Protein AF-A0A9D6RQK8-F1 (afdb_monomer)

Solvent-accessible surface area (backbone atoms only — not comparable to full-atom values): 22529 Å² total; per-residue (Å²): 135,82,72,81,63,84,73,62,100,64,66,54,42,67,56,70,82,85,86,80,92,81,90,84,83,77,68,70,88,77,95,73,55,89,50,70,82,40,58,97,83,61,74,58,73,58,40,48,58,77,62,77,66,63,70,80,61,96,66,19,49,62,64,74,40,80,48,76,44,55,77,59,47,82,80,44,45,20,40,38,32,27,13,61,40,26,46,81,67,101,46,89,52,75,32,46,73,42,61,42,39,45,55,36,76,56,62,44,76,73,44,55,52,27,31,10,42,61,28,22,34,33,35,25,38,30,35,24,37,78,43,70,39,34,39,28,42,31,33,32,51,78,92,55,65,85,70,55,47,70,51,75,70,36,71,14,39,78,93,54,72,12,30,44,64,46,72,50,68,86,47,61,56,62,34,64,30,36,37,33,40,22,34,70,87,39,77,39,87,89,41,66,41,44,45,58,29,33,43,44,70,71,40,84,80,88,85,48,67,46,77,49,58,64,49,45,57,88,64,66,78,49,67,62,41,52,60,50,54,76,66,62,40,65,30,35,39,37,36,13,22,62,33,25,41,44,48,94,57,66,57,64,90,41,37,69,49,42,44,49,36,48,53,62,42,54,62,37,67,39,55,37,59,36,31,33,50,32,31,38,43,67,38,65,38,33,23,49,55,29,81,81,52,27,84,30,85,48,73,55,39,55,29,27,47,55,28,36,43,60,71,56,52,62,33,31,54,73,37,87,47,91,94,50,79,27,30,65,53,58,49,17,36,32,36,38,40,39,49,49,60,42,61,41,15,49,53,45,87,51,76,67,35,81,81,45,38,48,42,41,70,66,54,45,52,49,52,50,47,52,65,71,72,54,83,49,83,40,79,44,80,44,61,55,51,49,83,54,58,88,78,74,53,48,42,75,23,44,62,32,42,61,69,50,70,132

Mean predicted aligned error: 11.49 Å

Nearest PDB structures (foldseek):
  2yeq-assembly1_A  TM=8.534E-01  e=1.540E-19  Bacillus subtilis
  3zk4-assembly1_B  TM=6.448E-01  e=2.986E-10  Lupinus luteus
  3t4a-assembly2_D  TM=4.152E-01  e=3.203E-02  Homo sapiens
  2a74-assembly2_D  TM=3.954E-01  e=7.769E-02  Homo sapiens
  3frp-assembly1_A  TM=3.718E-01  e=5.798E+00  Naja kaouthia

Foldseek 3Di:
DADFDDDDQFFWGWGQDDDDDDFDDDADDDDADAADADENPDTDIDGPVRLPDDDGDGQQQWQVDWDWDQHGRPRAIKIWTWRQQDDDPPRGRPTDIRIHPDNDHFWAWLAWLFWAAFAQFKIKTKTATPAWWWKKKQKAAPPDDPPHDIAGTDIQHVVLNRMDIDMGGRHHGQGKMWMFMDTNNHTHPPRTDMATHFHHAQADDDFFEEEEEALEPVVDDDCVLVVVVVVPGNAYEYLANQFQCPPPHNFDLALVSLLVSLSRSRSRDSNRVNSSYHYYAYAHDCSLQHPLAAPACDRSNVSSLSNCVSRPQVRYDDDPDPPASWHWDGGHLEIETEAHQRRAFHRLPDQQDQPGDRRPDPRVVVVVCCVVVRPGPYYHYRHSADCDCPVVCDSSHCNSHVNHDD

pLDDT: mean 84.15, std 20.52, range [23.78, 98.88]

Structure (mmCIF, N/CA/C/O backbone):
data_AF-A0A9D6RQK8-F1
#
_entry.id   AF-A0A9D6RQK8-F1
#
loop_
_atom_site.group_PDB
_atom_site.id
_atom_site.type_symbol
_atom_site.label_atom_id
_atom_site.label_alt_id
_atom_site.label_comp_id
_atom_site.label_asym_id
_atom_site.label_entity_id
_atom_site.label_seq_id
_atom_site.pdbx_PDB_ins_code
_atom_site.Cartn_x
_atom_site.Cartn_y
_atom_site.Cartn_z
_atom_site.occupancy
_atom_site.B_iso_or_equiv
_atom_site.auth_seq_id
_atom_site.auth_comp_id
_atom_site.auth_asym_id
_atom_site.auth_atom_id
_atom_site.pdbx_PDB_model_num
ATOM 1 N N . MET A 1 1 ? 8.625 22.007 31.703 1.00 23.78 1 MET A N 1
ATOM 2 C CA . MET A 1 1 ? 8.151 22.569 32.986 1.00 23.78 1 MET A CA 1
ATOM 3 C C . MET A 1 1 ? 6.738 22.051 33.182 1.00 23.78 1 MET A C 1
ATOM 5 O O . MET A 1 1 ? 5.823 22.565 32.555 1.00 23.78 1 MET A O 1
ATOM 9 N N . ASN A 1 2 ? 6.592 20.952 33.922 1.00 28.61 2 ASN A N 1
ATOM 10 C CA . ASN A 1 2 ? 5.304 20.286 34.116 1.00 28.61 2 ASN A CA 1
ATOM 11 C C . ASN A 1 2 ? 4.541 21.012 35.232 1.00 28.61 2 ASN A C 1
ATOM 13 O O . ASN A 1 2 ? 5.104 21.280 36.292 1.00 28.61 2 ASN A O 1
ATOM 17 N N . LEU A 1 3 ? 3.294 21.402 34.964 1.00 29.25 3 LEU A N 1
ATOM 18 C CA . LEU A 1 3 ? 2.432 22.084 35.928 1.00 29.25 3 LEU A CA 1
ATOM 19 C C . LEU A 1 3 ? 1.713 21.039 36.785 1.00 29.25 3 LEU A C 1
ATOM 21 O O . LEU A 1 3 ? 0.752 20.421 36.340 1.00 29.25 3 LEU A O 1
ATOM 25 N N . PHE A 1 4 ? 2.167 20.872 38.024 1.00 41.22 4 PHE A N 1
ATOM 26 C CA . PHE A 1 4 ? 1.498 20.060 39.040 1.00 41.22 4 PHE A CA 1
ATOM 27 C C . PHE A 1 4 ? 0.596 20.969 39.890 1.00 41.22 4 PHE A C 1
ATOM 29 O O . PHE A 1 4 ? 1.035 22.036 40.325 1.00 41.22 4 PHE A O 1
ATOM 36 N N . ARG A 1 5 ? -0.666 20.589 40.125 1.00 36.47 5 ARG A N 1
ATOM 37 C CA . ARG A 1 5 ? -1.566 21.295 41.056 1.00 36.47 5 ARG A CA 1
ATOM 38 C C . ARG A 1 5 ? -2.071 20.327 42.125 1.00 36.47 5 ARG A C 1
ATOM 40 O O . ARG A 1 5 ? -2.686 19.322 41.798 1.00 36.47 5 ARG A O 1
ATOM 47 N N . ASN A 1 6 ? -1.811 20.660 43.388 1.00 38.28 6 ASN A N 1
ATOM 48 C CA . ASN A 1 6 ? -2.305 19.957 44.573 1.00 38.28 6 ASN A CA 1
ATOM 49 C C . ASN A 1 6 ? -3.606 20.634 45.053 1.00 38.28 6 ASN A C 1
ATOM 51 O O . ASN A 1 6 ? -3.650 21.864 45.142 1.00 38.28 6 ASN A O 1
ATOM 55 N N . PHE A 1 7 ? -4.650 19.852 45.344 1.00 37.47 7 PHE A N 1
ATOM 56 C CA . PHE A 1 7 ? -5.935 20.337 45.861 1.00 37.47 7 PHE A CA 1
ATOM 57 C C . PHE A 1 7 ? -6.288 19.723 47.234 1.00 37.47 7 PHE A C 1
ATOM 59 O O . PHE A 1 7 ? -7.388 19.228 47.424 1.00 37.47 7 PHE A O 1
ATOM 66 N N . GLY A 1 8 ? -5.396 19.835 48.222 1.00 33.12 8 GLY A N 1
ATOM 67 C CA . GLY A 1 8 ? -5.765 19.899 49.646 1.00 33.12 8 GLY A CA 1
ATOM 68 C C . GLY A 1 8 ? -6.130 18.593 50.380 1.00 33.12 8 GLY A C 1
ATOM 69 O O . GLY A 1 8 ? -6.500 17.590 49.790 1.00 33.12 8 GLY A O 1
ATOM 70 N N . THR A 1 9 ? -5.991 18.695 51.711 1.00 37.56 9 THR A N 1
ATOM 71 C CA . THR A 1 9 ? -6.191 17.839 52.916 1.00 37.56 9 THR A CA 1
ATOM 72 C C . THR A 1 9 ? -6.849 16.446 52.900 1.00 37.56 9 THR A C 1
ATOM 74 O O . THR A 1 9 ? -6.960 15.859 53.970 1.00 37.56 9 THR A O 1
ATOM 77 N N . VAL A 1 10 ? -7.258 15.867 51.774 1.00 37.56 10 VAL A N 1
ATOM 78 C CA . VAL A 1 10 ? -7.758 14.482 51.719 1.00 37.56 10 VAL A CA 1
ATOM 79 C C . VAL A 1 10 ? -7.201 13.804 50.470 1.00 37.56 10 VAL A C 1
ATOM 81 O O . VAL A 1 10 ? -7.826 13.890 49.426 1.00 37.56 10 VAL A O 1
ATOM 84 N N . GLY A 1 11 ? -6.015 13.191 50.572 1.00 39.66 11 GLY A N 1
ATOM 85 C CA . GLY A 1 11 ? -5.477 12.107 49.721 1.00 39.66 11 GLY A CA 1
ATOM 86 C C . GLY A 1 11 ? -5.719 12.079 48.197 1.00 39.66 11 GLY A C 1
ATOM 87 O O . GLY A 1 11 ? -5.584 11.010 47.609 1.00 39.66 11 GLY A O 1
ATOM 88 N N . LEU A 1 12 ? -6.096 13.177 47.537 1.00 35.31 12 LEU A N 1
ATOM 89 C CA . LEU A 1 12 ? -6.466 13.203 46.120 1.00 35.31 12 LEU A CA 1
ATOM 90 C C . LEU A 1 12 ? -5.467 14.023 45.304 1.00 35.31 12 LEU A C 1
ATOM 92 O O . LEU A 1 12 ? -5.319 15.233 45.489 1.00 35.31 12 LEU A O 1
ATOM 96 N N . LEU A 1 13 ? -4.843 13.362 44.329 1.00 43.25 13 LEU A N 1
ATOM 97 C CA . LEU A 1 13 ? -4.003 13.989 43.315 1.00 43.25 13 LEU A CA 1
ATOM 98 C C . LEU A 1 13 ? -4.613 13.777 41.923 1.00 43.25 13 LEU A C 1
ATOM 100 O O . LEU A 1 13 ? -4.866 12.643 41.523 1.00 43.25 13 LEU A O 1
ATOM 104 N N . THR A 1 14 ? -4.795 14.860 41.164 1.00 37.66 14 THR A N 1
ATOM 105 C CA . THR A 1 14 ? -5.172 14.821 39.739 1.00 37.66 14 THR A CA 1
ATOM 106 C C . THR A 1 14 ? -3.980 15.280 38.906 1.00 37.66 14 THR A C 1
ATOM 108 O O . THR A 1 14 ? -3.504 16.404 39.071 1.00 37.66 14 THR A O 1
ATOM 111 N N . LEU A 1 15 ? -3.482 14.418 38.018 1.00 43.88 15 LEU A N 1
ATOM 112 C CA . LEU A 1 15 ? -2.243 14.643 37.271 1.00 43.88 15 LEU A CA 1
ATOM 113 C C . LEU A 1 15 ? -2.517 15.005 35.801 1.00 43.88 15 LEU A C 1
ATOM 115 O O . LEU A 1 15 ? -3.345 14.375 35.151 1.00 43.88 15 LEU A O 1
ATOM 119 N N . LEU A 1 16 ? -1.782 15.987 35.269 1.00 35.91 16 LEU A N 1
ATOM 120 C CA . LEU A 1 16 ? -1.663 16.260 33.832 1.00 35.91 16 LEU A CA 1
ATOM 121 C C . LEU A 1 16 ? -0.215 15.947 33.428 1.00 35.91 16 LEU A C 1
ATOM 123 O O . LEU A 1 16 ? 0.692 16.687 33.814 1.00 35.91 16 LEU A O 1
ATOM 127 N N . VAL A 1 17 ? 0.025 14.853 32.698 1.00 37.72 17 VAL A N 1
ATOM 128 C CA . VAL A 1 17 ? 1.384 14.480 32.265 1.00 37.72 17 VAL A CA 1
ATOM 129 C C . VAL A 1 17 ? 1.559 14.722 30.775 1.00 37.72 17 VAL A C 1
ATOM 131 O O . VAL A 1 17 ? 0.971 14.041 29.944 1.00 37.72 17 VAL A O 1
ATOM 134 N N . THR A 1 18 ? 2.426 15.668 30.432 1.00 31.50 18 THR A N 1
ATOM 135 C CA . THR A 1 18 ? 3.013 15.796 29.093 1.00 31.50 18 THR A CA 1
ATOM 136 C C . THR A 1 18 ? 4.415 15.191 29.110 1.00 31.50 18 THR A C 1
ATOM 138 O O . THR A 1 18 ? 5.266 15.643 29.877 1.00 31.50 18 THR A O 1
ATOM 141 N N . PHE A 1 19 ? 4.659 14.174 28.279 1.00 32.69 19 PHE A N 1
ATOM 142 C CA . PHE A 1 19 ? 5.952 13.490 28.178 1.00 32.69 19 PHE A CA 1
ATOM 143 C C . PHE A 1 19 ? 6.808 14.057 27.031 1.00 32.69 19 PHE A C 1
ATOM 145 O O . PHE A 1 19 ? 6.316 14.279 25.928 1.00 32.69 19 PHE A O 1
ATOM 152 N N . THR A 1 20 ? 8.109 14.225 27.276 1.00 27.02 20 THR A N 1
ATOM 153 C CA . THR A 1 20 ? 9.159 14.405 26.254 1.00 27.02 20 THR A CA 1
ATOM 154 C C . THR A 1 20 ? 10.216 13.320 26.474 1.00 27.02 20 THR A C 1
ATOM 156 O O . THR A 1 20 ? 10.731 13.208 27.585 1.00 27.02 20 THR A O 1
ATOM 159 N N . ALA A 1 21 ? 10.497 12.495 25.461 1.00 27.75 21 ALA A N 1
ATOM 160 C CA . ALA A 1 21 ? 11.309 11.278 25.580 1.00 27.75 21 ALA A CA 1
ATOM 161 C C . ALA A 1 21 ? 12.831 11.540 25.645 1.00 27.75 21 ALA A C 1
ATOM 163 O O . ALA A 1 21 ? 13.337 12.407 24.936 1.00 27.75 21 ALA A O 1
ATOM 164 N N . PHE A 1 22 ? 13.558 10.735 26.432 1.00 27.78 22 PHE A N 1
ATOM 165 C CA . PHE A 1 22 ? 15.022 10.572 26.400 1.00 27.78 22 PHE A CA 1
ATOM 166 C C . PHE A 1 22 ? 15.393 9.087 26.622 1.00 27.78 22 PHE A C 1
ATOM 168 O O . PHE A 1 22 ? 14.649 8.362 27.275 1.00 27.78 22 PHE A O 1
ATOM 175 N N . SER A 1 23 ? 16.520 8.638 26.048 1.00 27.42 23 SER A N 1
ATOM 176 C CA . SER A 1 23 ? 16.969 7.227 25.987 1.00 27.42 23 SER A CA 1
ATOM 177 C C . SER A 1 23 ? 17.731 6.761 27.251 1.00 27.42 23 SER A C 1
ATOM 179 O O . SER A 1 23 ? 18.499 7.573 27.771 1.00 27.42 23 SER A O 1
ATOM 181 N N . PRO A 1 24 ? 17.644 5.482 27.702 1.00 36.31 24 PRO A N 1
ATOM 182 C CA . PRO A 1 24 ? 18.267 5.039 28.961 1.00 36.31 24 PRO A CA 1
ATOM 183 C C . PRO A 1 24 ? 19.386 3.977 28.835 1.00 36.31 24 PRO A C 1
ATOM 185 O O . PRO A 1 24 ? 19.531 3.302 27.814 1.00 36.31 24 PRO A O 1
ATOM 188 N N . SER A 1 25 ? 20.148 3.800 29.931 1.00 30.14 25 SER A N 1
ATOM 189 C CA . SER A 1 25 ? 21.081 2.684 30.176 1.00 30.14 25 SER A CA 1
ATOM 190 C C . SER A 1 25 ? 21.085 2.206 31.652 1.00 30.14 25 SER A C 1
ATOM 192 O O . SER A 1 25 ? 21.516 2.946 32.530 1.00 30.14 25 SER A O 1
ATOM 194 N N . THR A 1 26 ? 20.720 0.927 31.856 1.00 33.50 26 THR A N 1
ATOM 195 C CA . THR A 1 26 ? 21.062 -0.069 32.924 1.00 33.50 26 THR A CA 1
ATOM 196 C C . THR A 1 26 ? 20.597 0.049 34.409 1.00 33.50 26 THR A C 1
ATOM 198 O O . THR A 1 26 ? 20.640 1.110 35.014 1.00 33.50 26 THR A O 1
ATOM 201 N N . ARG A 1 27 ? 20.226 -1.137 34.962 1.00 31.75 27 ARG A N 1
ATOM 202 C CA . ARG A 1 27 ? 19.461 -1.574 36.185 1.00 31.75 27 ARG A CA 1
ATOM 203 C C . ARG A 1 27 ? 20.195 -1.593 37.563 1.00 31.75 27 ARG A C 1
ATOM 205 O O . ARG A 1 27 ? 21.421 -1.704 37.544 1.00 31.75 27 ARG A O 1
ATOM 212 N N . PRO A 1 28 ? 19.502 -1.606 38.750 1.00 29.75 28 PRO A N 1
ATOM 213 C CA . PRO A 1 28 ? 18.908 -2.815 39.403 1.00 29.75 28 PRO A CA 1
ATOM 214 C C . PRO A 1 28 ? 17.535 -2.645 40.133 1.00 29.75 28 PRO A C 1
ATOM 216 O O . PRO A 1 28 ? 16.968 -1.566 40.196 1.00 29.75 28 PRO A O 1
ATOM 219 N N . SER A 1 29 ? 17.000 -3.769 40.647 1.00 28.11 29 SER A N 1
ATOM 220 C CA . SER A 1 29 ? 15.600 -4.100 41.014 1.00 28.11 29 SER A CA 1
ATOM 221 C C . SER A 1 29 ? 15.053 -3.636 42.382 1.00 28.11 29 SER A C 1
ATOM 223 O O . SER A 1 29 ? 15.735 -3.801 43.394 1.00 28.11 29 SER A O 1
ATOM 225 N N . ALA A 1 30 ? 13.757 -3.282 42.429 1.00 26.62 30 ALA A N 1
ATOM 226 C CA . ALA A 1 30 ? 12.899 -3.217 43.628 1.00 26.62 30 ALA A CA 1
ATOM 227 C C . ALA A 1 30 ? 11.490 -3.798 43.337 1.00 26.62 30 ALA A C 1
ATOM 229 O O . ALA A 1 30 ? 11.085 -3.874 42.179 1.00 26.62 30 ALA A O 1
ATOM 230 N N . SER A 1 31 ? 10.760 -4.246 44.367 1.00 29.72 31 SER A N 1
ATOM 231 C CA . SER A 1 31 ? 9.422 -4.863 44.262 1.00 29.72 31 SER A CA 1
ATOM 232 C C . SER A 1 31 ? 8.364 -3.878 43.749 1.00 29.72 31 SER A C 1
ATOM 234 O O . SER A 1 31 ? 8.222 -2.801 44.324 1.00 29.72 31 SER A O 1
ATOM 236 N N . GLN A 1 32 ? 7.612 -4.252 42.707 1.00 40.34 32 GLN A N 1
ATOM 237 C CA . GLN A 1 32 ? 6.712 -3.353 41.973 1.00 40.34 32 GLN A CA 1
ATOM 238 C C . GLN A 1 32 ? 5.243 -3.787 42.045 1.00 40.34 32 GLN A C 1
ATOM 240 O O . GLN A 1 32 ? 4.934 -4.965 41.869 1.00 40.34 32 GLN A O 1
ATOM 245 N N . GLY A 1 33 ? 4.343 -2.820 42.241 1.00 39.03 33 GLY A N 1
ATOM 246 C CA . GLY A 1 33 ? 2.935 -2.940 41.863 1.00 39.03 33 GLY A CA 1
ATOM 247 C C . GLY A 1 33 ? 2.755 -2.547 40.393 1.00 39.03 33 GLY A C 1
ATOM 248 O O . GLY A 1 33 ? 3.401 -1.614 39.918 1.00 39.03 33 GLY A O 1
ATOM 249 N N . THR A 1 34 ? 1.909 -3.263 39.653 1.00 42.78 34 THR A N 1
ATOM 250 C CA . THR A 1 34 ? 1.583 -2.941 38.255 1.00 42.78 34 THR A CA 1
ATOM 251 C C . THR A 1 34 ? 0.543 -1.821 38.213 1.00 42.78 34 THR A C 1
ATOM 253 O O . THR A 1 34 ? -0.624 -2.063 38.527 1.00 42.78 34 THR A O 1
ATOM 256 N N . GLY A 1 35 ? 0.951 -0.604 37.845 1.00 44.03 35 GLY A N 1
ATOM 257 C CA . GLY A 1 35 ? 0.027 0.510 37.620 1.00 44.03 35 GLY A CA 1
ATOM 258 C C . GLY A 1 35 ? -0.821 0.340 36.344 1.00 44.03 35 GLY A C 1
ATOM 259 O O . GLY A 1 35 ? -0.460 -0.448 35.465 1.00 44.03 35 GLY A O 1
ATOM 260 N N . PRO A 1 36 ? -1.957 1.054 36.221 1.00 43.44 36 PRO A N 1
ATOM 261 C CA . PRO A 1 36 ? -2.802 1.021 35.025 1.00 43.44 36 PRO A CA 1
ATOM 262 C C . PRO A 1 36 ? -2.115 1.654 33.797 1.00 43.44 36 PRO A C 1
ATOM 264 O O . PRO A 1 36 ? -1.349 2.608 33.924 1.00 43.44 36 PRO A O 1
ATOM 267 N N . LEU A 1 37 ? -2.429 1.145 32.598 1.00 44.25 37 LEU A N 1
ATOM 268 C CA . LEU A 1 37 ? -2.051 1.749 31.310 1.00 44.25 37 LEU A CA 1
ATOM 269 C C . LEU A 1 37 ? -2.812 3.065 31.111 1.00 44.25 37 LEU A C 1
ATOM 271 O O . LEU A 1 37 ? -4.029 3.092 31.292 1.00 44.25 37 LEU A O 1
ATOM 275 N N . LEU A 1 38 ? -2.117 4.146 30.742 1.00 46.66 38 LEU A N 1
ATOM 276 C CA . LEU A 1 38 ? -2.727 5.472 30.592 1.00 46.66 38 LEU A CA 1
ATOM 277 C C . LEU A 1 38 ? -2.768 5.895 29.119 1.00 46.66 38 LEU A C 1
ATOM 279 O O . LEU A 1 38 ? -1.768 5.772 28.398 1.00 46.66 38 LEU A O 1
ATOM 283 N N . SER A 1 39 ? -3.908 6.424 28.660 1.00 41.88 39 SER A N 1
ATOM 284 C CA . SER A 1 39 ? -3.960 7.152 27.389 1.00 41.88 39 SER A CA 1
ATOM 285 C C . SER A 1 39 ? -3.464 8.601 27.567 1.00 41.88 39 SER A C 1
ATOM 287 O O . SER A 1 39 ? -3.483 9.128 28.682 1.00 41.88 39 SER A O 1
ATOM 289 N N . PRO A 1 40 ? -3.054 9.297 26.487 1.00 40.38 40 PRO A N 1
ATOM 290 C CA . PRO A 1 40 ? -2.599 10.693 26.548 1.00 40.38 40 PRO A CA 1
ATOM 291 C C . PRO A 1 40 ? -3.654 11.700 27.041 1.00 40.38 40 PRO A C 1
ATOM 293 O O . PRO A 1 40 ? -3.325 12.865 27.262 1.00 40.38 40 PRO A O 1
ATOM 296 N N . THR A 1 41 ? -4.916 11.282 27.165 1.00 37.66 41 THR A N 1
ATOM 297 C CA . THR A 1 41 ? -6.054 12.129 27.552 1.00 37.66 41 THR A CA 1
ATOM 298 C C . THR A 1 41 ? -6.718 11.710 28.862 1.00 37.66 41 THR A C 1
ATOM 300 O O . THR A 1 41 ? -7.658 12.378 29.290 1.00 37.66 41 THR A O 1
ATOM 303 N N . ASP A 1 42 ? -6.253 10.637 29.506 1.00 43.84 42 ASP A N 1
ATOM 304 C CA . ASP A 1 42 ? -6.857 10.161 30.749 1.00 43.84 42 ASP A CA 1
ATOM 305 C C . ASP A 1 42 ? -6.295 10.903 31.963 1.00 43.84 42 ASP A C 1
ATOM 307 O O . ASP A 1 42 ? -5.083 11.015 32.159 1.00 43.84 42 ASP A O 1
ATOM 311 N N . PHE A 1 43 ? -7.198 11.378 32.819 1.00 47.72 43 PHE A N 1
ATOM 312 C CA . PHE A 1 43 ? -6.852 11.787 34.173 1.00 47.72 43 PHE A CA 1
ATOM 313 C C . PHE A 1 43 ? -6.893 10.555 35.064 1.00 47.72 43 PHE A C 1
ATOM 315 O O . PHE A 1 43 ? -7.939 9.924 35.203 1.00 47.72 43 PHE A O 1
ATOM 322 N N . VAL A 1 44 ? -5.772 10.240 35.704 1.00 52.59 44 VAL A N 1
ATOM 323 C CA . VAL A 1 44 ? -5.730 9.185 36.715 1.00 52.59 44 VAL A CA 1
ATOM 324 C C . VAL A 1 44 ? -5.533 9.802 38.081 1.00 52.59 44 VAL A C 1
ATOM 326 O O . VAL A 1 44 ? -4.564 10.521 38.328 1.00 52.59 44 VAL A O 1
ATOM 329 N N . THR A 1 45 ? -6.491 9.521 38.961 1.00 59.72 45 THR A N 1
ATOM 330 C CA . THR A 1 45 ? -6.388 9.821 40.384 1.00 59.72 45 THR A CA 1
ATOM 331 C C . THR A 1 45 ? -5.692 8.656 41.067 1.00 59.72 45 THR A C 1
ATOM 333 O O . THR A 1 45 ? -6.226 7.551 41.151 1.00 59.72 45 THR A O 1
ATOM 336 N N . LEU A 1 46 ? -4.480 8.908 41.548 1.00 63.28 46 LEU A N 1
ATOM 337 C CA . LEU A 1 46 ? -3.737 7.965 42.374 1.00 63.28 46 LEU A CA 1
ATOM 338 C C . LEU A 1 46 ? -3.983 8.308 43.842 1.00 63.28 46 LEU A C 1
ATOM 340 O O . LEU A 1 46 ? -3.893 9.471 44.232 1.00 63.28 46 LEU A O 1
ATOM 344 N N . THR A 1 47 ? -4.295 7.288 44.631 1.00 63.41 47 THR A N 1
ATOM 345 C CA . THR A 1 47 ? -4.428 7.349 46.089 1.00 63.41 47 THR A CA 1
ATOM 346 C C . THR A 1 47 ? -3.427 6.357 46.682 1.00 63.41 47 THR A C 1
ATOM 348 O O . THR A 1 47 ? -2.892 5.513 45.956 1.00 63.41 47 THR A O 1
ATOM 351 N N . GLN A 1 48 ? -3.164 6.437 47.983 1.00 60.38 48 GLN A N 1
ATOM 352 C CA . GLN A 1 48 ? -2.240 5.530 48.675 1.00 60.38 48 GLN A CA 1
ATOM 353 C C . GLN A 1 48 ? -2.674 4.061 48.540 1.00 60.38 48 GLN A C 1
ATOM 355 O O . GLN A 1 48 ? -1.849 3.182 48.298 1.00 60.38 48 GLN A O 1
ATOM 360 N N . GLU A 1 49 ? -3.989 3.822 48.524 1.00 60.97 49 GLU A N 1
ATOM 361 C CA . GLU A 1 49 ? -4.599 2.509 48.276 1.00 60.97 49 GLU A CA 1
ATOM 362 C C . GLU A 1 49 ? -4.202 1.902 46.917 1.00 60.97 49 GLU A C 1
ATOM 364 O O . GLU A 1 49 ? -4.075 0.684 46.793 1.00 60.97 49 GLU A O 1
ATOM 369 N N . HIS A 1 50 ? -3.960 2.732 45.895 1.00 57.16 50 HIS A N 1
ATOM 370 C CA . HIS A 1 50 ? -3.524 2.275 44.570 1.00 57.16 50 HIS A CA 1
ATOM 371 C C . HIS A 1 50 ? -2.031 1.912 44.513 1.00 57.16 50 HIS A C 1
ATOM 373 O O . HIS A 1 50 ? -1.611 1.238 43.575 1.00 57.16 50 HIS A O 1
ATOM 379 N N . ALA A 1 51 ? -1.229 2.348 45.489 1.00 55.75 51 ALA A N 1
ATOM 380 C CA . ALA A 1 51 ? 0.222 2.168 45.506 1.00 55.75 51 ALA A CA 1
ATOM 381 C C . ALA A 1 51 ? 0.688 0.923 46.295 1.00 55.75 51 ALA A C 1
ATOM 383 O O . ALA A 1 51 ? 1.886 0.664 46.411 1.00 55.75 51 ALA A O 1
ATOM 384 N N . GLY A 1 52 ? -0.255 0.120 46.805 1.00 51.44 52 GLY A N 1
ATOM 385 C CA . GLY A 1 52 ? -0.005 -1.238 47.295 1.00 51.44 52 GLY A CA 1
ATOM 386 C C . GLY A 1 52 ? 0.601 -1.362 48.696 1.00 51.44 52 GLY A C 1
ATOM 387 O O . GLY A 1 52 ? 0.885 -2.488 49.103 1.00 51.44 52 GLY A O 1
ATOM 388 N N . GLN A 1 53 ? 0.776 -0.266 49.446 1.00 52.94 53 GLN A N 1
ATOM 389 C CA . GLN A 1 53 ? 1.179 -0.298 50.859 1.00 52.94 53 GLN A CA 1
ATOM 390 C C . GLN A 1 53 ? 0.314 0.669 51.682 1.00 52.94 53 GLN A C 1
ATOM 392 O O . GLN A 1 53 ? 0.428 1.877 51.523 1.00 52.94 53 GLN A O 1
ATOM 397 N N . GLY A 1 54 ? -0.549 0.131 52.549 1.00 56.09 54 GLY A N 1
ATOM 398 C CA . GLY A 1 54 ? -1.392 0.932 53.448 1.00 56.09 54 GLY A CA 1
ATOM 399 C C . GLY A 1 54 ? -2.688 1.468 52.822 1.00 56.09 54 GLY A C 1
ATOM 400 O O . GLY A 1 54 ? -2.868 1.471 51.604 1.00 56.09 54 GLY A O 1
ATOM 401 N N . GLY A 1 55 ? -3.635 1.846 53.685 1.00 58.78 55 GLY A N 1
ATOM 402 C CA . GLY A 1 55 ? -4.849 2.574 53.298 1.00 58.78 55 GLY A CA 1
ATOM 403 C C . GLY A 1 55 ? -4.602 4.082 53.313 1.00 58.78 55 GLY A C 1
ATOM 404 O O . GLY A 1 55 ? -3.564 4.518 53.785 1.00 58.78 55 GLY A O 1
ATOM 405 N N . ASN A 1 56 ? -5.544 4.885 52.812 1.00 63.38 56 ASN A N 1
ATOM 406 C CA . ASN A 1 56 ? -5.436 6.341 52.941 1.00 63.38 56 ASN A CA 1
ATOM 407 C C . ASN A 1 56 ? -5.595 6.758 54.415 1.00 63.38 56 ASN A C 1
ATOM 409 O O . ASN A 1 56 ? -6.708 6.662 54.946 1.00 63.38 56 ASN A O 1
ATOM 413 N N . GLU A 1 57 ? -4.543 7.271 55.060 1.00 68.69 57 GLU A N 1
ATOM 414 C CA . GLU A 1 57 ? -4.624 7.777 56.436 1.00 68.69 57 GLU A CA 1
ATOM 415 C C . GLU A 1 57 ? -4.467 9.306 56.512 1.00 68.69 57 GLU A C 1
ATOM 417 O O . GLU A 1 57 ? -3.837 9.982 55.691 1.00 68.69 57 GLU A O 1
ATOM 422 N N . ASN A 1 58 ? -5.142 9.907 57.494 1.00 68.19 58 ASN A N 1
ATOM 423 C CA . ASN A 1 58 ? -5.114 11.353 57.667 1.00 68.19 58 ASN A CA 1
ATOM 424 C C . ASN A 1 58 ? -3.792 11.772 58.315 1.00 68.19 58 ASN A C 1
ATOM 426 O O . ASN A 1 58 ? -3.575 11.512 59.497 1.00 68.19 58 ASN A O 1
ATOM 430 N N . GLY A 1 59 ? -2.961 12.487 57.561 1.00 69.75 59 GLY A N 1
ATOM 431 C CA . GLY A 1 59 ? -1.655 12.953 58.021 1.00 69.75 59 GLY A CA 1
ATOM 432 C C . GLY A 1 59 ? -0.481 12.421 57.208 1.00 69.75 59 GLY A C 1
ATOM 433 O O . GLY A 1 59 ? 0.607 12.951 57.385 1.00 69.75 59 GLY A O 1
ATOM 434 N N . ASP A 1 60 ? -0.699 11.480 56.282 1.00 72.88 60 ASP A N 1
ATOM 435 C CA . ASP A 1 60 ? 0.382 10.855 55.498 1.00 72.88 60 ASP A CA 1
ATOM 436 C C . ASP A 1 60 ? 0.984 11.788 54.445 1.00 72.88 60 ASP A C 1
ATOM 438 O O . ASP A 1 60 ? 2.112 11.599 53.985 1.00 72.88 60 ASP A O 1
ATOM 442 N N . GLU A 1 61 ? 0.234 12.831 54.080 1.00 79.75 61 GLU A N 1
ATOM 443 C CA . GLU A 1 61 ? 0.623 13.833 53.086 1.00 79.75 61 GLU A CA 1
ATOM 444 C C . GLU A 1 61 ? 1.013 13.205 51.733 1.00 79.75 61 GLU A C 1
ATOM 446 O O . GLU A 1 61 ? 1.913 13.682 51.041 1.00 79.75 61 GLU A O 1
ATOM 451 N N . PHE A 1 62 ? 0.328 12.129 51.329 1.00 75.88 62 PHE A N 1
ATOM 452 C CA . PHE A 1 62 ? 0.525 11.491 50.028 1.00 75.88 62 PHE A CA 1
ATOM 453 C C . PHE A 1 62 ? 0.421 12.516 48.885 1.00 75.88 62 PHE A C 1
ATOM 455 O O . PHE A 1 62 ? -0.575 13.229 48.748 1.00 75.88 62 PHE A O 1
ATOM 462 N N . GLY A 1 63 ? 1.470 12.606 48.064 1.00 76.75 63 GLY A N 1
ATOM 463 C CA . GLY A 1 63 ? 1.585 13.622 47.015 1.00 76.75 63 GLY A CA 1
ATOM 464 C C . GLY A 1 63 ? 2.287 14.912 47.448 1.00 76.75 63 GLY A C 1
ATOM 465 O O . GLY A 1 63 ? 2.299 15.870 46.674 1.00 76.75 63 GLY A O 1
ATOM 466 N N . ALA A 1 64 ? 2.903 14.956 48.637 1.00 82.88 64 ALA A N 1
ATOM 467 C CA . ALA A 1 64 ? 3.692 16.103 49.104 1.00 82.88 64 ALA A CA 1
ATOM 468 C C . ALA A 1 64 ? 4.887 16.426 48.192 1.00 82.88 64 ALA A C 1
ATOM 470 O O . ALA A 1 64 ? 5.277 17.587 48.061 1.00 82.88 64 ALA A O 1
ATOM 471 N N . ALA A 1 65 ? 5.458 15.408 47.545 1.00 83.38 65 ALA A N 1
ATOM 472 C CA . ALA A 1 65 ? 6.518 15.549 46.555 1.00 83.38 65 ALA A CA 1
ATOM 473 C C . ALA A 1 65 ? 6.316 14.560 45.403 1.00 83.38 65 ALA A C 1
ATOM 475 O O . ALA A 1 65 ? 5.824 13.450 45.611 1.00 83.38 65 ALA A O 1
ATOM 476 N N . LEU A 1 66 ? 6.725 14.960 44.197 1.00 83.38 66 LEU A N 1
ATOM 477 C CA . LEU A 1 66 ? 6.658 14.137 42.991 1.00 83.38 66 LEU A CA 1
ATOM 478 C C . LEU A 1 66 ? 8.012 14.140 42.282 1.00 83.38 66 LEU A C 1
ATOM 480 O O . LEU A 1 66 ? 8.628 15.196 42.119 1.00 83.38 66 LEU A O 1
ATOM 48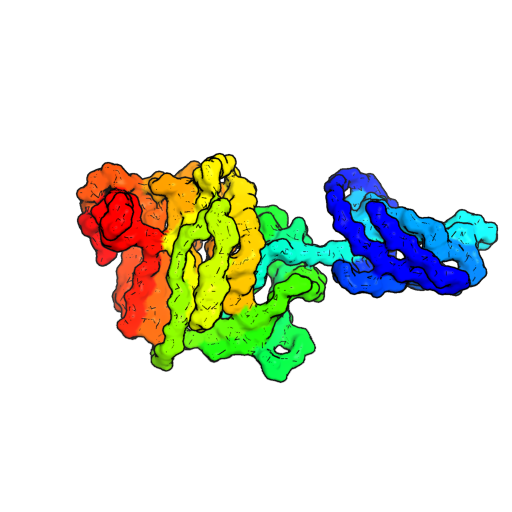4 N N . ALA A 1 67 ? 8.436 12.973 41.808 1.00 82.06 67 ALA A N 1
ATOM 485 C CA . ALA A 1 67 ? 9.552 12.833 40.881 1.00 82.06 67 ALA A CA 1
ATOM 486 C C . ALA A 1 67 ? 9.192 11.825 39.788 1.00 82.06 67 ALA A C 1
ATOM 488 O O . ALA A 1 67 ? 8.544 10.818 40.059 1.00 82.06 67 ALA A O 1
ATOM 489 N N . ALA A 1 68 ? 9.615 12.102 38.556 1.00 77.25 68 ALA A N 1
ATOM 490 C CA . ALA A 1 68 ? 9.434 11.200 37.427 1.00 77.25 68 ALA A CA 1
ATOM 491 C C . ALA A 1 68 ? 10.798 10.820 36.847 1.00 77.25 68 ALA A C 1
ATOM 493 O O . ALA A 1 68 ? 11.662 11.685 36.680 1.00 77.25 68 ALA A O 1
ATOM 494 N N . GLY A 1 69 ? 10.981 9.538 36.554 1.00 70.94 69 GLY A N 1
ATOM 495 C CA . GLY A 1 69 ? 12.217 8.983 36.011 1.00 70.94 69 GLY A CA 1
ATOM 496 C C . GLY A 1 69 ? 12.091 7.479 35.811 1.00 70.94 69 GLY A C 1
ATOM 497 O O . GLY A 1 69 ? 11.216 6.864 36.400 1.00 70.94 69 GLY A O 1
ATOM 498 N N . ASP A 1 70 ? 12.936 6.895 34.969 1.00 71.06 70 ASP A N 1
ATOM 499 C CA . ASP A 1 70 ? 13.050 5.436 34.838 1.00 71.06 70 ASP A CA 1
ATOM 500 C C . ASP A 1 70 ? 13.864 4.909 36.031 1.00 71.06 70 ASP A C 1
ATOM 502 O O . ASP A 1 70 ? 15.097 4.909 36.007 1.00 71.06 70 ASP A O 1
ATOM 506 N N . PHE A 1 71 ? 13.184 4.580 37.132 1.00 75.56 71 PHE A N 1
ATOM 507 C CA . PHE A 1 71 ? 13.836 4.160 38.373 1.00 75.56 71 PHE A CA 1
ATOM 508 C C . PHE A 1 71 ? 14.158 2.661 38.370 1.00 75.56 71 PHE A C 1
ATOM 510 O O . PHE A 1 71 ? 15.014 2.231 39.146 1.00 75.56 71 PHE A O 1
ATOM 517 N N . ASN A 1 72 ? 13.503 1.863 37.519 1.00 65.44 72 ASN A N 1
ATOM 518 C CA . ASN A 1 72 ? 13.690 0.409 37.444 1.00 65.44 72 ASN A CA 1
ATOM 519 C C . ASN A 1 72 ? 14.543 -0.061 36.243 1.00 65.44 72 ASN A C 1
ATOM 521 O O . ASN A 1 72 ? 14.899 -1.244 36.167 1.00 65.44 72 ASN A O 1
ATOM 525 N N . GLY A 1 73 ? 14.919 0.848 35.343 1.00 61.81 73 GLY A N 1
ATOM 526 C CA . GLY A 1 73 ? 15.754 0.587 34.176 1.00 61.81 73 GLY A CA 1
ATOM 527 C C . GLY A 1 73 ? 15.057 -0.258 33.110 1.00 61.81 73 GLY A C 1
ATOM 528 O O . GLY A 1 73 ? 15.724 -1.069 32.455 1.00 61.81 73 GLY A O 1
ATOM 529 N N . ASP A 1 74 ? 13.732 -0.152 32.989 1.00 58.72 74 ASP A N 1
ATOM 530 C CA . ASP A 1 74 ? 12.930 -0.867 31.991 1.00 58.72 74 ASP A CA 1
ATOM 531 C C . ASP A 1 74 ? 12.644 -0.043 30.723 1.00 58.72 74 ASP A C 1
ATOM 533 O O . ASP A 1 74 ? 12.082 -0.570 29.758 1.00 58.72 74 ASP A O 1
ATOM 537 N N . GLY A 1 75 ? 13.108 1.209 30.692 1.00 53.59 75 GLY A N 1
ATOM 538 C CA . GLY A 1 75 ? 12.944 2.131 29.578 1.00 53.59 75 GLY A CA 1
ATOM 539 C C . GLY A 1 75 ? 11.658 2.955 29.619 1.00 53.59 75 GLY A C 1
ATOM 540 O O . GLY A 1 75 ? 11.421 3.727 28.685 1.00 53.59 75 GLY A O 1
ATOM 541 N N . TYR A 1 76 ? 10.837 2.825 30.663 1.00 59.06 76 TYR A N 1
ATOM 542 C CA . TYR A 1 76 ? 9.616 3.601 30.869 1.00 59.06 76 TYR A CA 1
ATOM 543 C C . TYR A 1 76 ? 9.787 4.598 32.029 1.00 59.06 76 TYR A C 1
ATOM 545 O O . TYR A 1 76 ? 10.580 4.394 32.937 1.00 59.06 76 TYR A O 1
ATOM 553 N N . MET A 1 77 ? 9.059 5.725 32.000 1.00 64.00 77 MET A N 1
ATOM 554 C CA . MET A 1 77 ? 9.037 6.634 33.154 1.00 64.00 77 MET A CA 1
ATOM 555 C C . MET A 1 77 ? 8.174 6.047 34.275 1.00 64.00 77 MET A C 1
ATOM 557 O O . MET A 1 77 ? 7.005 5.718 34.065 1.00 64.00 77 MET A O 1
ATOM 561 N N . ASP A 1 78 ? 8.723 6.031 35.479 1.00 75.06 78 ASP A N 1
ATOM 562 C CA . ASP A 1 78 ? 8.025 5.750 36.725 1.00 75.06 78 ASP A CA 1
ATOM 563 C C . ASP A 1 78 ? 7.639 7.061 37.426 1.00 75.06 78 ASP A C 1
ATOM 565 O O . ASP A 1 78 ? 8.226 8.123 37.183 1.00 75.06 78 ASP A O 1
ATOM 569 N N . LEU A 1 79 ? 6.660 6.993 38.331 1.00 81.56 79 LEU A N 1
ATOM 570 C CA . LEU A 1 79 ? 6.304 8.104 39.216 1.00 81.56 79 LEU A CA 1
ATOM 571 C C . LEU A 1 79 ? 6.597 7.733 40.663 1.00 81.56 79 LEU A C 1
ATOM 573 O O . LEU A 1 79 ? 5.987 6.818 41.215 1.00 81.56 79 LEU A O 1
ATOM 577 N N . ALA A 1 80 ? 7.494 8.493 41.280 1.00 83.62 80 ALA A N 1
ATOM 578 C CA . ALA A 1 80 ? 7.718 8.479 42.714 1.00 83.62 80 ALA A CA 1
ATOM 579 C C . ALA A 1 80 ? 6.826 9.533 43.385 1.00 83.62 80 ALA A C 1
ATOM 581 O O . ALA A 1 80 ? 6.847 10.710 43.009 1.00 83.62 80 ALA A O 1
ATOM 582 N N . ILE A 1 81 ? 6.060 9.104 44.386 1.00 82.94 81 ILE A N 1
ATOM 583 C CA . ILE A 1 81 ? 5.130 9.921 45.164 1.00 82.94 81 ILE A CA 1
ATOM 584 C C . ILE A 1 81 ? 5.569 9.878 46.626 1.00 82.94 81 ILE A C 1
ATOM 586 O O . ILE A 1 81 ? 5.613 8.813 47.239 1.00 82.94 81 ILE A O 1
ATOM 590 N N . GLY A 1 82 ? 5.915 11.036 47.183 1.00 84.12 82 GLY A N 1
ATOM 591 C CA . GLY A 1 82 ? 6.263 11.164 48.594 1.00 84.12 82 GLY A CA 1
ATOM 592 C C . GLY A 1 82 ? 5.024 11.229 49.486 1.00 84.12 82 GLY A C 1
ATOM 593 O O . GLY A 1 82 ? 4.066 11.930 49.156 1.00 84.12 82 GLY A O 1
ATOM 594 N N . ALA A 1 83 ? 5.088 10.542 50.622 1.00 85.06 83 ALA A N 1
ATOM 595 C CA . ALA A 1 83 ? 4.143 10.617 51.731 1.00 85.06 83 ALA A CA 1
ATOM 596 C C . ALA A 1 83 ? 4.947 10.770 53.040 1.00 85.06 83 ALA A C 1
ATOM 598 O O . ALA A 1 83 ? 5.263 9.781 53.702 1.00 85.06 83 ALA A O 1
ATOM 599 N N . PRO A 1 84 ? 5.411 11.987 53.378 1.00 84.00 84 PRO A N 1
ATOM 600 C CA . PRO A 1 84 ? 6.321 12.209 54.503 1.00 84.00 84 PRO A CA 1
ATOM 601 C C . PRO A 1 84 ? 5.687 11.926 55.870 1.00 84.00 84 PRO A C 1
ATOM 603 O O . PRO A 1 84 ? 6.418 11.734 56.840 1.00 84.00 84 PRO A O 1
ATOM 606 N N . GLY A 1 85 ? 4.357 11.908 55.960 1.00 78.44 85 GLY A N 1
ATOM 607 C CA . GLY A 1 85 ? 3.652 11.555 57.187 1.00 78.44 85 GLY A CA 1
ATOM 608 C C . GLY A 1 85 ? 3.424 10.057 57.375 1.00 78.44 85 GLY A C 1
ATOM 609 O O . GLY A 1 85 ? 3.094 9.657 58.489 1.00 78.44 85 GLY A O 1
ATOM 610 N N . GLU A 1 86 ? 3.641 9.252 56.327 1.00 78.50 86 GLU A N 1
ATOM 611 C CA . GLU A 1 86 ? 3.402 7.808 56.354 1.00 78.50 86 GLU A CA 1
ATOM 612 C C . GLU A 1 86 ? 4.307 7.114 57.381 1.00 78.50 86 GLU A C 1
ATOM 614 O O . GLU A 1 86 ? 5.490 7.444 57.536 1.00 78.50 86 GLU A O 1
ATOM 619 N N . ALA A 1 87 ? 3.747 6.138 58.093 1.00 75.19 87 ALA A N 1
ATOM 620 C CA . ALA A 1 87 ? 4.426 5.404 59.159 1.00 75.19 87 ALA A CA 1
ATOM 621 C C . ALA A 1 87 ? 4.469 3.895 58.848 1.00 75.19 87 ALA A C 1
ATOM 623 O O . ALA A 1 87 ? 3.680 3.119 59.394 1.00 75.19 87 ALA A O 1
ATOM 624 N N . PRO A 1 88 ? 5.385 3.439 57.972 1.00 62.53 88 PRO A N 1
ATOM 625 C CA . PRO A 1 88 ? 5.541 2.019 57.707 1.00 62.53 88 PRO A CA 1
ATOM 626 C C . PRO A 1 88 ? 6.125 1.315 58.945 1.00 62.53 88 PRO A C 1
ATOM 628 O O . PRO A 1 88 ? 7.250 1.586 59.362 1.00 62.53 88 PRO A O 1
ATOM 631 N N . VAL A 1 89 ? 5.377 0.352 59.506 1.00 60.78 89 VAL A N 1
ATOM 632 C CA . VAL A 1 89 ? 5.706 -0.370 60.761 1.00 60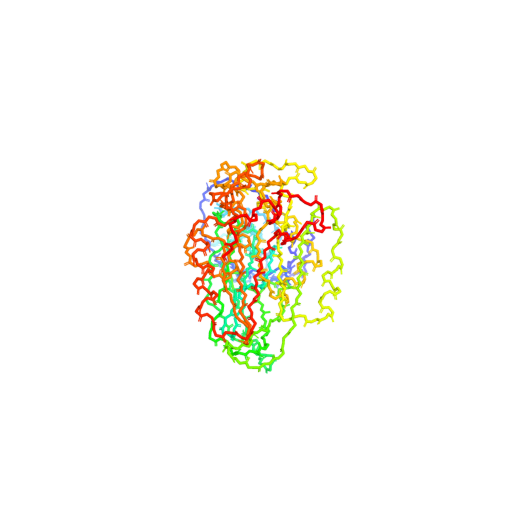.78 89 VAL A CA 1
ATOM 633 C C . VAL A 1 89 ? 5.605 0.553 62.002 1.00 60.78 89 VAL A C 1
ATOM 635 O O . VAL A 1 89 ? 5.216 1.707 61.903 1.00 60.78 89 VAL A O 1
ATOM 638 N N . ASN A 1 90 ? 5.882 0.046 63.211 1.00 57.47 90 ASN A N 1
ATOM 639 C CA . ASN A 1 90 ? 5.699 0.730 64.507 1.00 57.47 90 ASN A CA 1
ATOM 640 C C . ASN A 1 90 ? 6.612 1.963 64.759 1.00 57.47 90 ASN A C 1
ATOM 642 O O . ASN A 1 90 ? 6.895 2.264 65.921 1.00 57.47 90 ASN A O 1
ATOM 646 N N . ASP A 1 91 ? 7.097 2.658 63.726 1.00 59.22 91 ASP A N 1
ATOM 647 C CA . ASP A 1 91 ? 7.878 3.894 63.864 1.00 59.22 91 ASP A CA 1
ATOM 648 C C . ASP A 1 91 ? 7.088 5.102 63.322 1.00 59.22 91 ASP A C 1
ATOM 650 O O . ASP A 1 91 ? 6.924 5.243 62.106 1.00 59.22 91 ASP A O 1
ATOM 654 N N . PRO A 1 92 ? 6.551 5.971 64.198 1.00 57.66 92 PRO A N 1
ATOM 655 C CA . PRO A 1 92 ? 5.736 7.092 63.763 1.00 57.66 92 PRO A CA 1
ATOM 656 C C . PRO A 1 92 ? 6.588 8.146 63.034 1.00 57.66 92 PRO A C 1
ATOM 658 O O . PRO A 1 92 ? 7.421 8.808 63.653 1.00 57.66 92 PRO A O 1
ATOM 661 N N . LYS A 1 93 ? 6.256 8.390 61.754 1.00 62.62 93 LYS A N 1
ATOM 662 C CA . LYS A 1 93 ? 6.761 9.472 60.874 1.00 62.62 93 LYS A CA 1
ATOM 663 C C . LYS A 1 93 ? 8.118 9.245 60.193 1.00 62.62 93 LYS A C 1
ATOM 665 O O . LYS A 1 93 ? 8.857 10.205 59.968 1.00 62.62 93 LYS A O 1
ATOM 670 N N . SER A 1 94 ? 8.462 8.007 59.846 1.00 71.56 94 SER A N 1
ATOM 671 C CA . SER A 1 94 ? 9.648 7.743 59.013 1.00 71.56 94 SER A CA 1
ATOM 672 C C . SER A 1 94 ? 9.459 8.159 57.542 1.00 71.56 94 SER A C 1
ATOM 674 O O . SER A 1 94 ? 10.451 8.384 56.845 1.00 71.56 94 SER A O 1
ATOM 676 N N . GLY A 1 95 ? 8.209 8.353 57.103 1.00 75.81 95 GLY A N 1
ATOM 677 C CA . GLY A 1 95 ? 7.841 8.739 55.746 1.00 75.81 95 GLY A CA 1
ATOM 678 C C . GLY A 1 95 ? 7.980 7.582 54.756 1.00 75.81 95 GLY A C 1
ATOM 679 O O . GLY A 1 95 ? 8.765 6.653 54.947 1.00 75.81 95 GLY A O 1
ATOM 680 N N . ALA A 1 96 ? 7.238 7.650 53.653 1.00 79.62 96 ALA A N 1
ATOM 681 C CA . ALA A 1 96 ? 7.332 6.682 52.565 1.00 79.62 96 ALA A CA 1
ATOM 682 C C . ALA A 1 96 ? 7.486 7.356 51.200 1.00 79.62 96 ALA A C 1
ATOM 684 O O . ALA A 1 96 ? 7.055 8.490 50.969 1.00 79.62 96 ALA A O 1
ATOM 685 N N . VAL A 1 97 ? 8.096 6.616 50.274 1.00 80.56 97 VAL A N 1
ATOM 686 C CA . VAL A 1 97 ? 8.084 6.927 48.845 1.00 80.56 97 VAL A CA 1
ATOM 687 C C . VAL A 1 97 ? 7.435 5.760 48.124 1.00 80.56 97 VAL A C 1
ATOM 689 O O . VAL A 1 97 ? 7.932 4.635 48.159 1.00 80.56 97 VAL A O 1
ATOM 692 N N . PHE A 1 98 ? 6.334 6.052 47.449 1.00 75.50 98 PHE A N 1
ATOM 693 C CA . PHE A 1 98 ? 5.617 5.109 46.613 1.00 75.50 98 PHE A CA 1
ATOM 694 C C . PHE A 1 98 ? 6.126 5.232 45.185 1.00 75.50 98 PHE A C 1
ATOM 696 O O . PHE A 1 98 ? 6.065 6.315 44.605 1.00 75.50 98 PHE A O 1
ATOM 703 N N . VAL A 1 99 ? 6.632 4.141 44.613 1.00 70.38 99 VAL A N 1
ATOM 704 C CA . VAL A 1 99 ? 7.051 4.106 43.208 1.00 70.38 99 VAL A CA 1
ATOM 705 C C . VAL A 1 99 ? 6.006 3.336 42.420 1.00 70.38 99 VAL A C 1
ATOM 707 O O . VAL A 1 99 ? 5.936 2.110 42.495 1.00 70.38 99 VAL A O 1
ATOM 710 N N . ASN A 1 100 ? 5.200 4.067 41.655 1.00 66.62 100 ASN A N 1
ATOM 711 C CA . ASN A 1 100 ? 4.306 3.468 40.678 1.00 66.62 100 ASN A CA 1
ATOM 712 C C . ASN A 1 100 ? 5.101 3.203 39.408 1.00 66.62 100 ASN A C 1
ATOM 714 O O . ASN A 1 100 ? 5.442 4.128 38.663 1.00 66.62 100 ASN A O 1
ATOM 718 N N . ALA A 1 101 ? 5.407 1.926 39.210 1.00 55.69 101 ALA A N 1
ATOM 719 C CA . ALA A 1 101 ? 6.137 1.462 38.053 1.00 55.69 101 ALA A CA 1
ATOM 720 C C . ALA A 1 101 ? 5.261 1.486 36.805 1.00 55.69 101 ALA A C 1
ATOM 722 O O . ALA A 1 101 ? 4.100 1.063 36.841 1.00 55.69 101 ALA A O 1
ATOM 723 N N . GLY A 1 102 ? 5.832 1.944 35.694 1.00 53.47 102 GLY A N 1
ATOM 724 C CA . GLY A 1 102 ? 5.169 1.876 34.402 1.00 53.47 102 GLY A CA 1
ATOM 725 C C . GLY A 1 102 ? 3.952 2.790 34.290 1.00 53.47 102 GLY A C 1
ATOM 726 O O . GLY A 1 102 ? 2.882 2.331 33.884 1.00 53.47 102 GLY A O 1
ATOM 727 N N . LEU A 1 103 ? 4.125 4.101 34.520 1.00 53.53 103 LEU A N 1
ATOM 728 C CA . LEU A 1 103 ? 3.276 5.084 33.837 1.00 53.53 103 LEU A CA 1
ATOM 729 C C . LEU A 1 103 ? 3.584 4.995 32.338 1.00 53.53 103 LEU A C 1
ATOM 731 O O . LEU A 1 103 ? 4.326 5.790 31.759 1.00 53.53 103 LEU A O 1
ATOM 735 N N . ARG A 1 104 ? 3.058 3.951 31.703 1.00 52.97 104 ARG A N 1
ATOM 736 C CA . ARG A 1 104 ? 3.268 3.688 30.291 1.00 52.97 104 ARG A CA 1
ATOM 737 C C . ARG A 1 104 ? 2.453 4.714 29.533 1.00 52.97 104 ARG A C 1
ATOM 739 O O . ARG A 1 104 ? 1.232 4.609 29.451 1.00 52.97 104 ARG A O 1
ATOM 746 N N . ALA A 1 105 ? 3.139 5.688 28.942 1.00 59.09 105 ALA A N 1
ATOM 747 C CA . ALA A 1 105 ? 2.613 6.300 27.737 1.00 59.09 105 ALA A CA 1
ATOM 748 C C . ALA A 1 105 ? 2.416 5.154 26.738 1.00 59.09 105 ALA A C 1
ATOM 750 O O . ALA A 1 105 ? 3.402 4.546 26.305 1.00 59.09 105 ALA A O 1
ATOM 751 N N . SER A 1 106 ? 1.153 4.822 26.464 1.00 70.69 106 SER A N 1
ATOM 752 C CA . SER A 1 106 ? 0.778 3.814 25.470 1.00 70.69 106 SER A CA 1
ATOM 753 C C . SER A 1 106 ? 1.529 4.088 24.160 1.00 70.69 106 SER A C 1
ATOM 755 O O . SER A 1 106 ? 1.719 5.268 23.833 1.00 70.69 106 SER A O 1
ATOM 757 N N . PRO A 1 107 ? 1.977 3.057 23.414 1.00 89.62 107 PRO A N 1
ATOM 758 C CA . PRO A 1 107 ? 2.557 3.273 22.095 1.00 89.62 107 PRO A CA 1
ATOM 759 C C . PRO A 1 107 ? 1.644 4.163 21.257 1.00 89.62 107 PRO A C 1
ATOM 761 O O . PRO A 1 107 ? 0.414 4.065 21.331 1.00 89.62 107 PRO A O 1
ATOM 764 N N . THR A 1 108 ? 2.257 5.054 20.487 1.00 92.12 108 THR A N 1
ATOM 765 C CA . THR A 1 108 ? 1.527 6.037 19.691 1.00 92.12 108 THR A CA 1
ATOM 766 C C . THR A 1 108 ? 1.593 5.680 18.220 1.00 92.12 108 THR A C 1
ATOM 768 O O . THR A 1 108 ? 2.650 5.364 17.670 1.00 92.12 108 THR A O 1
ATOM 771 N N . LEU A 1 109 ? 0.438 5.739 17.564 1.00 95.62 109 LEU A N 1
ATOM 772 C CA . LEU A 1 109 ? 0.345 5.621 16.121 1.00 95.62 109 LEU A CA 1
ATOM 773 C C . LEU A 1 109 ? 1.036 6.825 15.471 1.00 95.62 109 LEU A C 1
ATOM 775 O O . LEU A 1 109 ? 0.597 7.964 15.625 1.00 95.62 109 LEU A O 1
ATOM 779 N N . THR A 1 110 ? 2.101 6.569 14.715 1.00 96.00 110 THR A N 1
ATOM 780 C CA . THR A 1 110 ? 2.836 7.618 13.986 1.00 96.00 110 THR A CA 1
ATOM 781 C C . THR A 1 110 ? 2.355 7.737 12.545 1.00 96.00 110 THR A C 1
ATOM 783 O O . THR A 1 110 ? 2.169 8.843 12.041 1.00 96.00 110 THR A O 1
ATOM 786 N N . HIS A 1 111 ? 2.114 6.596 11.897 1.00 97.12 111 HIS A N 1
ATOM 787 C CA . HIS A 1 111 ? 1.662 6.508 10.512 1.00 97.12 111 HIS A CA 1
ATOM 788 C C . HIS A 1 111 ? 0.650 5.379 10.356 1.00 97.12 111 HIS A C 1
ATOM 790 O O . HIS A 1 111 ? 0.635 4.419 11.128 1.00 97.12 111 HIS A O 1
ATOM 796 N N . GLY A 1 112 ? -0.147 5.471 9.297 1.00 94.06 112 GLY A N 1
ATOM 797 C CA . GLY A 1 112 ? -1.014 4.393 8.854 1.00 94.06 112 GLY A CA 1
ATOM 798 C C . GLY A 1 112 ? -2.482 4.606 9.168 1.00 94.06 112 GLY A C 1
ATOM 799 O O . GLY A 1 112 ? -3.005 5.713 9.049 1.00 94.06 112 GLY A O 1
ATOM 800 N N . GLY A 1 113 ? -3.160 3.489 9.424 1.00 95.88 113 GLY A N 1
ATOM 801 C CA . GLY A 1 113 ? -4.535 3.341 8.957 1.00 95.88 113 GLY A CA 1
ATOM 802 C C . GLY A 1 113 ? -4.584 3.192 7.436 1.00 95.88 113 GLY A C 1
ATOM 803 O O . GLY A 1 113 ? -5.665 3.299 6.876 1.00 95.88 113 GLY A O 1
ATOM 804 N N . LEU A 1 114 ? -3.436 2.954 6.787 1.00 98.38 114 LEU A N 1
ATOM 805 C CA . LEU A 1 114 ? -3.313 2.840 5.342 1.00 98.38 114 LEU A CA 1
ATOM 806 C C . LEU A 1 114 ? -4.030 1.576 4.890 1.00 98.38 114 LEU A C 1
ATOM 808 O O . LEU A 1 114 ? -3.741 0.477 5.364 1.00 98.38 114 LEU A O 1
ATOM 812 N N . LEU A 1 115 ? -4.963 1.753 3.966 1.00 98.88 115 LEU A N 1
ATOM 813 C CA . LEU A 1 115 ? -5.774 0.687 3.407 1.00 98.88 115 LEU A CA 1
ATOM 814 C C . LEU A 1 115 ? -5.106 0.128 2.148 1.00 98.88 115 LEU A C 1
ATOM 816 O O . LEU A 1 115 ? -4.803 0.879 1.226 1.00 98.88 115 LEU A O 1
ATOM 820 N N . GLY A 1 116 ? -4.903 -1.183 2.080 1.00 98.56 116 GLY A N 1
ATOM 821 C CA . GLY A 1 116 ? -4.276 -1.849 0.940 1.00 98.56 116 GLY A CA 1
ATOM 822 C C . GLY A 1 116 ? -4.903 -3.206 0.636 1.00 98.56 116 GLY A C 1
ATOM 823 O O . GLY A 1 116 ? -5.642 -3.760 1.452 1.00 98.56 116 GLY A O 1
ATOM 824 N N . ALA A 1 117 ? -4.631 -3.734 -0.559 1.00 98.25 117 ALA A N 1
ATOM 825 C CA . ALA A 1 117 ? -5.043 -5.074 -0.999 1.00 98.25 117 ALA A CA 1
ATOM 826 C C . ALA A 1 117 ? -6.512 -5.428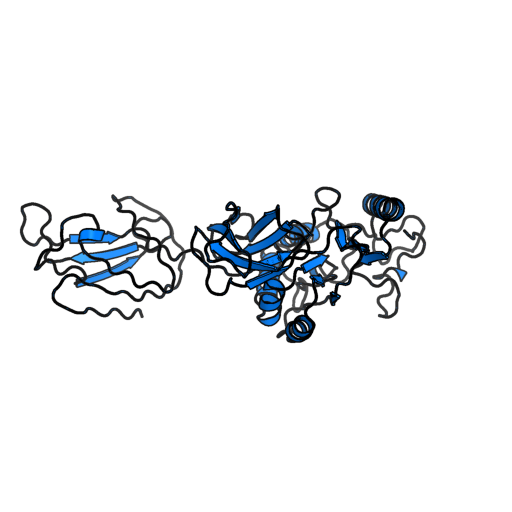 -0.700 1.00 98.25 117 ALA A C 1
ATOM 828 O O . ALA A 1 117 ? -6.820 -6.560 -0.318 1.00 98.25 117 ALA A O 1
ATOM 829 N N . VAL A 1 118 ? -7.415 -4.454 -0.829 1.00 98.75 118 VAL A N 1
ATOM 830 C CA . VAL A 1 118 ? -8.838 -4.688 -0.591 1.00 98.75 118 VAL A CA 1
ATOM 831 C C . VAL A 1 118 ? -9.382 -5.658 -1.641 1.00 98.75 118 VAL A C 1
ATOM 833 O O . VAL A 1 118 ? -9.107 -5.538 -2.835 1.00 98.75 118 VAL A O 1
ATOM 836 N N . THR A 1 119 ? -10.160 -6.631 -1.193 1.00 98.62 119 THR A N 1
ATOM 837 C CA . THR A 1 119 ? -10.916 -7.556 -2.037 1.00 98.62 119 THR A CA 1
ATOM 838 C C . THR A 1 119 ? -12.401 -7.411 -1.722 1.00 98.62 119 THR A C 1
ATOM 840 O O . THR A 1 119 ? -12.829 -6.488 -1.026 1.00 98.62 119 THR A O 1
ATOM 843 N N . ASP A 1 120 ? -13.223 -8.311 -2.240 1.00 98.25 120 ASP A N 1
ATOM 844 C CA . ASP A 1 120 ? -14.615 -8.432 -1.830 1.00 98.25 120 ASP A CA 1
ATOM 845 C C . ASP A 1 120 ? -14.783 -8.977 -0.403 1.00 98.25 120 ASP A C 1
ATOM 847 O O . ASP A 1 120 ? -15.801 -8.721 0.230 1.00 98.25 120 ASP A O 1
ATOM 851 N N . THR A 1 121 ? -13.792 -9.683 0.136 1.00 98.62 121 THR A N 1
ATOM 852 C CA . THR A 1 121 ? -13.917 -10.403 1.415 1.00 98.62 121 THR A CA 1
ATOM 853 C C . THR A 1 121 ? -12.789 -10.119 2.405 1.00 98.62 121 THR A C 1
ATOM 855 O O . THR A 1 121 ? -12.795 -10.644 3.522 1.00 98.62 121 THR A O 1
ATOM 858 N N . SER A 1 122 ? -11.823 -9.279 2.038 1.00 98.81 122 SER A N 1
ATOM 859 C CA . SER A 1 122 ? -10.658 -8.963 2.861 1.00 98.81 122 SER A CA 1
ATOM 860 C C . SER A 1 122 ? -10.111 -7.562 2.605 1.00 98.81 122 SER A C 1
ATOM 862 O O . SER A 1 122 ? -10.411 -6.930 1.594 1.00 98.81 122 SER A O 1
ATOM 864 N N . ILE A 1 123 ? -9.294 -7.075 3.536 1.00 98.88 123 ILE A N 1
ATOM 865 C CA . ILE A 1 123 ? -8.500 -5.853 3.385 1.00 98.88 123 ILE A CA 1
ATOM 866 C C . ILE A 1 123 ? -7.244 -5.950 4.252 1.00 98.88 123 ILE A C 1
ATOM 868 O O . ILE A 1 123 ? -7.269 -6.573 5.317 1.00 98.88 123 ILE A O 1
ATOM 872 N N . LYS A 1 124 ? -6.150 -5.331 3.806 1.00 98.88 124 LYS A N 1
ATOM 873 C CA . LYS A 1 124 ? -4.945 -5.113 4.609 1.00 98.88 124 LYS A CA 1
ATOM 874 C C . LYS A 1 124 ? -4.952 -3.696 5.170 1.00 98.88 124 LYS A C 1
ATOM 876 O O . LYS A 1 124 ? -5.241 -2.745 4.448 1.00 98.88 124 LYS A O 1
ATOM 881 N N . ILE A 1 125 ? -4.615 -3.560 6.447 1.00 98.88 125 ILE A N 1
ATOM 882 C CA . ILE A 1 125 ? -4.513 -2.274 7.135 1.00 98.88 125 ILE A CA 1
ATOM 883 C C . ILE A 1 125 ? -3.109 -2.168 7.720 1.00 98.88 125 ILE A C 1
ATOM 885 O O . ILE A 1 125 ? -2.752 -2.921 8.627 1.00 98.88 125 ILE A O 1
ATOM 889 N N . TRP A 1 126 ? -2.314 -1.259 7.161 1.00 98.81 126 TRP A N 1
ATOM 890 C CA . TRP A 1 126 ? -0.929 -1.018 7.553 1.00 98.81 126 TRP A CA 1
ATOM 891 C C . TRP A 1 126 ? -0.831 0.135 8.552 1.00 98.81 126 TRP A C 1
ATOM 893 O O . TRP A 1 126 ? -1.534 1.152 8.437 1.00 98.81 126 TRP A O 1
ATOM 903 N N . ALA A 1 127 ? 0.056 -0.013 9.532 1.00 98.62 127 ALA A N 1
ATOM 904 C CA . ALA A 1 127 ? 0.370 1.032 10.491 1.00 98.62 127 ALA A CA 1
ATOM 905 C C . ALA A 1 127 ? 1.793 0.944 11.034 1.00 98.62 127 ALA A C 1
ATOM 907 O O . ALA A 1 127 ? 2.450 -0.091 10.945 1.00 98.62 127 ALA A O 1
ATOM 908 N N . ARG A 1 128 ? 2.234 2.060 11.624 1.00 98.44 128 ARG A N 1
ATOM 909 C CA . ARG A 1 128 ? 3.524 2.198 12.294 1.00 98.44 128 ARG A CA 1
ATOM 910 C C . ARG A 1 128 ? 3.382 2.867 13.657 1.00 98.44 128 ARG A C 1
ATOM 912 O O . ARG A 1 128 ? 2.834 3.971 13.753 1.00 98.44 128 ARG A O 1
ATOM 919 N N . ALA A 1 129 ? 3.960 2.256 14.685 1.00 97.62 129 ALA A N 1
ATOM 920 C CA . ALA A 1 129 ? 4.054 2.830 16.027 1.00 97.62 129 ALA A CA 1
ATOM 921 C C . ALA A 1 129 ? 5.371 3.598 16.251 1.00 97.62 129 ALA A C 1
ATOM 923 O O . ALA A 1 129 ? 6.289 3.569 15.432 1.00 97.62 129 ALA A O 1
ATOM 924 N N . ASP A 1 130 ? 5.468 4.328 17.358 1.00 94.88 130 ASP A N 1
ATOM 925 C CA . ASP A 1 130 ? 6.703 4.988 17.798 1.00 94.88 130 ASP A CA 1
ATOM 926 C C . ASP A 1 130 ? 7.711 4.027 18.454 1.00 94.88 130 ASP A C 1
ATOM 928 O O . ASP A 1 130 ? 8.882 4.377 18.603 1.00 94.88 130 ASP A O 1
ATOM 932 N N . ARG A 1 131 ? 7.262 2.831 18.845 1.00 92.50 131 ARG A N 1
ATOM 933 C CA . ARG A 1 131 ? 8.031 1.793 19.547 1.00 92.50 131 ARG A CA 1
ATOM 934 C C . ARG A 1 131 ? 7.388 0.412 19.333 1.00 92.50 131 ARG A C 1
ATOM 936 O O . ARG A 1 131 ? 6.304 0.357 18.746 1.00 92.50 131 ARG A O 1
ATOM 943 N N . PRO A 1 132 ? 7.987 -0.690 19.832 1.00 95.44 132 PRO A N 1
ATOM 944 C CA . PRO A 1 132 ? 7.350 -1.996 19.761 1.00 95.44 132 PRO A CA 1
ATOM 945 C C . PRO A 1 132 ? 5.959 -1.999 20.394 1.00 95.44 132 PRO A C 1
ATOM 947 O O . PRO A 1 132 ? 5.781 -1.469 21.490 1.00 95.44 132 PRO A O 1
ATOM 950 N N . ALA A 1 133 ? 4.994 -2.596 19.704 1.00 95.50 133 ALA A N 1
ATOM 951 C CA . ALA A 1 133 ? 3.599 -2.643 20.135 1.00 95.50 133 ALA A CA 1
ATOM 952 C C . ALA A 1 133 ? 2.858 -3.811 19.474 1.00 95.50 133 ALA A C 1
ATOM 954 O O . ALA A 1 133 ? 3.345 -4.412 18.513 1.00 95.50 133 ALA A O 1
ATOM 955 N N . MET A 1 134 ? 1.659 -4.114 19.956 1.00 97.62 134 MET A N 1
ATOM 956 C CA . MET A 1 134 ? 0.718 -5.023 19.315 1.00 97.62 134 MET A CA 1
ATOM 957 C C . MET A 1 134 ? -0.361 -4.224 18.583 1.00 97.62 134 MET A C 1
ATOM 959 O O . MET A 1 134 ? -1.193 -3.578 19.215 1.00 97.62 134 MET A O 1
ATOM 963 N N . LEU A 1 135 ? -0.366 -4.275 17.251 1.00 98.69 135 LEU A N 1
ATOM 964 C CA . LEU A 1 135 ? -1.381 -3.644 16.410 1.00 98.69 135 LEU A CA 1
ATOM 965 C C . LEU A 1 135 ? -2.603 -4.550 16.270 1.00 98.69 135 LEU A C 1
ATOM 967 O O . LEU A 1 135 ? -2.486 -5.667 15.773 1.00 98.69 135 LEU A O 1
ATOM 971 N N . SER A 1 136 ? -3.785 -4.051 16.611 1.00 98.81 136 SER A N 1
ATOM 972 C CA . SER A 1 136 ? -5.056 -4.697 16.271 1.00 98.81 136 SER A CA 1
ATOM 973 C C . SER A 1 136 ? -6.045 -3.689 15.686 1.00 98.81 136 SER A C 1
ATOM 975 O O . SER A 1 136 ? -5.850 -2.471 15.747 1.00 98.81 136 SER A O 1
ATOM 977 N N . VAL A 1 137 ? -7.099 -4.199 15.051 1.00 98.88 137 VAL A N 1
ATOM 978 C CA . VAL A 1 137 ? -8.145 -3.389 14.423 1.00 98.88 137 VAL A CA 1
ATOM 979 C C . VAL A 1 137 ? -9.488 -3.778 15.008 1.00 98.88 137 VAL A C 1
ATOM 981 O O . VAL A 1 137 ? -9.877 -4.944 14.950 1.00 98.88 137 VAL A O 1
ATOM 984 N N . GLN A 1 138 ? -10.223 -2.794 15.514 1.00 98.81 138 GLN A N 1
ATOM 985 C CA . GLN A 1 138 ? -11.654 -2.938 15.747 1.00 98.81 138 GLN A CA 1
ATOM 986 C C . GLN A 1 138 ? -12.407 -2.488 14.505 1.00 98.81 138 GLN A C 1
ATOM 988 O O . GLN A 1 138 ? -12.098 -1.435 13.947 1.00 98.81 138 GLN A O 1
ATOM 993 N N . TYR A 1 139 ? -13.398 -3.264 14.084 1.00 98.88 139 TYR A N 1
ATOM 994 C CA . TYR A 1 139 ? -14.229 -2.953 12.930 1.00 98.88 139 TYR A CA 1
ATOM 995 C C . TYR A 1 139 ? -15.663 -3.438 13.125 1.00 98.88 139 TYR A C 1
ATOM 997 O O . TYR A 1 139 ? -15.929 -4.394 13.856 1.00 98.88 139 TYR A O 1
ATOM 1005 N N . LYS A 1 140 ? -16.605 -2.754 12.481 1.00 98.75 140 LYS A N 1
ATOM 1006 C CA . LYS A 1 140 ? -18.040 -3.020 12.614 1.00 98.75 140 LYS A CA 1
ATOM 1007 C C . LYS A 1 140 ? -18.811 -2.530 11.398 1.00 98.75 140 LYS A C 1
ATOM 1009 O O . LYS A 1 140 ? -18.313 -1.705 10.628 1.00 98.75 140 LYS A O 1
ATOM 1014 N N . LEU A 1 141 ? -20.053 -2.974 11.254 1.00 98.75 141 LEU A N 1
ATOM 1015 C CA . LEU A 1 141 ? -20.981 -2.320 10.338 1.00 98.75 141 LEU A CA 1
ATOM 1016 C C . LEU A 1 141 ? -21.370 -0.929 10.880 1.00 98.75 141 LEU A C 1
ATOM 1018 O O . LEU A 1 141 ? -21.429 -0.728 12.099 1.00 98.75 141 LEU A O 1
ATOM 1022 N N . PRO A 1 142 ? -21.696 0.045 10.010 1.00 98.00 142 PRO A N 1
ATOM 1023 C CA . PRO A 1 142 ? -22.105 1.380 10.451 1.00 98.00 142 PRO A CA 1
ATOM 1024 C C . PRO A 1 142 ? -23.307 1.384 11.406 1.00 98.00 142 PRO A C 1
ATOM 1026 O O . PRO A 1 142 ? -23.395 2.232 12.288 1.00 98.00 142 PRO A O 1
ATOM 1029 N N . SER A 1 143 ? -24.211 0.409 11.271 1.00 97.69 143 SER A N 1
ATOM 1030 C CA . SER A 1 143 ? -25.395 0.243 12.124 1.00 97.69 143 SER A CA 1
ATOM 1031 C C . SER A 1 143 ? -25.113 -0.352 13.508 1.00 97.69 143 SER A C 1
ATOM 1033 O O . SER A 1 143 ? -26.017 -0.402 14.337 1.00 97.69 143 SER A O 1
ATOM 1035 N N . GLU A 1 144 ? -23.906 -0.859 13.748 1.00 98.19 144 GLU A N 1
ATOM 1036 C CA . GLU A 1 144 ? -23.524 -1.518 14.998 1.00 98.19 144 GLU A CA 1
ATOM 1037 C C . GLU A 1 144 ? -22.834 -0.544 15.964 1.00 98.19 144 GLU A C 1
ATOM 1039 O O . GLU A 1 144 ? -22.331 0.514 15.572 1.00 98.19 144 GLU A O 1
ATOM 1044 N N . SER A 1 145 ? -22.768 -0.931 17.238 1.00 97.25 145 SER A N 1
ATOM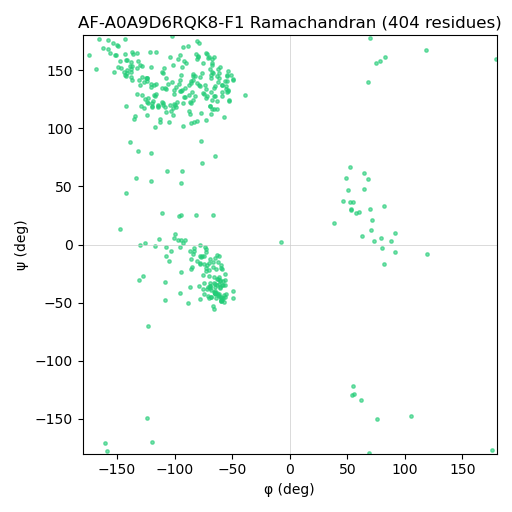 1045 C CA . SER A 1 145 ? -22.026 -0.215 18.281 1.00 97.25 145 SER A CA 1
ATOM 1046 C C . SER A 1 145 ? -20.609 -0.772 18.445 1.00 97.25 145 SER A C 1
ATOM 1048 O O . SER A 1 145 ? -20.358 -1.954 18.213 1.00 97.25 145 SER A O 1
ATOM 1050 N N . TRP A 1 146 ? -19.677 0.067 18.902 1.00 96.19 146 TRP A N 1
ATOM 1051 C CA . TRP A 1 146 ? -18.347 -0.379 19.337 1.00 96.19 146 TRP A CA 1
ATOM 1052 C C . TRP A 1 146 ? -18.433 -1.335 20.547 1.00 96.19 146 TRP A C 1
ATOM 1054 O O . TRP A 1 146 ? -19.365 -1.202 21.345 1.00 96.19 146 TRP A O 1
ATOM 1064 N N . PRO A 1 147 ? -17.473 -2.270 20.723 1.00 94.38 147 PRO A N 1
ATOM 1065 C CA . PRO A 1 147 ? -16.217 -2.420 19.972 1.00 94.38 147 PRO A CA 1
ATOM 1066 C C . PRO A 1 147 ? -16.331 -3.177 18.637 1.00 94.38 147 PRO A C 1
ATOM 1068 O O . PRO A 1 147 ? -15.334 -3.262 17.927 1.00 94.38 147 PRO A O 1
ATOM 1071 N N . GLY A 1 148 ? -17.509 -3.695 18.271 1.00 96.31 148 GLY A N 1
ATOM 1072 C CA . GLY A 1 148 ? -17.650 -4.533 17.078 1.00 96.31 148 GLY A CA 1
ATOM 1073 C C . GLY A 1 148 ? -16.822 -5.817 17.176 1.00 96.31 148 GLY A C 1
ATOM 1074 O O . GLY A 1 148 ? -16.829 -6.487 18.209 1.00 96.31 148 GLY A O 1
ATOM 1075 N N . ILE A 1 149 ? -16.099 -6.141 16.104 1.00 98.38 149 ILE A N 1
ATOM 1076 C CA . ILE A 1 149 ? -15.139 -7.246 16.041 1.00 98.38 149 ILE A CA 1
ATOM 1077 C C . ILE A 1 149 ? -13.723 -6.688 16.201 1.00 98.38 149 ILE A C 1
ATOM 1079 O O . ILE A 1 149 ? -13.348 -5.749 15.504 1.00 98.38 149 ILE A O 1
ATOM 1083 N N . THR A 1 150 ? -12.913 -7.306 17.062 1.00 98.50 150 THR A N 1
ATOM 1084 C CA . THR A 1 150 ? -11.473 -7.023 17.177 1.00 98.50 150 THR A CA 1
ATOM 1085 C C . THR A 1 150 ? -10.680 -8.097 16.436 1.00 98.50 150 THR A C 1
ATOM 1087 O O . THR A 1 150 ? -10.902 -9.291 16.646 1.00 98.50 150 THR A O 1
ATOM 1090 N N . SER A 1 151 ? -9.756 -7.697 15.566 1.00 98.62 151 SER A N 1
ATOM 1091 C CA . SER A 1 151 ? -8.828 -8.620 14.911 1.00 98.62 151 SER A CA 1
ATOM 1092 C C . SER A 1 151 ? -7.837 -9.226 15.914 1.00 98.62 151 SER A C 1
ATOM 1094 O O . SER A 1 151 ? -7.543 -8.610 16.939 1.00 98.62 151 SER A O 1
ATOM 1096 N N . PRO A 1 152 ? -7.212 -10.373 15.596 1.00 97.75 152 PRO A N 1
ATOM 1097 C CA . PRO A 1 152 ? -5.963 -10.757 16.243 1.00 97.75 152 PRO A CA 1
ATOM 1098 C C . PRO A 1 152 ? -4.915 -9.640 16.133 1.00 97.75 152 PRO A C 1
ATOM 1100 O O . PRO A 1 152 ? -4.915 -8.872 15.163 1.00 97.75 152 PRO A O 1
ATOM 1103 N N . GLY A 1 153 ? -4.037 -9.561 17.132 1.00 96.00 153 GLY A N 1
ATOM 1104 C CA . GLY A 1 153 ? -2.922 -8.621 17.148 1.00 96.00 153 GLY A CA 1
ATOM 1105 C C . GLY A 1 153 ? -1.776 -9.045 16.225 1.00 96.00 153 GLY A C 1
ATOM 1106 O O . GLY A 1 153 ? -1.509 -10.236 16.058 1.00 96.00 153 GLY A O 1
ATOM 1107 N N . VAL A 1 154 ? -1.085 -8.062 15.654 1.00 98.25 154 VAL A N 1
ATOM 1108 C CA . VAL A 1 154 ? 0.153 -8.209 14.882 1.00 98.25 154 VAL A CA 1
ATOM 1109 C C . VAL A 1 154 ? 1.265 -7.449 15.594 1.00 98.25 154 VAL A C 1
ATOM 1111 O O . VAL A 1 154 ? 1.106 -6.280 15.938 1.00 98.25 154 VAL A O 1
ATOM 1114 N N . SER A 1 155 ? 2.397 -8.113 15.823 1.00 97.88 155 SER A N 1
ATOM 1115 C CA . SER A 1 155 ? 3.538 -7.487 16.490 1.00 97.88 155 SER A CA 1
ATOM 1116 C C . SER A 1 155 ? 4.213 -6.477 15.563 1.00 97.88 155 SER A C 1
ATOM 1118 O O . SER A 1 155 ? 4.579 -6.810 14.439 1.00 97.88 155 SER A O 1
ATOM 1120 N N . LEU A 1 156 ? 4.387 -5.256 16.061 1.00 97.62 156 LEU A N 1
ATOM 1121 C CA . LEU A 1 156 ? 5.213 -4.213 15.471 1.00 97.62 156 LEU A CA 1
ATOM 1122 C C . LEU A 1 156 ? 6.596 -4.319 16.111 1.00 97.62 156 LEU A C 1
ATOM 1124 O O . LEU A 1 156 ? 6.769 -3.930 17.266 1.00 97.62 156 LEU A O 1
ATOM 1128 N N . ALA A 1 157 ? 7.566 -4.898 15.409 1.00 93.56 157 ALA A N 1
ATOM 1129 C CA . ALA A 1 157 ? 8.887 -5.182 15.961 1.00 93.56 157 ALA A CA 1
ATOM 1130 C C . ALA A 1 157 ? 9.954 -4.190 15.471 1.00 93.56 157 ALA A C 1
ATOM 1132 O O . ALA A 1 157 ? 9.778 -3.467 14.491 1.00 93.56 157 ALA A O 1
ATOM 1133 N N . THR A 1 158 ? 11.075 -4.125 16.196 1.00 89.62 158 THR A N 1
ATOM 1134 C CA . THR A 1 158 ? 12.199 -3.222 15.887 1.00 89.62 158 THR A CA 1
ATOM 1135 C C . THR A 1 158 ? 12.846 -3.526 14.539 1.00 89.62 158 THR A C 1
ATOM 1137 O O . THR A 1 158 ? 13.384 -2.628 13.899 1.00 89.62 158 THR A O 1
ATOM 1140 N N . THR A 1 159 ? 12.815 -4.787 14.113 1.00 91.25 159 THR A N 1
ATOM 1141 C CA . THR A 1 159 ? 13.412 -5.262 12.860 1.00 91.25 159 THR A CA 1
ATOM 1142 C C . THR A 1 159 ? 12.731 -4.682 11.617 1.00 91.25 159 THR A C 1
ATOM 1144 O O . THR A 1 159 ? 13.406 -4.461 10.612 1.00 91.25 159 THR A O 1
ATOM 1147 N N . GLU A 1 160 ? 11.444 -4.347 11.724 1.00 92.88 160 GLU A N 1
ATOM 1148 C CA . GLU A 1 160 ? 10.585 -3.816 10.660 1.00 92.88 160 GLU A CA 1
ATOM 1149 C C . GLU A 1 160 ? 10.199 -2.344 10.908 1.00 92.88 160 GLU A C 1
ATOM 1151 O O . GLU A 1 160 ? 9.112 -1.906 10.530 1.00 92.88 160 GLU A O 1
ATOM 1156 N N . ASP A 1 161 ? 11.041 -1.584 11.622 1.00 97.06 161 ASP A N 1
ATOM 1157 C CA . ASP A 1 161 ? 10.820 -0.161 11.944 1.00 97.06 161 ASP A CA 1
ATOM 1158 C C . ASP A 1 161 ? 9.445 0.114 12.592 1.00 97.06 161 ASP A C 1
ATOM 1160 O O . ASP A 1 161 ? 8.796 1.135 12.343 1.00 97.06 161 ASP A O 1
ATOM 1164 N N . PHE A 1 162 ? 8.989 -0.826 13.430 1.00 98.00 162 PHE A N 1
ATOM 1165 C CA . PHE A 1 162 ? 7.693 -0.800 14.117 1.00 98.00 162 PHE A CA 1
ATOM 1166 C C . PHE A 1 162 ? 6.491 -0.704 13.170 1.00 98.00 162 PHE A C 1
ATOM 1168 O O . PHE A 1 162 ? 5.446 -0.164 13.546 1.00 98.00 162 PHE A O 1
ATOM 1175 N N . THR A 1 163 ? 6.637 -1.198 11.941 1.00 98.62 163 THR A N 1
ATOM 1176 C CA . THR A 1 163 ? 5.558 -1.312 10.958 1.00 98.62 163 THR A CA 1
ATOM 1177 C C . THR A 1 163 ? 4.874 -2.675 11.053 1.00 98.62 163 THR A C 1
ATOM 1179 O O . THR A 1 163 ? 5.426 -3.639 11.587 1.00 98.62 163 THR A O 1
ATOM 1182 N N . GLY A 1 164 ? 3.637 -2.766 10.570 1.00 98.31 164 GLY A N 1
ATOM 1183 C CA . GLY A 1 164 ? 2.910 -4.028 10.526 1.00 98.31 164 GLY A CA 1
ATOM 1184 C C . GLY A 1 164 ? 1.573 -3.918 9.813 1.00 98.31 164 GLY A C 1
ATOM 1185 O O . GLY A 1 164 ? 1.039 -2.827 9.603 1.00 98.31 164 GLY A O 1
ATOM 1186 N N . VAL A 1 165 ? 1.036 -5.077 9.430 1.00 98.75 165 VAL A N 1
ATOM 1187 C CA . VAL A 1 165 ? -0.188 -5.190 8.633 1.00 98.75 165 VAL A CA 1
ATOM 1188 C C . VAL A 1 165 ? -1.167 -6.148 9.289 1.00 98.75 165 VAL A C 1
ATOM 1190 O O . VAL A 1 165 ? -0.900 -7.343 9.393 1.00 98.75 165 VAL A O 1
ATOM 1193 N N . VAL A 1 166 ? -2.348 -5.646 9.641 1.00 98.88 166 VAL A N 1
ATOM 1194 C CA . VAL A 1 166 ? -3.491 -6.488 10.003 1.00 98.88 166 VAL A CA 1
ATOM 1195 C C . VAL A 1 166 ? -4.262 -6.838 8.734 1.00 98.88 166 VAL A C 1
ATOM 1197 O O . VAL A 1 166 ? -4.623 -5.957 7.957 1.00 98.88 166 VAL A O 1
ATOM 1200 N N . THR A 1 167 ? -4.539 -8.126 8.521 1.00 98.75 167 THR A N 1
ATOM 1201 C CA . THR A 1 167 ? -5.423 -8.582 7.437 1.00 98.75 167 THR A CA 1
ATOM 1202 C C . THR A 1 167 ? -6.780 -8.958 8.015 1.00 98.75 167 THR A C 1
ATOM 1204 O O . THR A 1 167 ? -6.890 -9.921 8.773 1.00 98.75 167 THR A O 1
ATOM 1207 N N . LEU A 1 168 ? -7.820 -8.217 7.640 1.00 98.81 168 LEU A N 1
ATOM 1208 C CA . LEU A 1 168 ? -9.202 -8.583 7.939 1.00 98.81 168 LEU A CA 1
ATOM 1209 C C . LEU A 1 168 ? -9.708 -9.532 6.852 1.00 98.81 168 LEU A C 1
ATOM 1211 O O . LEU A 1 168 ? -9.427 -9.326 5.673 1.00 98.81 168 LEU A O 1
ATOM 1215 N N . THR A 1 169 ? -10.449 -10.568 7.237 1.00 98.56 169 THR A N 1
ATOM 1216 C CA . THR A 1 169 ? -10.991 -11.589 6.325 1.00 98.56 169 THR A CA 1
ATOM 1217 C C . THR A 1 169 ? -12.435 -11.919 6.691 1.00 98.56 169 THR A C 1
ATOM 1219 O O . THR A 1 169 ? -12.901 -11.546 7.766 1.00 98.56 169 THR A O 1
ATOM 1222 N N . GLY A 1 170 ? -13.156 -12.604 5.799 1.00 98.19 170 GLY A N 1
ATOM 1223 C CA . GLY A 1 170 ? -14.557 -12.975 6.031 1.00 98.19 170 GLY A CA 1
ATOM 1224 C C . GLY A 1 170 ? -15.526 -11.790 5.970 1.00 98.19 170 GLY A C 1
ATOM 1225 O O . GLY A 1 170 ? -16.624 -11.862 6.517 1.00 98.19 170 GLY A O 1
ATOM 1226 N N . LEU A 1 171 ? -15.121 -10.696 5.324 1.00 98.75 171 LEU A N 1
ATOM 1227 C CA . LEU A 1 171 ? -15.949 -9.509 5.142 1.00 98.75 171 LEU A CA 1
ATOM 1228 C C . LEU A 1 171 ? -17.016 -9.748 4.068 1.00 98.75 171 LEU A C 1
ATOM 1230 O O . LEU A 1 171 ? -16.854 -10.585 3.179 1.00 98.75 171 LEU A O 1
ATOM 1234 N N . MET A 1 172 ? -18.109 -8.992 4.130 1.00 98.44 172 MET A N 1
ATOM 1235 C CA . MET A 1 172 ? -19.149 -9.044 3.106 1.00 98.44 172 MET A CA 1
ATOM 1236 C C . MET A 1 172 ? -18.721 -8.248 1.864 1.00 98.44 172 MET A C 1
ATOM 1238 O O . MET A 1 172 ? -18.243 -7.123 2.022 1.00 98.44 172 MET A O 1
ATOM 1242 N N . PRO A 1 173 ? -18.954 -8.754 0.638 1.00 97.94 173 PRO A N 1
ATOM 1243 C CA . PRO A 1 173 ? -18.719 -8.014 -0.600 1.00 97.94 173 PRO A CA 1
ATOM 1244 C C . PRO A 1 173 ? -19.427 -6.665 -0.659 1.00 97.94 173 PRO A C 1
ATOM 1246 O O . PRO A 1 173 ? -20.559 -6.516 -0.196 1.00 97.94 173 PRO A O 1
ATOM 1249 N N . ASN A 1 174 ? -18.784 -5.689 -1.303 1.00 97.19 174 ASN A N 1
ATOM 1250 C CA . ASN A 1 174 ? -19.350 -4.378 -1.626 1.00 97.19 174 ASN A CA 1
ATOM 1251 C C . ASN A 1 174 ? -19.943 -3.616 -0.416 1.00 97.19 174 ASN A C 1
ATOM 1253 O O . ASN A 1 174 ? -20.876 -2.821 -0.583 1.00 97.19 174 ASN A O 1
ATOM 1257 N N . THR A 1 175 ? -19.394 -3.840 0.780 1.00 98.38 175 THR A N 1
ATOM 1258 C CA . THR A 1 175 ? -19.926 -3.388 2.074 1.00 98.38 175 THR A CA 1
ATOM 1259 C C . THR A 1 175 ? -18.975 -2.407 2.752 1.00 98.38 175 THR A C 1
ATOM 1261 O O . THR A 1 175 ? -17.759 -2.595 2.735 1.00 98.38 175 THR A O 1
ATOM 1264 N N . THR A 1 176 ? -19.533 -1.349 3.342 1.00 98.62 176 THR A N 1
ATOM 1265 C CA . THR A 1 176 ? -18.782 -0.363 4.129 1.00 98.62 176 THR A CA 1
ATOM 1266 C C . THR A 1 176 ? -18.667 -0.813 5.582 1.00 98.62 176 THR A C 1
ATOM 1268 O O . THR A 1 176 ? -19.660 -1.241 6.168 1.00 98.62 176 THR A O 1
ATOM 1271 N N . TYR A 1 177 ? -17.478 -0.654 6.157 1.00 98.81 177 TYR A N 1
ATOM 1272 C CA . TYR A 1 177 ? -17.183 -0.895 7.566 1.00 98.81 177 TYR A CA 1
ATOM 1273 C C . TYR A 1 177 ? -16.583 0.360 8.197 1.00 98.81 177 TYR A C 1
ATOM 1275 O O . TYR A 1 177 ? -15.781 1.050 7.562 1.00 98.81 177 TYR A O 1
ATOM 1283 N N . ASP A 1 178 ? -16.943 0.615 9.452 1.00 98.81 178 ASP A N 1
ATOM 1284 C CA . ASP A 1 178 ? -16.202 1.534 10.315 1.00 98.81 178 ASP A CA 1
ATOM 1285 C C . ASP A 1 178 ? -15.040 0.759 10.938 1.00 98.81 178 ASP A C 1
ATOM 1287 O O . ASP A 1 178 ? -15.211 -0.404 11.313 1.00 98.81 178 ASP A O 1
ATOM 1291 N N . TYR A 1 179 ? -13.875 1.388 11.079 1.00 98.88 179 TYR A N 1
ATOM 1292 C CA . TYR A 1 179 ? -12.723 0.784 11.742 1.00 98.88 179 TYR A CA 1
ATOM 1293 C C . TYR A 1 179 ? -11.945 1.794 12.583 1.00 98.88 179 TYR A C 1
ATOM 1295 O O . TYR A 1 179 ? -12.023 3.004 12.365 1.00 98.88 179 TYR A O 1
ATOM 1303 N N . ARG A 1 180 ? -11.179 1.277 13.545 1.00 98.56 180 ARG A N 1
ATOM 1304 C CA . ARG A 1 180 ? -10.209 2.039 14.334 1.00 98.56 180 ARG A CA 1
ATOM 1305 C C . ARG A 1 180 ? -9.039 1.165 14.753 1.00 98.56 180 ARG A C 1
ATOM 1307 O O . ARG A 1 180 ? -9.185 -0.051 14.892 1.00 98.56 180 ARG A O 1
ATOM 1314 N N . LEU A 1 181 ? -7.886 1.792 14.949 1.00 98.62 181 LEU A N 1
ATOM 1315 C CA . LEU A 1 181 ? -6.655 1.097 15.305 1.00 98.62 181 LEU A CA 1
ATOM 1316 C C . LEU A 1 181 ? -6.448 1.081 16.811 1.00 98.62 181 LEU A C 1
ATOM 1318 O O . LEU A 1 181 ? -6.770 2.047 17.507 1.00 98.62 181 LEU A O 1
ATOM 1322 N N . LEU A 1 182 ? -5.857 -0.007 17.287 1.00 98.06 182 LEU A N 1
ATOM 1323 C CA . LEU A 1 182 ? -5.415 -0.164 18.658 1.00 98.06 182 LEU A CA 1
ATOM 1324 C C . LEU A 1 182 ? -3.930 -0.518 18.666 1.00 98.06 182 LEU A C 1
ATOM 1326 O O . LEU A 1 182 ? -3.472 -1.294 17.826 1.00 98.06 182 LEU A O 1
ATOM 1330 N N . LEU A 1 183 ? -3.198 0.049 19.621 1.00 95.62 183 LEU A N 1
ATOM 1331 C CA . LEU A 1 183 ? -1.856 -0.398 19.986 1.00 95.62 183 LEU A CA 1
ATOM 1332 C C . LEU A 1 183 ? -1.908 -0.840 21.441 1.00 95.62 183 LEU A C 1
ATOM 1334 O O . LEU A 1 183 ? -2.339 -0.057 22.285 1.00 95.62 183 LEU A O 1
ATOM 1338 N N . ASP A 1 184 ? -1.517 -2.082 21.714 1.00 93.38 184 ASP A N 1
ATOM 1339 C CA . ASP A 1 184 ? -1.606 -2.701 23.045 1.00 93.38 184 ASP A CA 1
ATOM 1340 C C . ASP A 1 184 ? -3.013 -2.551 23.657 1.00 93.38 184 ASP A C 1
ATOM 1342 O O . ASP A 1 184 ? -3.179 -2.109 24.790 1.00 93.38 184 ASP A O 1
ATOM 1346 N N . ASP A 1 185 ? -4.039 -2.857 22.853 1.00 89.25 185 ASP A N 1
ATOM 1347 C CA . ASP A 1 185 ? -5.468 -2.749 23.195 1.00 89.25 185 ASP A CA 1
ATOM 1348 C C . ASP A 1 185 ? -5.974 -1.324 23.501 1.00 89.25 185 ASP A C 1
ATOM 1350 O O . ASP A 1 185 ? -7.144 -1.132 23.843 1.00 89.25 185 ASP A O 1
ATOM 1354 N N . MET A 1 186 ? -5.141 -0.300 23.285 1.00 88.31 186 MET A N 1
ATOM 1355 C CA . MET A 1 186 ? -5.505 1.106 23.450 1.00 88.31 186 MET A CA 1
ATOM 1356 C C . MET A 1 186 ? -5.865 1.748 22.113 1.00 88.31 186 MET A C 1
ATOM 1358 O O . MET A 1 186 ? -5.052 1.788 21.184 1.00 88.31 186 MET A O 1
ATOM 1362 N N . ILE A 1 187 ? -7.082 2.298 22.032 1.00 92.94 187 ILE A N 1
ATOM 1363 C CA . ILE A 1 187 ? -7.591 3.006 20.849 1.00 92.94 187 ILE A CA 1
ATOM 1364 C C . ILE A 1 187 ? -6.685 4.192 20.526 1.00 92.94 187 ILE A C 1
ATOM 1366 O O . ILE A 1 187 ? -6.432 5.051 21.370 1.00 92.94 187 ILE A O 1
ATOM 1370 N N . GLN A 1 188 ? -6.238 4.263 19.277 1.00 94.12 188 GLN A N 1
ATOM 1371 C CA . GLN A 1 188 ? -5.337 5.308 18.817 1.00 94.12 188 GLN A CA 1
ATOM 1372 C C . GLN A 1 188 ? -6.122 6.547 18.361 1.00 94.12 188 GLN A C 1
ATOM 1374 O O . GLN A 1 188 ? -6.958 6.436 17.452 1.00 94.12 188 GLN A O 1
ATOM 1379 N N . PRO A 1 189 ? -5.872 7.737 18.943 1.00 90.56 189 PRO A N 1
ATOM 1380 C CA . PRO A 1 189 ? -6.571 8.963 18.571 1.00 90.56 189 PRO A CA 1
ATOM 1381 C C . PRO A 1 189 ? -6.459 9.280 17.075 1.00 90.56 189 PRO A C 1
ATOM 1383 O O . PRO A 1 189 ? -5.391 9.176 16.477 1.00 90.56 189 PRO A O 1
ATOM 1386 N N . GLY A 1 190 ? -7.574 9.677 16.456 1.00 90.75 190 GLY A N 1
ATOM 1387 C CA . GLY A 1 190 ? -7.619 10.051 15.036 1.00 90.75 190 GLY A CA 1
ATOM 1388 C C . GLY A 1 190 ? -7.505 8.886 14.042 1.00 90.75 190 GLY A C 1
ATOM 1389 O O . GLY A 1 190 ? -7.493 9.134 12.831 1.00 90.75 190 GLY A O 1
ATOM 1390 N N . SER A 1 191 ? -7.446 7.637 14.523 1.00 96.25 191 SER A N 1
ATOM 1391 C CA . SER A 1 191 ? -7.391 6.437 13.676 1.00 96.25 191 SER A CA 1
ATOM 1392 C C . SER A 1 191 ? -8.750 5.991 13.125 1.00 96.25 191 SER A C 1
ATOM 1394 O O . SER A 1 191 ? -8.781 5.182 12.203 1.00 96.25 191 SER A O 1
ATOM 1396 N N . GLU A 1 192 ? -9.857 6.512 13.665 1.00 97.12 192 GLU A N 1
ATOM 1397 C CA . GLU A 1 192 ? -11.207 6.144 13.230 1.00 97.12 192 GLU A CA 1
ATOM 1398 C C . GLU A 1 192 ? -11.469 6.596 11.785 1.00 97.12 192 GLU A C 1
ATOM 1400 O O . GLU A 1 192 ? -11.266 7.764 11.432 1.00 97.12 192 GLU A O 1
ATOM 1405 N N . ALA A 1 193 ? -11.916 5.665 10.944 1.00 97.69 193 ALA A N 1
ATOM 1406 C CA . ALA A 1 193 ? -12.267 5.911 9.550 1.00 97.69 193 ALA A CA 1
ATOM 1407 C C . ALA A 1 193 ? -13.177 4.794 9.012 1.00 97.69 193 ALA A C 1
ATOM 1409 O O . ALA A 1 193 ? -13.675 3.954 9.762 1.00 97.69 193 ALA A O 1
ATOM 1410 N N . THR A 1 194 ? -13.421 4.803 7.703 1.00 97.94 194 THR A N 1
ATOM 1411 C CA . THR A 1 194 ? -14.220 3.786 7.021 1.00 97.94 194 THR A CA 1
ATOM 1412 C C . THR A 1 194 ? -13.473 3.227 5.822 1.00 97.94 194 THR A C 1
ATOM 1414 O O . THR A 1 194 ? -12.635 3.900 5.224 1.00 97.94 194 THR A O 1
ATOM 1417 N N . PHE A 1 195 ? -13.805 1.994 5.456 1.00 98.25 195 PHE A N 1
ATOM 1418 C CA . PHE A 1 195 ? -13.394 1.389 4.194 1.00 98.25 195 PHE A CA 1
ATOM 1419 C C . PHE A 1 195 ? -14.573 0.647 3.566 1.00 98.25 195 PHE A C 1
ATOM 1421 O O . PHE A 1 195 ? -15.566 0.352 4.235 1.00 98.25 195 PHE A O 1
ATOM 1428 N N . ARG A 1 196 ? -14.468 0.325 2.275 1.00 98.31 196 ARG A N 1
ATOM 1429 C CA . ARG A 1 196 ? -15.463 -0.474 1.557 1.00 98.31 196 ARG A CA 1
ATOM 1430 C C . ARG A 1 196 ? -14.792 -1.639 0.841 1.00 98.31 196 ARG A C 1
ATOM 1432 O O . ARG A 1 196 ? -13.841 -1.427 0.097 1.00 98.31 196 ARG A O 1
ATOM 1439 N N . THR A 1 197 ? -15.296 -2.853 1.044 1.00 98.69 197 THR A N 1
ATOM 1440 C CA . THR A 1 197 ? -14.873 -4.023 0.260 1.00 98.69 197 THR A CA 1
ATOM 1441 C C . THR A 1 197 ? -15.316 -3.898 -1.197 1.00 98.69 197 THR A C 1
ATOM 1443 O O . THR A 1 197 ? -16.293 -3.220 -1.527 1.00 98.69 197 THR A O 1
ATOM 1446 N N . LEU A 1 198 ? -14.603 -4.569 -2.096 1.00 98.44 198 LEU A N 1
ATOM 1447 C CA . LEU A 1 198 ? -14.874 -4.522 -3.528 1.00 98.44 198 LEU A CA 1
ATOM 1448 C C . LEU A 1 198 ? -16.032 -5.445 -3.929 1.00 98.44 198 LEU A C 1
ATOM 1450 O O . LEU A 1 198 ? -16.608 -6.190 -3.135 1.00 98.44 198 LEU A O 1
ATOM 1454 N N . LYS A 1 199 ? -16.406 -5.378 -5.206 1.00 97.38 199 LYS A N 1
ATOM 1455 C CA . LYS A 1 199 ? -17.358 -6.320 -5.801 1.00 97.38 199 LYS A CA 1
ATOM 1456 C C . LYS A 1 199 ? -16.650 -7.634 -6.100 1.00 97.38 199 LYS A C 1
ATOM 1458 O O . LYS A 1 199 ? -15.567 -7.615 -6.684 1.00 97.38 199 LYS A O 1
ATOM 1463 N N . ALA A 1 200 ? -17.316 -8.741 -5.783 1.00 97.38 200 ALA A N 1
ATOM 1464 C CA . ALA A 1 200 ? -16.823 -10.080 -6.074 1.00 97.38 200 ALA A CA 1
ATOM 1465 C C . ALA A 1 200 ? -16.480 -10.258 -7.559 1.00 97.38 200 ALA A C 1
ATOM 1467 O O . ALA A 1 200 ? -17.151 -9.709 -8.443 1.00 97.38 200 ALA A O 1
ATOM 1468 N N . GLN A 1 201 ? -15.435 -11.037 -7.831 1.00 95.88 201 GLN A N 1
ATOM 1469 C CA . GLN A 1 201 ? -14.989 -11.334 -9.188 1.00 95.88 201 GLN A CA 1
ATOM 1470 C C . GLN A 1 201 ? -16.125 -11.958 -10.020 1.00 95.88 201 GLN A C 1
ATOM 1472 O O . GLN A 1 201 ? -16.934 -12.747 -9.538 1.00 95.88 201 GLN A O 1
ATOM 1477 N N . GLY A 1 202 ? -16.216 -11.571 -11.290 1.00 95.56 202 GLY A N 1
ATOM 1478 C CA . GLY A 1 202 ? -17.248 -12.008 -12.231 1.00 95.56 202 GLY A CA 1
ATOM 1479 C C . GLY A 1 202 ? -18.583 -11.260 -12.121 1.00 95.56 202 GLY A C 1
ATOM 1480 O O . GLY A 1 202 ? -19.367 -11.286 -13.077 1.00 95.56 202 GLY A O 1
ATOM 1481 N N . VAL A 1 203 ? -18.840 -10.538 -11.022 1.00 96.62 203 VAL A N 1
ATOM 1482 C CA . VAL A 1 203 ? -20.099 -9.803 -10.819 1.00 96.62 203 VAL A CA 1
ATOM 1483 C C . VAL A 1 203 ? -20.146 -8.545 -11.685 1.00 96.62 203 VAL A C 1
ATOM 1485 O O . VAL A 1 203 ? -19.232 -7.719 -11.688 1.00 96.62 203 VAL A O 1
ATOM 1488 N N . ARG A 1 204 ? -21.247 -8.369 -12.421 1.00 95.75 204 ARG A N 1
ATOM 1489 C CA . ARG A 1 204 ? -21.497 -7.164 -13.220 1.00 95.75 204 ARG A CA 1
ATOM 1490 C C . ARG A 1 204 ? -21.835 -5.982 -12.310 1.00 95.75 204 ARG A C 1
ATOM 1492 O O . ARG A 1 204 ? -22.696 -6.092 -11.443 1.00 95.75 204 ARG A O 1
ATOM 1499 N N . GLY A 1 205 ? -21.223 -4.829 -12.558 1.00 93.56 205 GLY A N 1
ATOM 1500 C CA . GLY A 1 205 ? -21.530 -3.600 -11.834 1.00 93.56 205 GLY A CA 1
ATOM 1501 C C . GLY A 1 205 ? -20.623 -2.447 -12.239 1.00 93.56 205 GLY A C 1
ATOM 1502 O O . GLY A 1 205 ? -19.791 -2.588 -13.132 1.00 93.56 205 GLY A O 1
ATOM 1503 N N . THR A 1 206 ? -20.796 -1.312 -11.568 1.00 95.00 206 THR A N 1
ATOM 1504 C CA . THR A 1 206 ? -19.969 -0.114 -11.738 1.00 95.00 206 THR A CA 1
ATOM 1505 C C . THR A 1 206 ? -19.056 0.076 -10.534 1.00 95.00 206 THR A C 1
ATOM 1507 O O . THR A 1 206 ? -19.450 -0.192 -9.395 1.00 95.00 206 THR A O 1
ATOM 1510 N N . PHE A 1 207 ? -17.844 0.547 -10.783 1.00 97.00 207 PHE A N 1
ATOM 1511 C CA . PHE A 1 207 ? -16.902 1.009 -9.772 1.00 97.00 207 PHE A CA 1
ATOM 1512 C C . PHE A 1 207 ? -16.076 2.149 -10.373 1.00 97.00 207 PHE A C 1
ATOM 1514 O O . PHE A 1 207 ? -15.982 2.266 -11.598 1.00 97.00 207 PHE A O 1
ATOM 1521 N N . THR A 1 208 ? -15.503 2.980 -9.516 1.00 97.88 208 THR A N 1
ATOM 1522 C CA . THR A 1 208 ? -14.650 4.110 -9.888 1.00 97.88 208 THR A CA 1
ATOM 1523 C C . THR A 1 208 ? -13.291 3.905 -9.248 1.00 97.88 208 THR A C 1
ATOM 1525 O O . THR A 1 208 ? -13.215 3.542 -8.082 1.00 97.88 208 THR A O 1
ATOM 1528 N N . PHE A 1 209 ? -12.209 4.168 -9.969 1.00 98.44 209 PHE A N 1
ATOM 1529 C CA . PHE A 1 209 ? -10.873 4.171 -9.384 1.00 98.44 209 PHE A CA 1
ATOM 1530 C C . PHE A 1 209 ? -10.074 5.365 -9.887 1.00 98.44 209 PHE A C 1
ATOM 1532 O O . PHE A 1 209 ? -10.350 5.900 -10.963 1.00 98.44 209 PHE A O 1
ATOM 1539 N N . ALA A 1 210 ? -9.109 5.794 -9.083 1.00 98.25 210 ALA A N 1
ATOM 1540 C CA . ALA A 1 210 ? -8.152 6.827 -9.453 1.00 98.25 210 ALA A CA 1
ATOM 1541 C C . ALA A 1 210 ? -6.814 6.198 -9.857 1.00 9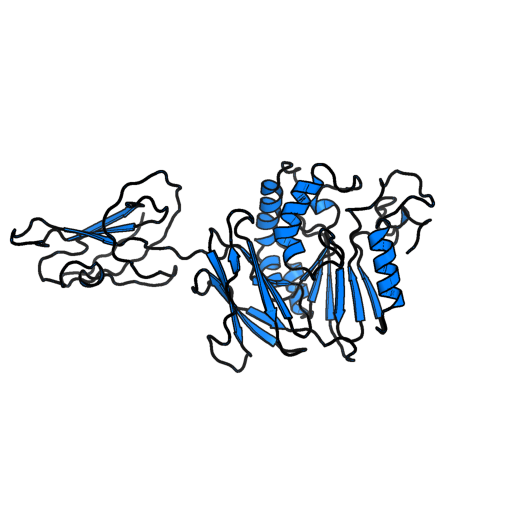8.25 210 ALA A C 1
ATOM 1543 O O . ALA A 1 210 ? -6.465 5.108 -9.401 1.00 98.25 210 ALA A O 1
ATOM 1544 N N . ILE A 1 211 ? -6.057 6.907 -10.688 1.00 96.62 211 ILE A N 1
ATOM 1545 C CA . ILE A 1 211 ? -4.676 6.570 -11.032 1.00 96.62 211 ILE A CA 1
ATOM 1546 C C . ILE A 1 211 ? -3.800 7.797 -10.803 1.00 96.62 211 ILE A C 1
ATOM 1548 O O . ILE A 1 211 ? -4.241 8.925 -11.031 1.00 96.62 211 ILE A O 1
ATOM 1552 N N . GLY A 1 212 ? -2.574 7.579 -10.352 1.00 94.94 212 GLY A N 1
ATOM 1553 C CA . GLY A 1 212 ? -1.577 8.626 -10.170 1.00 94.94 212 GLY A CA 1
ATOM 1554 C C . GLY A 1 212 ? -0.191 8.030 -9.977 1.00 94.94 212 GLY A C 1
ATOM 1555 O O . GLY A 1 212 ? -0.038 6.813 -9.935 1.00 94.94 212 GLY A O 1
ATOM 1556 N N . ALA A 1 213 ? 0.802 8.894 -9.863 1.00 94.19 213 ALA A N 1
ATOM 1557 C CA . ALA A 1 213 ? 2.192 8.578 -9.559 1.00 94.19 213 ALA A CA 1
ATOM 1558 C C . ALA A 1 213 ? 2.841 9.857 -8.997 1.00 94.19 213 ALA A C 1
ATOM 1560 O O . ALA A 1 213 ? 2.147 10.869 -8.836 1.00 94.19 213 ALA A O 1
ATOM 1561 N N . ASP A 1 214 ? 4.135 9.805 -8.697 1.00 93.50 214 ASP A N 1
ATOM 1562 C CA . ASP A 1 214 ? 4.964 10.993 -8.474 1.00 93.50 214 ASP A CA 1
ATOM 1563 C C . ASP A 1 214 ? 4.583 11.849 -7.251 1.00 93.50 214 ASP A C 1
ATOM 1565 O O . ASP A 1 214 ? 4.278 13.041 -7.353 1.00 93.50 214 ASP A O 1
ATOM 1569 N N . THR A 1 215 ? 4.655 11.277 -6.048 1.00 91.19 215 THR A N 1
ATOM 1570 C CA . THR A 1 215 ? 4.484 12.035 -4.794 1.00 91.19 215 THR A CA 1
ATOM 1571 C C . THR A 1 215 ? 5.830 12.501 -4.252 1.00 91.19 215 THR A C 1
ATOM 1573 O O . THR A 1 215 ? 6.274 12.068 -3.188 1.00 91.19 215 THR A O 1
ATOM 1576 N N . ARG A 1 216 ? 6.511 13.361 -5.013 1.00 88.94 216 ARG A N 1
ATOM 1577 C CA . ARG A 1 216 ? 7.842 13.868 -4.664 1.00 88.94 216 ARG A CA 1
ATOM 1578 C C . ARG A 1 216 ? 7.814 14.775 -3.434 1.00 88.94 216 ARG A C 1
ATOM 1580 O O . ARG A 1 216 ? 7.327 15.906 -3.515 1.00 88.94 216 ARG A O 1
ATOM 1587 N N . PHE A 1 217 ? 8.491 14.345 -2.369 1.00 76.62 217 PHE A N 1
ATOM 1588 C CA . PHE A 1 217 ? 8.751 15.169 -1.186 1.00 76.62 217 PHE A CA 1
ATOM 1589 C C . PHE A 1 217 ? 9.409 16.514 -1.558 1.00 76.62 217 PHE A C 1
ATOM 1591 O O . PHE A 1 217 ? 10.358 16.557 -2.349 1.00 76.62 217 PHE A O 1
ATOM 1598 N N . GLY A 1 218 ? 8.907 17.620 -1.002 1.00 77.94 218 GLY A N 1
ATOM 1599 C CA . GLY A 1 218 ? 9.260 18.991 -1.385 1.00 77.94 218 GLY A CA 1
ATOM 1600 C C . GLY A 1 218 ? 8.354 19.598 -2.463 1.00 77.94 218 GLY A C 1
ATOM 1601 O O . GLY A 1 218 ? 8.483 20.784 -2.760 1.00 77.94 218 GLY A O 1
ATOM 1602 N N . SER A 1 219 ? 7.444 18.807 -3.044 1.00 86.25 219 SER A N 1
ATOM 1603 C CA . SER A 1 219 ? 6.294 19.307 -3.821 1.00 86.25 219 SER A CA 1
ATOM 1604 C C . SER A 1 219 ? 5.015 19.360 -2.977 1.00 86.25 219 SER A C 1
ATOM 1606 O O . SER A 1 219 ? 3.942 19.647 -3.505 1.00 86.25 219 SER A O 1
ATOM 1608 N N . ASP A 1 220 ? 5.126 19.045 -1.685 1.00 84.69 220 ASP A N 1
ATOM 1609 C CA . ASP A 1 220 ? 4.066 19.172 -0.696 1.00 84.69 220 ASP A CA 1
ATOM 1610 C C . ASP A 1 220 ? 3.709 20.653 -0.430 1.00 84.69 220 ASP A C 1
ATOM 1612 O O . ASP A 1 220 ? 4.524 21.552 -0.670 1.00 84.69 220 ASP A O 1
ATOM 1616 N N . PRO A 1 221 ? 2.481 20.943 0.048 1.00 93.31 221 PRO A N 1
ATOM 1617 C CA . PRO A 1 221 ? 1.398 19.998 0.361 1.00 93.31 221 PRO A CA 1
ATOM 1618 C C . PRO A 1 221 ? 0.768 19.357 -0.888 1.00 93.31 221 PRO A C 1
ATOM 1620 O O . PRO A 1 221 ? 0.866 19.901 -1.986 1.00 93.31 221 PRO A O 1
ATOM 1623 N N . TYR A 1 222 ? 0.062 18.229 -0.720 1.00 95.06 222 TYR A N 1
ATOM 1624 C CA . TYR A 1 222 ? -0.578 17.480 -1.817 1.00 95.06 222 TYR A CA 1
ATOM 1625 C C . TYR A 1 222 ? -2.119 17.627 -1.862 1.00 95.06 222 TYR A C 1
ATOM 1627 O O . TYR A 1 222 ? -2.846 16.631 -1.768 1.00 95.06 222 TYR A O 1
ATOM 1635 N N . PRO A 1 223 ? -2.684 18.832 -2.083 1.00 96.19 223 PRO A N 1
ATOM 1636 C CA . PRO A 1 223 ? -4.135 19.054 -2.045 1.00 96.19 223 PRO A CA 1
ATOM 1637 C C . PRO A 1 223 ? -4.901 18.304 -3.148 1.00 96.19 223 PRO A C 1
ATOM 1639 O O . PRO A 1 223 ? -6.130 18.215 -3.109 1.00 96.19 223 PRO A O 1
ATOM 1642 N N . ILE A 1 224 ? -4.201 17.751 -4.144 1.00 95.94 224 ILE A N 1
ATOM 1643 C CA . ILE A 1 224 ? -4.800 16.899 -5.172 1.00 95.94 224 ILE A CA 1
ATOM 1644 C C . ILE A 1 224 ? -5.500 15.676 -4.566 1.00 95.94 224 ILE A C 1
ATOM 1646 O O . ILE A 1 224 ? -6.565 15.296 -5.051 1.00 95.94 224 ILE A O 1
ATOM 1650 N N . PHE A 1 225 ? -4.982 15.109 -3.472 1.00 97.38 225 PHE A N 1
ATOM 1651 C CA . PHE A 1 225 ? -5.603 13.952 -2.826 1.00 97.38 225 PHE A CA 1
ATOM 1652 C C . PHE A 1 225 ? -6.973 14.287 -2.229 1.00 97.38 225 PHE A C 1
ATOM 1654 O O . PHE A 1 225 ? -7.890 13.471 -2.323 1.00 97.38 225 PHE A O 1
ATOM 1661 N N . ASP A 1 226 ? -7.185 15.509 -1.732 1.00 97.56 226 ASP A N 1
ATOM 1662 C CA . ASP A 1 226 ? -8.523 15.950 -1.325 1.00 97.56 226 ASP A CA 1
ATOM 1663 C C . ASP A 1 226 ? -9.483 16.032 -2.510 1.00 97.56 226 ASP A C 1
ATOM 1665 O O . ASP A 1 226 ? -10.617 15.558 -2.426 1.00 97.56 226 ASP A O 1
ATOM 1669 N N . ARG A 1 227 ? -9.021 16.559 -3.650 1.00 97.69 227 ARG A N 1
ATOM 1670 C CA . ARG A 1 227 ? -9.831 16.640 -4.877 1.00 97.69 227 ARG A CA 1
ATOM 1671 C C . ARG A 1 227 ? -10.183 15.270 -5.438 1.00 97.69 227 ARG A C 1
ATOM 1673 O O . ARG A 1 227 ? -11.289 15.085 -5.942 1.00 97.69 227 ARG A O 1
ATOM 1680 N N . ILE A 1 228 ? -9.270 14.305 -5.347 1.00 98.06 228 ILE A N 1
ATOM 1681 C CA . ILE A 1 228 ? -9.543 12.918 -5.738 1.00 98.06 228 ILE A CA 1
ATOM 1682 C C . ILE A 1 228 ? -10.553 12.300 -4.767 1.00 98.06 228 ILE A C 1
ATOM 1684 O O . ILE A 1 228 ? -11.528 11.693 -5.207 1.00 98.06 228 ILE A O 1
ATOM 1688 N N . ARG A 1 229 ? -10.384 12.502 -3.455 1.00 96.06 229 ARG A N 1
ATOM 1689 C CA . ARG A 1 229 ? -11.306 11.990 -2.430 1.00 96.06 229 ARG A CA 1
ATOM 1690 C C . ARG A 1 229 ? -12.726 12.529 -2.598 1.00 96.06 229 ARG A C 1
ATOM 1692 O O . ARG A 1 229 ? -13.676 11.776 -2.419 1.00 96.06 229 ARG A O 1
ATOM 1699 N N . GLU A 1 230 ? -12.889 13.787 -3.011 1.00 96.19 230 GLU A N 1
ATOM 1700 C CA . GLU A 1 230 ? -14.192 14.385 -3.363 1.00 96.19 230 GLU A CA 1
ATOM 1701 C C . GLU A 1 230 ? -14.912 13.642 -4.508 1.00 96.19 230 GLU A C 1
ATOM 1703 O O . GLU A 1 230 ? -16.132 13.747 -4.639 1.00 96.19 230 GLU A O 1
ATOM 1708 N N . ARG A 1 231 ? -14.189 12.876 -5.340 1.00 96.81 231 ARG A N 1
ATOM 1709 C CA . ARG A 1 231 ? -14.766 12.008 -6.385 1.00 96.81 231 ARG A CA 1
ATOM 1710 C C . ARG A 1 231 ? -15.151 10.615 -5.882 1.00 96.81 231 ARG A C 1
ATOM 1712 O O . ARG A 1 231 ? -15.750 9.864 -6.647 1.00 96.81 231 ARG A O 1
ATOM 1719 N N . ASN A 1 232 ? -14.838 10.292 -4.626 1.00 95.19 232 ASN A N 1
ATOM 1720 C CA . ASN A 1 232 ? -15.174 9.041 -3.948 1.00 95.19 232 ASN A CA 1
ATOM 1721 C C . ASN A 1 232 ? -14.823 7.772 -4.763 1.00 95.19 232 ASN A C 1
ATOM 1723 O O . ASN A 1 232 ? -15.722 6.981 -5.067 1.00 95.19 232 ASN A O 1
ATOM 1727 N N . PRO A 1 233 ? -13.551 7.585 -5.174 1.00 98.25 233 PRO A N 1
ATOM 1728 C CA . PRO A 1 233 ? -13.134 6.354 -5.837 1.00 98.25 233 PRO A CA 1
ATOM 1729 C C . PRO A 1 233 ? -13.215 5.159 -4.873 1.00 98.25 233 PRO A C 1
ATOM 1731 O O . PRO A 1 233 ? -12.972 5.301 -3.679 1.00 98.25 233 PRO A O 1
ATOM 1734 N N . ASP A 1 234 ? -13.516 3.971 -5.395 1.00 98.44 234 ASP A N 1
ATOM 1735 C CA . ASP A 1 234 ? -13.506 2.719 -4.632 1.00 98.44 234 ASP A CA 1
ATOM 1736 C C . ASP A 1 234 ? -12.071 2.295 -4.251 1.00 98.44 234 ASP A C 1
ATOM 1738 O O . ASP A 1 234 ? -11.877 1.614 -3.248 1.00 98.44 234 ASP A O 1
ATOM 1742 N N . PHE A 1 235 ? -11.067 2.692 -5.042 1.00 98.81 235 PHE A N 1
ATOM 1743 C CA . PHE A 1 235 ? -9.636 2.516 -4.762 1.00 98.81 235 PHE A CA 1
ATOM 1744 C C . PHE A 1 235 ? -8.777 3.445 -5.639 1.00 98.81 235 PHE A C 1
ATOM 1746 O O . PHE A 1 235 ? -9.263 4.040 -6.607 1.00 98.81 235 PHE A O 1
ATOM 1753 N N . MET A 1 236 ? -7.486 3.552 -5.330 1.00 98.56 236 MET A N 1
ATOM 1754 C CA . MET A 1 236 ? -6.498 4.248 -6.156 1.00 98.56 236 MET A CA 1
ATOM 1755 C C . MET A 1 236 ? -5.322 3.334 -6.499 1.00 98.56 236 MET A C 1
ATOM 1757 O O . MET A 1 236 ? -4.876 2.543 -5.669 1.00 98.56 236 MET A O 1
ATOM 1761 N N . ILE A 1 237 ? -4.806 3.477 -7.719 1.00 98.56 237 ILE A N 1
ATOM 1762 C CA . ILE A 1 237 ? -3.548 2.869 -8.144 1.00 98.56 237 ILE A CA 1
ATOM 1763 C C . ILE A 1 237 ? -2.462 3.950 -8.176 1.00 98.56 237 ILE A C 1
ATOM 1765 O O . ILE A 1 237 ? -2.597 4.929 -8.913 1.00 98.56 237 ILE A O 1
ATOM 1769 N N . LEU A 1 238 ? -1.401 3.771 -7.389 1.00 97.44 238 LEU A N 1
ATOM 1770 C CA . LEU A 1 238 ? -0.191 4.594 -7.447 1.00 97.44 238 LEU A CA 1
ATOM 1771 C C . LEU A 1 238 ? 0.901 3.848 -8.216 1.00 97.44 238 LEU A C 1
ATOM 1773 O O . LEU A 1 238 ? 1.305 2.756 -7.820 1.00 97.44 238 LEU A O 1
ATOM 1777 N N . MET A 1 239 ? 1.331 4.421 -9.338 1.00 96.19 239 MET A N 1
ATOM 1778 C CA . MET A 1 239 ? 2.128 3.742 -10.363 1.00 96.19 239 MET A CA 1
ATOM 1779 C C . MET A 1 239 ? 3.642 3.970 -10.245 1.00 96.19 239 MET A C 1
ATOM 1781 O O . MET A 1 239 ? 4.340 3.817 -11.240 1.00 96.19 239 MET A O 1
ATOM 1785 N N . GLY A 1 240 ? 4.145 4.294 -9.055 1.00 96.00 240 GLY A N 1
ATOM 1786 C CA . GLY A 1 240 ? 5.569 4.531 -8.808 1.00 96.00 240 GLY A CA 1
ATOM 1787 C C . GLY A 1 240 ? 5.879 5.937 -8.327 1.00 96.00 240 GLY A C 1
ATOM 1788 O O . GLY A 1 240 ? 5.013 6.822 -8.347 1.00 96.00 240 GLY A O 1
ATOM 1789 N N . ASP A 1 241 ? 7.105 6.110 -7.850 1.00 96.81 241 ASP A N 1
ATOM 1790 C CA . ASP A 1 241 ? 7.682 7.379 -7.419 1.00 96.81 241 ASP A CA 1
ATOM 1791 C C . ASP A 1 241 ? 6.965 7.983 -6.203 1.00 96.81 241 ASP A C 1
ATOM 1793 O O . ASP A 1 241 ? 6.604 9.162 -6.134 1.00 96.81 241 ASP A O 1
ATOM 1797 N N . GLN A 1 242 ? 6.741 7.134 -5.203 1.00 93.81 242 GLN A N 1
ATOM 1798 C CA . GLN A 1 242 ? 6.138 7.467 -3.924 1.00 93.81 242 GLN A CA 1
ATOM 1799 C C . GLN A 1 242 ? 7.087 8.212 -2.988 1.00 93.81 242 GLN A C 1
ATOM 1801 O O . GLN A 1 242 ? 6.592 8.919 -2.117 1.00 93.81 242 GLN A O 1
ATOM 1806 N N . ILE A 1 243 ? 8.411 8.055 -3.102 1.00 92.56 243 ILE A N 1
ATOM 1807 C CA . ILE A 1 243 ? 9.333 8.609 -2.089 1.00 92.56 243 ILE A CA 1
ATOM 1808 C C . ILE A 1 243 ? 10.463 9.482 -2.622 1.00 92.56 243 ILE A C 1
ATOM 1810 O O . ILE A 1 243 ? 10.927 10.350 -1.880 1.00 92.56 243 ILE A O 1
ATOM 1814 N N . TYR A 1 244 ? 10.908 9.285 -3.867 1.00 95.25 244 TYR A N 1
ATOM 1815 C CA . TYR A 1 244 ? 12.059 10.007 -4.415 1.00 95.25 244 TYR A CA 1
ATOM 1816 C C . TYR A 1 244 ? 13.306 9.920 -3.519 1.00 95.25 244 TYR A C 1
ATOM 1818 O O . TYR A 1 244 ? 13.785 10.910 -2.960 1.00 95.25 244 TYR A O 1
ATOM 1826 N N . GLY A 1 245 ? 13.866 8.712 -3.395 1.00 93.44 245 GLY A N 1
ATOM 1827 C CA . GLY A 1 245 ? 15.076 8.435 -2.608 1.00 93.44 245 GLY A CA 1
ATOM 1828 C C . GLY A 1 245 ? 16.341 9.150 -3.108 1.00 93.44 245 GLY A C 1
ATOM 1829 O O . GLY A 1 245 ? 17.373 9.171 -2.447 1.00 93.44 245 GLY A O 1
ATOM 1830 N N . ASP A 1 246 ? 16.275 9.779 -4.266 1.00 93.06 246 ASP A N 1
ATOM 1831 C CA . ASP A 1 246 ? 17.361 10.483 -4.933 1.00 93.06 246 ASP A CA 1
ATOM 1832 C C . ASP A 1 246 ? 17.148 12.004 -5.037 1.00 93.06 246 ASP A C 1
ATOM 1834 O O . ASP A 1 246 ? 17.961 12.701 -5.646 1.00 93.06 246 ASP A O 1
ATOM 1838 N N . SER A 1 247 ? 16.074 12.538 -4.444 1.00 89.19 247 SER A N 1
ATOM 1839 C CA . SER A 1 247 ? 15.686 13.940 -4.595 1.00 89.19 247 SER A CA 1
ATOM 1840 C C . SER A 1 247 ? 15.107 14.550 -3.298 1.00 89.19 247 SER A C 1
ATOM 1842 O O . SER A 1 247 ? 14.476 13.860 -2.493 1.00 89.19 247 SER A O 1
ATOM 1844 N N . PRO A 1 248 ? 15.339 15.855 -3.025 1.00 84.69 248 PRO A N 1
ATOM 1845 C CA . PRO A 1 248 ? 16.198 16.787 -3.773 1.00 84.69 248 PRO A CA 1
ATOM 1846 C C . PRO A 1 248 ? 17.698 16.475 -3.649 1.00 84.69 248 PRO A C 1
ATOM 1848 O O . PRO A 1 248 ? 18.504 17.032 -4.388 1.00 84.69 248 PRO A O 1
ATOM 1851 N N . VAL A 1 249 ? 18.064 15.595 -2.718 1.00 89.00 249 VAL A N 1
ATOM 1852 C CA . VAL A 1 249 ? 19.421 15.090 -2.520 1.00 89.00 249 VAL A CA 1
ATOM 1853 C C . VAL A 1 249 ? 19.344 13.578 -2.434 1.00 89.00 249 VAL A C 1
ATOM 1855 O O . VAL A 1 249 ? 18.423 13.036 -1.820 1.00 89.00 249 VAL A O 1
ATOM 1858 N N . LEU A 1 250 ? 20.335 12.919 -3.026 1.00 94.62 250 LEU A N 1
ATOM 1859 C CA . LEU A 1 250 ? 20.483 11.484 -2.920 1.00 94.62 250 LEU A CA 1
ATOM 1860 C C . LEU A 1 250 ? 20.732 11.054 -1.473 1.00 94.62 250 LEU A C 1
ATOM 1862 O O . LEU A 1 250 ? 21.682 11.518 -0.844 1.00 94.62 250 LEU A O 1
ATOM 1866 N N . ILE A 1 251 ? 19.874 10.171 -0.963 1.00 95.94 251 ILE A N 1
ATOM 1867 C CA . ILE A 1 251 ? 20.008 9.613 0.382 1.00 95.94 251 ILE A CA 1
ATOM 1868 C C . ILE A 1 251 ? 21.161 8.610 0.475 1.00 95.94 251 ILE A C 1
ATOM 1870 O O . ILE A 1 251 ? 21.659 8.097 -0.529 1.00 95.94 251 ILE A O 1
ATOM 1874 N N . GLU A 1 252 ? 21.563 8.297 1.706 1.00 97.62 252 GLU A N 1
ATOM 1875 C CA . GLU A 1 252 ? 22.526 7.234 1.967 1.00 97.62 252 GLU A CA 1
ATOM 1876 C C . GLU A 1 252 ? 21.999 5.874 1.491 1.00 97.62 252 GLU A C 1
ATOM 1878 O O . GLU A 1 252 ? 20.825 5.555 1.672 1.00 97.62 252 GLU A O 1
ATOM 1883 N N . ASP A 1 253 ? 22.876 5.023 0.955 1.00 97.50 253 ASP A N 1
ATOM 1884 C CA . ASP A 1 253 ? 22.519 3.660 0.545 1.00 97.50 253 ASP A CA 1
ATOM 1885 C C . ASP A 1 253 ? 22.378 2.727 1.764 1.00 97.50 253 ASP A C 1
ATOM 1887 O O . ASP A 1 253 ? 23.220 1.872 2.041 1.00 97.50 253 ASP A O 1
ATOM 1891 N N . THR A 1 254 ? 21.321 2.948 2.544 1.00 97.94 254 THR A N 1
ATOM 1892 C CA . THR A 1 254 ? 20.955 2.148 3.716 1.00 97.94 254 THR A CA 1
ATOM 1893 C C . THR A 1 254 ? 19.440 2.011 3.795 1.00 97.94 254 THR A C 1
ATOM 1895 O O . THR A 1 254 ? 18.715 2.960 3.498 1.00 97.94 254 THR A O 1
ATOM 1898 N N . LYS A 1 255 ? 18.944 0.858 4.259 1.00 97.56 255 LYS A N 1
ATOM 1899 C CA . LYS A 1 255 ? 17.508 0.634 4.509 1.00 97.56 255 LYS A CA 1
ATOM 1900 C C . LYS A 1 255 ? 16.879 1.764 5.343 1.00 97.56 255 LYS A C 1
ATOM 1902 O O . LYS A 1 255 ? 15.865 2.327 4.947 1.00 97.56 255 LYS A O 1
ATOM 1907 N N . ALA A 1 256 ? 17.541 2.174 6.427 1.00 97.44 256 ALA A N 1
ATOM 1908 C CA . ALA A 1 256 ? 17.052 3.221 7.327 1.00 97.44 256 ALA A CA 1
ATOM 1909 C C . ALA A 1 256 ? 16.863 4.593 6.647 1.00 97.44 256 ALA A C 1
ATOM 1911 O O . ALA A 1 256 ? 15.971 5.358 7.019 1.00 97.44 256 ALA A O 1
ATOM 1912 N N . ALA A 1 257 ? 17.678 4.922 5.639 1.00 97.44 257 ALA A N 1
ATOM 1913 C CA . ALA A 1 257 ? 17.511 6.156 4.875 1.00 97.44 257 ALA A CA 1
ATOM 1914 C C . ALA A 1 257 ? 16.266 6.109 3.970 1.00 97.44 257 ALA A C 1
ATOM 1916 O O . ALA A 1 257 ? 15.555 7.108 3.857 1.00 97.44 257 ALA A O 1
ATOM 1917 N N . TYR A 1 258 ? 15.960 4.947 3.385 1.00 98.00 258 TYR A N 1
ATOM 1918 C CA . TYR A 1 258 ? 14.724 4.732 2.627 1.00 98.00 258 TYR A CA 1
ATOM 1919 C C . TYR A 1 258 ? 13.483 4.749 3.522 1.00 98.00 258 TYR A C 1
ATOM 1921 O O . TYR A 1 258 ? 12.514 5.438 3.209 1.00 98.00 258 TYR A O 1
ATOM 1929 N N . GLU A 1 259 ? 13.520 4.071 4.673 1.00 97.94 259 GLU A N 1
ATOM 1930 C CA . GLU A 1 259 ? 12.445 4.128 5.676 1.00 97.94 259 GLU A CA 1
ATOM 1931 C C . GLU A 1 259 ? 12.160 5.575 6.101 1.00 97.94 259 GLU A C 1
ATOM 1933 O O . GLU A 1 259 ? 11.007 5.989 6.220 1.00 97.94 259 GLU A O 1
ATOM 1938 N N . ARG A 1 260 ? 13.213 6.380 6.309 1.00 96.19 260 ARG A N 1
ATOM 1939 C CA . ARG A 1 260 ? 13.080 7.810 6.609 1.00 96.19 260 ARG A CA 1
ATOM 1940 C C . ARG A 1 260 ? 12.309 8.544 5.509 1.00 96.19 260 ARG A C 1
ATOM 1942 O O . ARG A 1 260 ? 11.412 9.307 5.847 1.00 96.19 260 ARG A O 1
ATOM 1949 N N . LYS A 1 261 ? 12.588 8.277 4.231 1.00 95.25 261 LYS A N 1
ATOM 1950 C CA . LYS A 1 261 ? 11.868 8.890 3.103 1.00 95.25 261 LYS A CA 1
ATOM 1951 C C . LYS A 1 261 ? 10.393 8.495 3.037 1.00 95.25 261 LYS A C 1
ATOM 1953 O O . LYS A 1 261 ? 9.555 9.364 2.803 1.00 95.25 261 LYS A O 1
ATOM 1958 N N . TYR A 1 262 ? 10.060 7.233 3.311 1.00 96.88 262 TYR A N 1
ATOM 1959 C CA . TYR A 1 262 ? 8.659 6.823 3.453 1.00 96.88 262 TYR A CA 1
ATOM 1960 C C . TYR A 1 262 ? 7.963 7.581 4.587 1.00 96.88 262 TYR A C 1
ATOM 1962 O O . TYR A 1 262 ? 6.892 8.143 4.372 1.00 96.88 262 TYR A O 1
ATOM 1970 N N . LYS A 1 263 ? 8.582 7.654 5.774 1.00 96.00 263 LYS A N 1
ATOM 1971 C CA . LYS A 1 263 ? 8.038 8.399 6.926 1.00 96.00 263 LYS A CA 1
ATOM 1972 C C . LYS A 1 263 ? 7.838 9.880 6.607 1.00 96.00 263 LYS A C 1
ATOM 1974 O O . LYS A 1 263 ? 6.773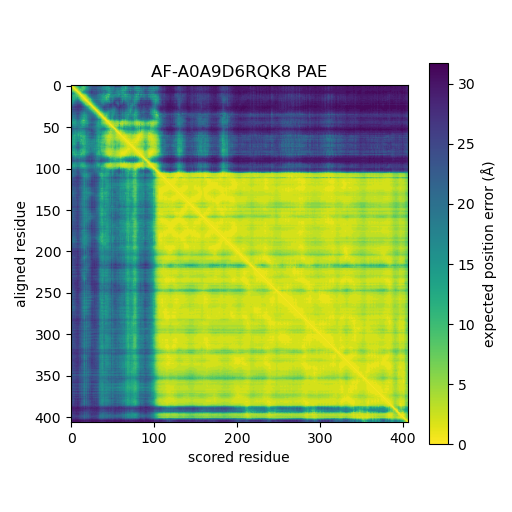 10.423 6.867 1.00 96.00 263 LYS A O 1
ATOM 1979 N N . GLU A 1 264 ? 8.838 10.524 6.012 1.00 93.06 264 GLU A N 1
ATOM 1980 C CA . GLU A 1 264 ? 8.769 11.931 5.603 1.00 93.06 264 GLU A CA 1
ATOM 1981 C C . GLU A 1 264 ? 7.601 12.179 4.644 1.00 93.06 264 GLU A C 1
ATOM 1983 O O . GLU A 1 264 ? 6.796 13.080 4.878 1.00 93.06 264 GLU A O 1
ATOM 1988 N N . ASN A 1 265 ? 7.467 11.362 3.596 1.00 93.56 265 ASN A N 1
ATOM 1989 C CA . ASN A 1 265 ? 6.444 11.595 2.586 1.00 93.56 265 ASN A CA 1
ATOM 1990 C C . ASN A 1 265 ? 5.031 11.213 3.056 1.00 93.56 265 ASN A C 1
ATOM 1992 O O . ASN A 1 265 ? 4.063 11.912 2.766 1.00 93.56 265 ASN A O 1
ATOM 1996 N N . TRP A 1 266 ? 4.890 10.126 3.817 1.00 94.56 266 TRP A N 1
ATOM 1997 C CA . TRP A 1 266 ? 3.588 9.638 4.291 1.00 94.56 266 TRP A CA 1
ATOM 1998 C C . TRP A 1 266 ? 3.089 10.345 5.556 1.00 94.56 266 TRP A C 1
ATOM 2000 O O . TRP A 1 266 ? 1.951 10.119 5.977 1.00 94.56 266 TRP A O 1
ATOM 2010 N N . ALA A 1 267 ? 3.903 11.218 6.155 1.00 93.19 267 ALA A N 1
ATOM 2011 C CA . ALA A 1 267 ? 3.460 12.150 7.185 1.00 93.19 267 ALA A CA 1
ATOM 2012 C C . ALA A 1 267 ? 2.641 13.328 6.618 1.00 93.19 267 ALA A C 1
ATOM 2014 O O . ALA A 1 267 ? 1.948 14.001 7.387 1.00 93.19 267 ALA A O 1
ATOM 2015 N N . GLU A 1 268 ? 2.696 13.578 5.301 1.00 94.94 268 GLU A N 1
ATOM 2016 C CA . GLU A 1 268 ? 1.969 14.672 4.647 1.00 94.94 268 GLU A CA 1
ATOM 2017 C C . GLU A 1 268 ? 0.452 14.535 4.872 1.00 94.94 268 GLU A C 1
ATOM 2019 O O . GLU A 1 268 ? -0.135 13.459 4.731 1.00 94.94 268 GLU A O 1
ATOM 2024 N N . ALA A 1 269 ? -0.191 15.631 5.284 1.00 94.94 269 ALA A N 1
ATOM 2025 C CA . ALA A 1 269 ? -1.533 15.596 5.852 1.00 94.94 269 ALA A CA 1
ATOM 2026 C C . ALA A 1 269 ? -2.608 15.132 4.858 1.00 94.94 269 ALA A C 1
ATOM 2028 O O . ALA A 1 269 ? -3.474 14.341 5.246 1.00 94.94 269 ALA A O 1
ATOM 2029 N N . HIS A 1 270 ? -2.557 15.593 3.604 1.00 96.69 270 HIS A N 1
ATOM 2030 C CA . HIS A 1 270 ? -3.541 15.229 2.585 1.00 96.69 270 HIS A CA 1
ATOM 2031 C C . HIS A 1 270 ? -3.395 13.762 2.172 1.00 96.69 270 HIS A C 1
ATOM 2033 O O . HIS A 1 270 ? -4.388 13.031 2.127 1.00 96.69 270 HIS A O 1
ATOM 2039 N N . LEU A 1 271 ? -2.163 13.309 1.930 1.00 95.62 271 LEU A N 1
ATOM 2040 C CA . LEU A 1 271 ? -1.874 11.924 1.568 1.00 95.62 271 LEU A CA 1
ATOM 2041 C C . LEU A 1 271 ? -2.229 10.956 2.706 1.00 95.62 271 LEU A C 1
ATOM 2043 O O . LEU A 1 271 ? -2.910 9.955 2.478 1.00 95.62 271 LEU A O 1
ATOM 2047 N N . ARG A 1 272 ? -1.846 11.273 3.948 1.00 95.06 272 ARG A N 1
ATOM 2048 C CA . ARG A 1 272 ? -2.178 10.457 5.125 1.00 95.06 272 ARG A CA 1
ATOM 2049 C C . ARG A 1 272 ? -3.687 10.311 5.313 1.00 95.06 272 ARG A C 1
ATOM 2051 O O . ARG A 1 272 ? -4.178 9.213 5.571 1.00 95.06 272 ARG A O 1
ATOM 2058 N N . GLU A 1 273 ? -4.434 11.405 5.179 1.00 95.94 273 GLU A N 1
ATOM 2059 C CA . GLU A 1 273 ? -5.892 11.388 5.333 1.00 95.94 273 GLU A CA 1
ATOM 2060 C C . GLU A 1 273 ? -6.594 10.630 4.195 1.00 95.94 273 GLU A C 1
ATOM 2062 O O . GLU A 1 273 ? -7.615 9.968 4.424 1.00 95.94 273 GLU A O 1
ATOM 2067 N N . PHE A 1 274 ? -6.024 10.688 2.988 1.00 97.50 274 PHE A N 1
ATOM 2068 C CA . PHE A 1 274 ? -6.478 9.947 1.816 1.00 97.50 274 PHE A CA 1
ATOM 2069 C C . PHE A 1 274 ? -6.290 8.437 1.975 1.00 97.50 274 PHE A C 1
ATOM 2071 O O . PHE A 1 274 ? -7.260 7.686 1.859 1.00 97.50 274 PHE A O 1
ATOM 2078 N N . MET A 1 275 ? -5.075 7.994 2.310 1.00 97.44 275 MET A N 1
ATOM 2079 C CA . MET A 1 275 ? -4.735 6.572 2.457 1.00 97.44 275 MET A CA 1
ATOM 2080 C C . MET A 1 275 ? -5.492 5.883 3.602 1.00 97.44 275 MET A C 1
ATOM 2082 O O . MET A 1 275 ? -5.659 4.665 3.583 1.00 97.44 275 MET A O 1
ATOM 2086 N N . LYS A 1 276 ? -6.003 6.658 4.568 1.00 96.81 276 LYS A N 1
ATOM 2087 C CA . LYS A 1 276 ? -6.877 6.179 5.651 1.00 96.81 276 LYS A CA 1
ATOM 2088 C C . LYS A 1 276 ? -8.319 5.874 5.205 1.00 96.81 276 LYS A C 1
ATOM 2090 O O . LYS A 1 276 ? -9.116 5.364 5.979 1.00 96.81 276 LYS A O 1
ATOM 2095 N N . ARG A 1 277 ? -8.713 6.239 3.982 1.00 96.75 277 ARG A N 1
ATOM 2096 C CA . ARG A 1 277 ? -10.104 6.091 3.495 1.00 96.75 277 ARG A CA 1
ATOM 2097 C C . ARG A 1 277 ? -10.216 5.424 2.143 1.00 96.75 277 ARG A C 1
ATOM 2099 O O . ARG A 1 277 ? -11.217 4.768 1.873 1.00 96.75 277 ARG A O 1
ATOM 2106 N N . ILE A 1 278 ? -9.214 5.613 1.295 1.00 98.38 278 ILE A N 1
ATOM 2107 C CA . ILE A 1 278 ? -9.188 5.064 -0.051 1.00 98.38 278 ILE A CA 1
ATOM 2108 C C . ILE A 1 278 ? -8.152 3.941 -0.082 1.00 98.38 278 ILE A C 1
ATOM 2110 O O . ILE A 1 278 ? -6.975 4.206 0.163 1.00 98.38 278 ILE A O 1
ATOM 2114 N N . PRO A 1 279 ? -8.565 2.695 -0.372 1.00 98.50 279 PRO A N 1
ATOM 2115 C CA . PRO A 1 279 ? -7.638 1.593 -0.561 1.00 98.50 279 PRO A CA 1
ATOM 2116 C C . PRO A 1 279 ? -6.645 1.850 -1.692 1.00 98.50 279 PRO A C 1
ATOM 2118 O O . PRO A 1 279 ? -7.015 2.313 -2.774 1.00 98.50 279 PRO A O 1
ATOM 2121 N N . MET A 1 280 ? -5.390 1.499 -1.438 1.00 98.25 280 MET A N 1
ATOM 2122 C CA . MET A 1 280 ? -4.263 1.721 -2.328 1.00 98.25 280 MET A CA 1
ATOM 2123 C C . MET A 1 280 ? -3.779 0.404 -2.936 1.00 98.25 280 MET A C 1
ATOM 2125 O O . MET A 1 280 ? -3.575 -0.590 -2.236 1.00 98.25 280 MET A O 1
ATOM 2129 N N . PHE A 1 281 ? -3.534 0.428 -4.241 1.00 98.56 281 PHE A N 1
ATOM 2130 C CA . PHE A 1 281 ? -2.728 -0.559 -4.951 1.00 98.56 281 PHE A CA 1
ATOM 2131 C C . PHE A 1 281 ? -1.495 0.160 -5.477 1.00 98.56 281 PHE A C 1
ATOM 2133 O O . PHE A 1 281 ? -1.620 1.127 -6.225 1.00 98.56 281 PHE A O 1
ATOM 2140 N N . MET A 1 282 ? -0.310 -0.259 -5.051 1.00 97.75 282 MET A N 1
ATOM 2141 C CA . MET A 1 282 ? 0.918 0.457 -5.380 1.00 97.75 282 MET A CA 1
ATOM 2142 C C . MET A 1 282 ? 1.895 -0.425 -6.151 1.00 97.75 282 MET A C 1
ATOM 2144 O O . MET A 1 282 ? 1.930 -1.640 -5.978 1.00 97.75 282 MET A O 1
ATOM 2148 N N . ILE A 1 283 ? 2.733 0.195 -6.959 1.00 95.50 283 ILE A N 1
ATOM 2149 C CA . ILE A 1 283 ? 3.912 -0.384 -7.608 1.00 95.50 283 ILE A CA 1
ATOM 2150 C C . ILE A 1 283 ? 5.014 0.666 -7.484 1.00 95.50 283 ILE A C 1
ATOM 2152 O O . ILE A 1 283 ? 4.694 1.846 -7.429 1.00 95.50 283 ILE A O 1
ATOM 2156 N N . TRP A 1 284 ? 6.273 0.255 -7.376 1.00 96.69 284 TRP A N 1
ATOM 2157 C CA . TRP A 1 284 ? 7.385 1.196 -7.482 1.00 96.69 284 TRP A CA 1
ATOM 2158 C C . TRP A 1 284 ? 7.716 1.564 -8.935 1.00 96.69 284 TRP A C 1
ATOM 2160 O O . TRP A 1 284 ? 7.369 0.834 -9.868 1.00 96.69 284 TRP A O 1
ATOM 2170 N N . ASP A 1 285 ? 8.438 2.660 -9.113 1.00 97.25 285 ASP A N 1
ATOM 2171 C CA . ASP A 1 285 ? 9.269 2.904 -10.281 1.00 97.25 285 ASP A CA 1
ATOM 2172 C C . ASP A 1 285 ? 10.718 3.185 -9.859 1.00 97.25 285 ASP A C 1
ATOM 2174 O O . ASP A 1 285 ? 11.233 2.568 -8.921 1.00 97.25 285 ASP A O 1
ATOM 2178 N N . ASP A 1 286 ? 11.447 3.998 -10.614 1.00 95.88 286 ASP A N 1
ATOM 2179 C CA . ASP A 1 286 ? 12.869 4.187 -10.390 1.00 95.88 286 ASP A CA 1
ATOM 2180 C C . ASP A 1 286 ? 13.163 5.052 -9.169 1.00 95.88 286 ASP A C 1
ATOM 2182 O O . ASP A 1 286 ? 14.133 4.759 -8.471 1.00 95.88 286 ASP A O 1
ATOM 2186 N N . HIS A 1 287 ? 12.338 6.045 -8.837 1.00 97.44 287 HIS A N 1
ATOM 2187 C CA . HIS A 1 287 ? 12.604 6.953 -7.721 1.00 97.44 287 HIS A CA 1
ATOM 2188 C C . HIS A 1 287 ? 12.425 6.323 -6.326 1.00 97.44 287 HIS A C 1
ATOM 2190 O O . HIS A 1 287 ? 12.843 6.912 -5.324 1.00 97.44 287 HIS A O 1
ATOM 2196 N N . GLU A 1 288 ? 11.938 5.083 -6.232 1.00 97.38 288 GLU A N 1
ATOM 2197 C CA . GLU A 1 288 ? 12.095 4.249 -5.030 1.00 97.38 288 GLU A CA 1
ATOM 2198 C C . GLU A 1 288 ? 13.544 3.786 -4.814 1.00 97.38 288 GLU A C 1
ATOM 2200 O O . GLU A 1 288 ? 13.883 3.353 -3.717 1.00 97.38 288 GLU A O 1
ATOM 2205 N N . ILE A 1 289 ? 14.404 3.876 -5.834 1.00 97.19 289 ILE A N 1
ATOM 2206 C CA . ILE A 1 289 ? 15.809 3.450 -5.824 1.00 97.19 289 ILE A CA 1
ATOM 2207 C C . ILE A 1 289 ? 16.716 4.636 -6.200 1.00 97.19 289 ILE A C 1
ATOM 2209 O O . ILE A 1 289 ? 17.466 5.140 -5.359 1.00 97.19 289 ILE A O 1
ATOM 2213 N N . ILE A 1 290 ? 16.661 5.051 -7.469 1.00 95.81 290 ILE A N 1
ATOM 2214 C CA . ILE A 1 290 ? 17.231 6.252 -8.099 1.00 95.81 290 ILE A CA 1
ATOM 2215 C C . ILE A 1 290 ? 16.650 6.419 -9.489 1.00 95.81 290 ILE A C 1
ATOM 2217 O O . ILE A 1 290 ? 16.433 5.417 -10.165 1.00 95.81 290 ILE A O 1
ATOM 2221 N N . ASN A 1 291 ? 16.561 7.663 -9.947 1.00 95.44 291 ASN A N 1
ATOM 2222 C CA . ASN A 1 291 ? 16.238 8.022 -11.317 1.00 95.44 291 ASN A CA 1
ATOM 2223 C C . ASN A 1 291 ? 16.881 7.081 -12.352 1.00 95.44 291 ASN A C 1
ATOM 2225 O O . ASN A 1 291 ? 18.098 6.858 -12.352 1.00 95.44 291 ASN A O 1
ATOM 2229 N N . ASN A 1 292 ? 16.048 6.579 -13.261 1.00 94.00 292 ASN A N 1
ATOM 2230 C CA . ASN A 1 292 ? 16.379 5.679 -14.359 1.00 94.00 292 ASN A CA 1
ATOM 2231 C C . ASN A 1 292 ? 16.977 4.316 -13.963 1.00 94.00 292 ASN A C 1
ATOM 2233 O O . ASN A 1 292 ? 17.713 3.738 -14.763 1.00 94.00 292 ASN A O 1
ATOM 2237 N N . TRP A 1 293 ? 16.680 3.768 -12.778 1.00 96.56 293 TRP A N 1
ATOM 2238 C CA . TRP A 1 293 ? 17.191 2.448 -12.384 1.00 96.56 293 TRP A CA 1
ATOM 2239 C C . TRP A 1 293 ? 16.890 1.351 -13.424 1.00 96.56 293 TRP A C 1
ATOM 2241 O O . TRP A 1 293 ? 15.734 1.106 -13.786 1.00 96.56 293 TRP A O 1
ATOM 2251 N N . ASP A 1 294 ? 17.952 0.678 -13.877 1.00 96.06 294 ASP A N 1
ATOM 2252 C CA . ASP A 1 294 ? 17.931 -0.396 -14.879 1.00 96.06 294 ASP A CA 1
ATOM 2253 C C . ASP A 1 294 ? 19.017 -1.472 -14.646 1.00 96.06 294 ASP A C 1
ATOM 2255 O O . ASP A 1 294 ? 19.291 -2.294 -15.517 1.00 96.06 294 ASP A O 1
ATOM 2259 N N . GLN A 1 295 ? 19.642 -1.476 -13.463 1.00 95.81 295 GLN A N 1
ATOM 2260 C CA . GLN A 1 295 ? 20.788 -2.340 -13.136 1.00 95.81 295 GLN A CA 1
ATOM 2261 C C . GLN A 1 295 ? 20.378 -3.690 -12.515 1.00 95.81 295 GLN A C 1
ATOM 2263 O O . GLN A 1 295 ? 21.230 -4.486 -12.123 1.00 95.81 295 GLN A O 1
ATOM 2268 N N . GLY A 1 296 ? 19.075 -3.963 -12.408 1.00 94.12 296 GLY A N 1
ATOM 2269 C CA . GLY A 1 296 ? 18.541 -5.188 -11.813 1.00 94.12 296 GLY A CA 1
ATOM 2270 C C . GLY A 1 296 ? 18.611 -5.205 -10.282 1.00 94.12 296 GLY A C 1
ATOM 2271 O O . GLY A 1 296 ? 18.518 -4.170 -9.627 1.00 94.12 296 GLY A O 1
ATOM 2272 N N . GLN A 1 297 ? 18.741 -6.394 -9.692 1.00 96.19 297 GLN A N 1
ATOM 2273 C CA . GLN A 1 297 ? 18.572 -6.615 -8.248 1.00 96.19 297 GLN A CA 1
ATOM 2274 C C . GLN A 1 297 ? 19.896 -6.566 -7.469 1.00 96.19 297 GLN A C 1
ATOM 2276 O O . GLN A 1 297 ? 20.253 -7.505 -6.757 1.00 96.19 297 GLN A O 1
ATOM 2281 N N . VAL A 1 298 ? 20.662 -5.487 -7.641 1.00 95.56 298 VAL A N 1
ATOM 2282 C CA . VAL A 1 298 ? 22.021 -5.354 -7.087 1.00 95.56 298 VAL A CA 1
ATOM 2283 C C . VAL A 1 298 ? 22.243 -4.022 -6.376 1.00 95.56 298 VAL A C 1
ATOM 2285 O O . VAL A 1 298 ? 21.564 -3.032 -6.639 1.00 95.56 298 VAL A O 1
ATOM 2288 N N . GLY A 1 299 ? 23.232 -3.989 -5.479 1.00 95.94 299 GLY A N 1
ATOM 2289 C CA . GLY A 1 299 ? 23.620 -2.777 -4.755 1.00 95.94 299 GLY A CA 1
ATOM 2290 C C . GLY A 1 299 ? 22.440 -2.163 -4.003 1.00 95.94 299 GLY A C 1
ATOM 2291 O O . GLY A 1 299 ? 21.712 -2.864 -3.299 1.00 95.94 299 GLY A O 1
ATOM 2292 N N . ARG A 1 300 ? 22.223 -0.864 -4.209 1.00 96.50 300 ARG A N 1
ATOM 2293 C CA . ARG A 1 300 ? 21.181 -0.077 -3.546 1.00 96.50 300 ARG A CA 1
ATOM 2294 C C . ARG A 1 300 ? 19.757 -0.589 -3.705 1.00 96.50 300 ARG A C 1
ATOM 2296 O O . ARG A 1 300 ? 18.932 -0.358 -2.822 1.00 96.50 300 ARG A O 1
ATOM 2303 N N . TYR A 1 301 ? 19.476 -1.324 -4.781 1.00 97.62 301 TYR A N 1
ATOM 2304 C CA . TYR A 1 301 ? 18.202 -2.022 -4.933 1.00 97.62 301 TYR A CA 1
ATOM 2305 C C . TYR A 1 301 ? 17.854 -2.824 -3.677 1.00 97.62 301 TYR A C 1
ATOM 2307 O O . TYR A 1 301 ? 16.704 -2.825 -3.266 1.00 97.62 301 TYR A O 1
ATOM 2315 N N . LEU A 1 302 ? 18.826 -3.489 -3.042 1.00 97.88 302 LEU A N 1
ATOM 2316 C CA . LEU A 1 302 ? 18.568 -4.363 -1.896 1.00 97.88 302 LEU A CA 1
ATOM 2317 C C . LEU A 1 302 ? 18.055 -3.577 -0.680 1.00 97.88 302 LEU A C 1
ATOM 2319 O O . LEU A 1 302 ? 17.112 -4.010 -0.022 1.00 97.88 302 LEU A O 1
ATOM 2323 N N . ASN A 1 303 ? 18.632 -2.401 -0.419 1.00 98.19 303 ASN A N 1
ATOM 2324 C CA . ASN A 1 303 ? 18.197 -1.514 0.660 1.00 98.19 303 ASN A CA 1
ATOM 2325 C C . ASN A 1 303 ? 16.840 -0.868 0.355 1.00 98.19 303 ASN A C 1
ATOM 2327 O O . ASN A 1 303 ? 15.963 -0.850 1.220 1.00 98.19 303 ASN A O 1
ATOM 2331 N N . ALA A 1 304 ? 16.654 -0.392 -0.880 1.00 98.19 304 ALA A N 1
ATOM 2332 C CA . ALA A 1 30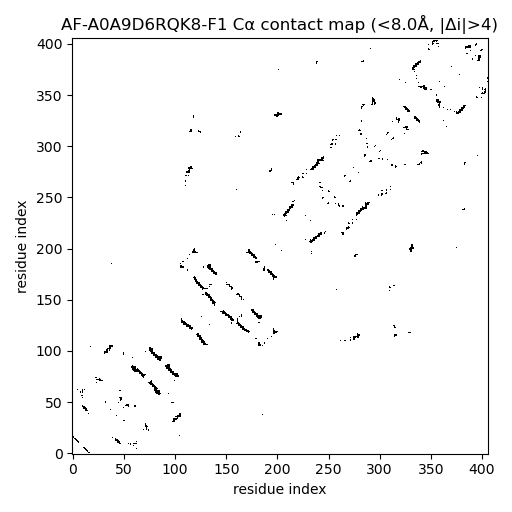4 ? 15.387 0.159 -1.352 1.00 98.19 304 ALA A CA 1
ATOM 2333 C C . ALA A 1 304 ? 14.257 -0.877 -1.277 1.00 98.19 304 ALA A C 1
ATOM 2335 O O . ALA A 1 304 ? 13.180 -0.592 -0.761 1.00 98.19 304 ALA A O 1
ATOM 2336 N N . LYS A 1 305 ? 14.523 -2.106 -1.732 1.00 97.75 305 LYS A N 1
ATOM 2337 C CA . LYS A 1 305 ? 13.587 -3.233 -1.721 1.00 97.75 305 LYS A CA 1
ATOM 2338 C C . LYS A 1 305 ? 13.193 -3.634 -0.306 1.00 97.75 305 LYS A C 1
ATOM 2340 O O . LYS A 1 305 ? 12.018 -3.880 -0.073 1.00 97.75 305 LYS A O 1
ATOM 2345 N N . ALA A 1 306 ? 14.140 -3.670 0.632 1.00 97.50 306 ALA A N 1
ATOM 2346 C CA . ALA A 1 306 ? 13.839 -3.988 2.026 1.00 97.50 306 ALA A CA 1
ATOM 2347 C C . ALA A 1 306 ? 12.878 -2.961 2.651 1.00 97.50 306 ALA A C 1
ATOM 2349 O O . ALA A 1 306 ? 11.897 -3.346 3.278 1.00 97.50 306 ALA A O 1
ATOM 2350 N N . ALA A 1 307 ? 13.108 -1.663 2.424 1.00 98.00 307 ALA A N 1
ATOM 2351 C CA . ALA A 1 307 ? 12.188 -0.622 2.882 1.00 98.00 307 ALA A CA 1
ATOM 2352 C C . ALA A 1 307 ? 10.848 -0.652 2.123 1.00 98.00 307 ALA A C 1
ATOM 2354 O O . ALA A 1 307 ? 9.793 -0.494 2.733 1.00 98.00 307 ALA A O 1
ATOM 2355 N N . TYR A 1 308 ? 10.871 -0.900 0.808 1.00 97.81 308 TYR A N 1
ATOM 2356 C CA . TYR A 1 308 ? 9.666 -1.086 -0.004 1.00 97.81 308 TYR A CA 1
ATOM 2357 C C . TYR A 1 308 ? 8.810 -2.231 0.533 1.00 97.81 308 TYR A C 1
ATOM 2359 O O . TYR A 1 308 ? 7.607 -2.055 0.682 1.00 97.81 308 TYR A O 1
ATOM 2367 N N . ASP A 1 309 ? 9.402 -3.378 0.861 1.00 97.00 309 ASP A N 1
ATOM 2368 C CA . ASP A 1 309 ? 8.666 -4.539 1.363 1.00 97.00 309 ASP A CA 1
ATOM 2369 C C . ASP A 1 309 ? 7.952 -4.256 2.679 1.00 97.00 309 ASP A C 1
ATOM 2371 O O . ASP A 1 309 ? 6.849 -4.754 2.882 1.00 97.00 309 ASP A O 1
ATOM 2375 N N . GLU A 1 310 ? 8.530 -3.420 3.537 1.00 96.69 310 GLU A N 1
ATOM 2376 C CA . GLU A 1 310 ? 7.938 -3.035 4.818 1.00 96.69 310 GLU A CA 1
ATOM 2377 C C . GLU A 1 310 ? 6.840 -1.989 4.661 1.00 96.69 310 GLU A C 1
ATOM 2379 O O . GLU A 1 310 ? 5.750 -2.139 5.222 1.00 96.69 310 GLU A O 1
ATOM 2384 N N . TYR A 1 311 ? 7.107 -0.949 3.872 1.00 97.81 311 TYR A N 1
ATOM 2385 C CA . TYR A 1 311 ? 6.227 0.205 3.768 1.00 97.81 311 TYR A CA 1
ATOM 2386 C C . TYR A 1 311 ? 5.151 0.034 2.705 1.00 97.81 311 TYR A C 1
ATOM 2388 O O . TYR A 1 311 ? 3.990 0.236 3.024 1.00 97.81 311 TYR A O 1
ATOM 2396 N N . GLN A 1 312 ? 5.510 -0.359 1.481 1.00 96.19 312 GLN A N 1
ATOM 2397 C CA . GLN A 1 312 ? 4.639 -0.313 0.301 1.00 96.19 312 GLN A CA 1
ATOM 2398 C C . GLN A 1 312 ? 4.168 -1.704 -0.160 1.00 96.19 312 GLN A C 1
ATOM 2400 O O . GLN A 1 312 ? 2.983 -1.933 -0.408 1.00 96.19 312 GLN A O 1
ATOM 2405 N N . GLY A 1 313 ? 5.086 -2.666 -0.264 1.00 97.00 313 GLY A N 1
ATOM 2406 C CA . GLY A 1 313 ? 4.815 -4.032 -0.708 1.00 97.00 313 GLY A CA 1
ATOM 2407 C C . GLY A 1 313 ? 3.985 -4.847 0.290 1.00 97.00 313 GLY A C 1
ATOM 2408 O O . GLY A 1 313 ? 3.113 -5.616 -0.122 1.00 97.00 313 GLY A O 1
ATOM 2409 N N . SER A 1 314 ? 4.188 -4.654 1.598 1.00 96.88 314 SER A N 1
ATOM 2410 C CA . SER A 1 314 ? 3.513 -5.416 2.666 1.00 96.88 314 SER A CA 1
ATOM 2411 C C . SER A 1 314 ? 1.983 -5.354 2.585 1.00 96.88 314 SER A C 1
ATOM 2413 O O . SER A 1 314 ? 1.291 -6.345 2.867 1.00 96.88 314 SER A O 1
ATOM 2415 N N . HIS A 1 315 ? 1.441 -4.214 2.152 1.00 97.06 315 HIS A N 1
ATOM 2416 C CA . HIS A 1 315 ? 0.006 -3.965 2.043 1.00 97.06 315 HIS A CA 1
ATOM 2417 C C . HIS A 1 315 ? -0.551 -4.111 0.619 1.00 97.06 315 HIS A C 1
ATOM 2419 O O . HIS A 1 315 ? -1.734 -3.855 0.403 1.00 97.06 315 HIS A O 1
ATOM 2425 N N . ASN A 1 316 ? 0.252 -4.556 -0.348 1.00 98.12 316 ASN A N 1
ATOM 2426 C CA . ASN A 1 316 ? -0.230 -4.946 -1.673 1.00 98.12 316 ASN A CA 1
ATOM 2427 C C . ASN A 1 316 ? -0.797 -6.379 -1.674 1.00 98.12 316 ASN A C 1
ATOM 2429 O O . ASN A 1 316 ? -0.564 -7.153 -0.730 1.00 98.12 316 ASN A O 1
ATOM 2433 N N . PRO A 1 317 ? -1.574 -6.765 -2.707 1.00 97.94 317 PRO A N 1
ATOM 2434 C CA . PRO A 1 317 ? -1.901 -8.164 -2.952 1.00 97.94 317 PRO A CA 1
ATOM 2435 C C . PRO A 1 317 ? -0.634 -9.028 -2.968 1.00 97.94 317 PRO A C 1
ATOM 2437 O O . PRO A 1 317 ? 0.424 -8.551 -3.384 1.00 97.94 317 PRO A O 1
ATOM 2440 N N . PRO A 1 318 ? -0.711 -10.286 -2.502 1.00 95.00 318 PRO A N 1
ATOM 2441 C CA . PRO A 1 318 ? 0.449 -11.159 -2.526 1.00 95.00 318 PRO A CA 1
ATOM 2442 C C . PRO A 1 318 ? 0.951 -11.320 -3.969 1.00 95.00 318 PRO A C 1
ATOM 2444 O O . PRO A 1 318 ? 0.137 -11.503 -4.883 1.00 95.00 318 PRO A O 1
ATOM 2447 N N . PRO A 1 319 ? 2.273 -11.267 -4.189 1.00 93.94 319 PRO A N 1
ATOM 2448 C CA . PRO A 1 319 ? 2.827 -11.521 -5.504 1.00 93.94 319 PRO A CA 1
ATOM 2449 C C . PRO A 1 319 ? 2.599 -12.977 -5.913 1.00 93.94 319 PRO A C 1
ATOM 2451 O O . PRO A 1 319 ? 2.390 -13.858 -5.075 1.00 93.94 319 PRO A O 1
ATOM 2454 N N . ARG A 1 320 ? 2.696 -13.253 -7.217 1.00 88.06 320 ARG A N 1
ATOM 2455 C CA . ARG A 1 320 ? 2.534 -14.619 -7.746 1.00 88.06 320 ARG A CA 1
ATOM 2456 C C . ARG A 1 320 ? 3.595 -15.592 -7.224 1.00 88.06 320 ARG A C 1
ATOM 2458 O O . ARG A 1 320 ? 3.311 -16.777 -7.067 1.00 88.06 320 ARG A O 1
ATOM 2465 N N . ALA A 1 321 ? 4.790 -15.088 -6.924 1.00 90.19 321 ALA A N 1
ATOM 2466 C CA . ALA A 1 321 ? 5.865 -15.838 -6.289 1.00 90.19 321 ALA A CA 1
ATOM 2467 C C . ALA A 1 321 ? 6.569 -14.989 -5.212 1.00 90.19 321 ALA A C 1
ATOM 2469 O O . ALA A 1 321 ? 6.631 -13.763 -5.350 1.00 90.19 321 ALA A O 1
ATOM 2470 N N . PRO A 1 322 ? 7.131 -15.612 -4.157 1.00 89.12 322 PRO A N 1
ATOM 2471 C CA . PRO A 1 322 ? 7.888 -14.898 -3.132 1.00 89.12 322 PRO A CA 1
ATOM 2472 C C . PRO A 1 322 ? 9.027 -14.053 -3.718 1.00 89.12 322 PRO A C 1
ATOM 2474 O O . PRO A 1 322 ? 9.711 -14.473 -4.651 1.00 89.12 322 PRO A O 1
ATOM 2477 N N . GLY A 1 323 ? 9.237 -12.862 -3.154 1.00 86.38 323 GLY A N 1
ATOM 2478 C CA . GLY A 1 323 ? 10.305 -11.940 -3.559 1.00 86.38 323 GLY A CA 1
ATOM 2479 C C . GLY A 1 323 ? 10.015 -11.106 -4.814 1.00 86.38 323 GLY A C 1
ATOM 2480 O O . GLY A 1 323 ? 10.830 -10.255 -5.163 1.00 86.38 323 GLY A O 1
ATOM 2481 N N . GLN A 1 324 ? 8.874 -11.314 -5.475 1.00 92.38 324 GLN A N 1
ATOM 2482 C CA . GLN A 1 324 ? 8.424 -10.508 -6.615 1.00 92.38 324 GLN A CA 1
ATOM 2483 C C . GLN A 1 324 ? 7.574 -9.315 -6.151 1.00 92.38 324 GLN A C 1
ATOM 2485 O O . GLN A 1 324 ? 6.951 -9.385 -5.094 1.00 92.38 324 GLN A O 1
ATOM 2490 N N . ASN A 1 325 ? 7.500 -8.254 -6.963 1.00 94.69 325 ASN A N 1
ATOM 2491 C CA . ASN A 1 325 ? 6.646 -7.087 -6.681 1.00 94.69 325 ASN A CA 1
ATOM 2492 C C . ASN A 1 325 ? 5.373 -7.029 -7.535 1.00 94.69 325 ASN A C 1
ATOM 2494 O O . ASN A 1 325 ? 4.470 -6.257 -7.229 1.00 94.69 325 ASN A O 1
ATOM 2498 N N . TYR A 1 326 ? 5.292 -7.819 -8.609 1.00 97.19 326 TYR A N 1
ATOM 2499 C CA . TYR A 1 326 ? 4.133 -7.834 -9.496 1.00 97.19 326 TYR A CA 1
ATOM 2500 C C . TYR A 1 326 ? 3.030 -8.747 -8.954 1.00 97.19 326 TYR A C 1
ATOM 2502 O O . TYR A 1 326 ? 3.285 -9.808 -8.373 1.00 97.19 326 TYR A O 1
ATOM 2510 N N . TYR A 1 327 ? 1.784 -8.347 -9.173 1.00 98.12 327 TYR A N 1
ATOM 2511 C CA . TYR A 1 327 ? 0.606 -9.038 -8.660 1.00 98.12 327 TYR A CA 1
ATOM 2512 C C . TYR A 1 327 ? -0.612 -8.781 -9.549 1.00 98.12 327 TYR A C 1
ATOM 2514 O O . TYR A 1 327 ? -0.591 -7.971 -10.476 1.00 98.12 327 TYR A O 1
ATOM 2522 N N . SER A 1 328 ? -1.703 -9.480 -9.253 1.00 97.75 328 SER A N 1
ATOM 2523 C CA . SER A 1 328 ? -2.985 -9.287 -9.921 1.00 97.75 328 SER A CA 1
ATOM 2524 C C . SER A 1 328 ? -4.117 -9.182 -8.912 1.00 97.75 328 SER A C 1
ATOM 2526 O O . SER A 1 328 ? -4.049 -9.785 -7.841 1.00 97.75 328 SER A O 1
ATOM 2528 N N . PHE A 1 329 ? -5.179 -8.475 -9.273 1.00 98.00 329 PHE A N 1
ATOM 2529 C CA . PHE A 1 329 ? -6.430 -8.451 -8.517 1.00 98.00 329 PHE A CA 1
ATOM 2530 C C . PHE A 1 329 ? -7.614 -8.229 -9.461 1.00 98.00 329 PHE A C 1
ATOM 2532 O O . PHE A 1 329 ? -7.431 -7.919 -10.640 1.00 98.00 329 PHE A O 1
ATOM 2539 N N . SER A 1 330 ? -8.832 -8.378 -8.943 1.00 97.56 330 SER A N 1
ATOM 2540 C CA . SER A 1 330 ? -10.047 -8.317 -9.753 1.00 97.56 330 SER A CA 1
ATOM 2541 C C . SER A 1 330 ? -11.142 -7.527 -9.055 1.00 97.56 330 SER A C 1
ATOM 2543 O O . SER A 1 330 ? -11.304 -7.607 -7.838 1.00 97.56 330 SER A O 1
ATOM 2545 N N . VAL A 1 331 ? -11.926 -6.795 -9.845 1.00 98.06 331 VAL A N 1
ATOM 2546 C CA . VAL A 1 331 ? -13.080 -6.017 -9.377 1.00 98.06 331 VAL A CA 1
ATOM 2547 C C . VAL A 1 331 ? -14.244 -6.251 -10.322 1.00 98.06 331 VAL A C 1
ATOM 2549 O O . VAL A 1 331 ? -14.246 -5.782 -11.463 1.00 98.06 331 VAL A O 1
ATOM 2552 N N . GLY A 1 332 ? -15.252 -6.996 -9.869 1.00 97.50 332 GLY A N 1
ATOM 2553 C CA . GLY A 1 332 ? -16.341 -7.403 -10.753 1.00 97.50 332 GLY A CA 1
ATOM 2554 C C . GLY A 1 332 ? -15.807 -8.130 -11.992 1.00 97.50 332 GLY A C 1
ATOM 2555 O O . GLY A 1 332 ? -15.113 -9.135 -11.886 1.00 97.50 332 GLY A O 1
ATOM 2556 N N . GLN A 1 333 ? -16.104 -7.614 -13.185 1.00 97.56 333 GLN A N 1
ATOM 2557 C CA . GLN A 1 333 ? -15.697 -8.213 -14.466 1.00 97.56 333 GLN A CA 1
ATOM 2558 C C . GLN A 1 333 ? -14.394 -7.638 -15.044 1.00 97.56 333 GLN A C 1
ATOM 2560 O O . GLN A 1 333 ? -14.210 -7.658 -16.266 1.00 97.56 333 GLN A O 1
ATOM 2565 N N . VAL A 1 334 ? -13.526 -7.097 -14.191 1.00 98.56 334 VAL A N 1
ATOM 2566 C CA . VAL A 1 334 ? -12.278 -6.439 -14.584 1.00 98.56 334 VAL A CA 1
ATOM 2567 C C . VAL A 1 334 ? -11.109 -7.065 -13.837 1.00 98.56 334 VAL A C 1
ATOM 2569 O O . VAL A 1 334 ? -11.130 -7.098 -12.609 1.00 98.56 334 VAL A O 1
ATOM 2572 N N . ASP A 1 335 ? -10.101 -7.520 -14.578 1.00 98.50 335 ASP A N 1
ATOM 2573 C CA . ASP A 1 335 ? -8.827 -7.977 -14.020 1.00 98.50 335 ASP A CA 1
ATOM 2574 C C . ASP A 1 335 ? -7.749 -6.906 -14.204 1.00 98.50 335 ASP A C 1
ATOM 2576 O O . ASP A 1 335 ? -7.655 -6.272 -15.260 1.00 98.50 335 ASP A O 1
ATOM 2580 N N . PHE A 1 336 ? -6.923 -6.736 -13.175 1.00 98.56 336 PHE A N 1
ATOM 2581 C CA . PHE A 1 336 ? -5.789 -5.823 -13.129 1.00 98.56 336 PHE A CA 1
ATOM 2582 C C . PHE A 1 336 ? -4.502 -6.630 -12.974 1.00 98.56 336 PHE A C 1
ATOM 2584 O O . PHE A 1 336 ? -4.394 -7.457 -12.068 1.00 98.56 336 PHE A O 1
ATOM 2591 N N . TYR A 1 337 ? -3.517 -6.363 -13.829 1.00 98.06 337 TYR A N 1
ATOM 2592 C CA . TYR A 1 337 ? -2.190 -6.974 -13.791 1.00 98.06 337 TYR A CA 1
ATOM 2593 C C . TYR A 1 337 ? -1.161 -5.883 -13.538 1.00 98.06 337 TYR A C 1
ATOM 2595 O O . TYR A 1 337 ? -0.818 -5.121 -14.445 1.00 98.06 337 TYR A O 1
ATOM 2603 N N . VAL A 1 338 ? -0.711 -5.785 -12.292 1.00 98.19 338 VAL A N 1
ATOM 2604 C CA . VAL A 1 338 ? 0.278 -4.803 -11.855 1.00 98.19 338 VAL A CA 1
ATOM 2605 C C . VAL A 1 338 ? 1.656 -5.386 -12.074 1.00 98.19 338 VAL A C 1
ATOM 2607 O O . VAL A 1 338 ? 1.995 -6.419 -11.502 1.00 98.19 338 VAL A O 1
ATOM 2610 N N . LEU A 1 339 ? 2.415 -4.762 -12.968 1.00 97.62 339 LEU A N 1
ATOM 2611 C CA . LEU A 1 339 ? 3.740 -5.224 -13.353 1.00 97.62 339 LEU A CA 1
ATOM 2612 C C . LEU A 1 339 ? 4.787 -4.843 -12.300 1.00 97.62 339 LEU A C 1
ATOM 2614 O O . LEU A 1 339 ? 4.509 -4.135 -11.352 1.00 97.62 339 LEU A O 1
ATOM 2618 N N . ASP A 1 340 ? 6.002 -5.329 -12.473 1.00 97.12 340 ASP A N 1
ATOM 2619 C CA . ASP A 1 340 ? 7.239 -4.732 -11.990 1.00 97.12 340 ASP A CA 1
ATOM 2620 C C . ASP A 1 340 ? 8.059 -4.454 -13.242 1.00 97.12 340 ASP A C 1
ATOM 2622 O O . ASP A 1 340 ? 8.273 -5.356 -14.056 1.00 97.12 340 ASP A O 1
ATOM 2626 N N . THR A 1 341 ? 8.435 -3.201 -13.459 1.00 96.31 341 THR A N 1
ATOM 2627 C CA . THR A 1 341 ? 9.237 -2.863 -14.631 1.00 96.31 341 THR A CA 1
ATOM 2628 C C . THR A 1 341 ? 10.669 -2.532 -14.273 1.00 96.31 341 THR A C 1
ATOM 2630 O O . THR A 1 341 ? 11.429 -2.302 -15.191 1.00 96.31 341 THR A O 1
ATOM 2633 N N . ARG A 1 342 ? 11.086 -2.524 -13.003 1.00 96.69 342 ARG A N 1
ATOM 2634 C CA . ARG A 1 342 ? 12.432 -2.074 -12.597 1.00 96.69 342 ARG A CA 1
ATOM 2635 C C . ARG A 1 342 ? 13.339 -3.208 -12.144 1.00 96.69 342 ARG A C 1
ATOM 2637 O O . ARG A 1 342 ? 14.536 -3.162 -12.412 1.00 96.69 342 ARG A O 1
ATOM 2644 N N . SER A 1 343 ? 12.784 -4.252 -11.532 1.00 96.31 343 SER A N 1
ATOM 2645 C CA . SER A 1 343 ? 13.580 -5.363 -10.987 1.00 96.31 343 SER A CA 1
ATOM 2646 C C . SER A 1 343 ? 14.329 -6.185 -12.028 1.00 96.31 343 SER A C 1
ATOM 2648 O O . SER A 1 343 ? 15.399 -6.717 -11.740 1.00 96.31 343 SER A O 1
ATOM 2650 N N . PHE A 1 344 ? 13.737 -6.345 -13.212 1.00 95.06 344 PHE A N 1
ATOM 2651 C CA . PHE A 1 344 ? 14.145 -7.370 -14.179 1.00 95.06 344 PHE A CA 1
ATOM 2652 C C . PHE A 1 344 ? 14.467 -6.814 -15.563 1.00 95.06 344 PHE A C 1
ATOM 2654 O O . PHE A 1 344 ? 14.761 -7.598 -16.473 1.00 95.06 344 PHE A O 1
ATOM 2661 N N . ARG A 1 345 ? 14.377 -5.490 -15.747 1.00 94.81 345 ARG A N 1
ATOM 2662 C CA . ARG A 1 345 ? 14.688 -4.882 -17.037 1.00 94.81 345 ARG A CA 1
ATOM 2663 C C . ARG A 1 345 ? 16.179 -4.989 -17.331 1.00 94.81 345 ARG A C 1
ATOM 2665 O O . ARG A 1 345 ? 17.006 -4.910 -16.428 1.00 94.81 345 ARG A O 1
ATOM 2672 N N . HIS A 1 346 ? 16.504 -5.158 -18.604 1.00 95.06 346 HIS A N 1
ATOM 2673 C CA . HIS A 1 346 ? 17.859 -4.918 -19.087 1.00 95.06 346 HIS A CA 1
ATOM 2674 C C . HIS A 1 346 ? 18.159 -3.419 -19.109 1.00 95.06 346 HIS A C 1
ATOM 2676 O O . HIS A 1 346 ? 17.240 -2.595 -19.103 1.00 95.06 346 HIS A O 1
ATOM 2682 N N . VAL A 1 347 ? 19.448 -3.094 -19.203 1.00 95.12 347 VAL A N 1
ATOM 2683 C CA . VAL A 1 347 ? 19.947 -1.722 -19.271 1.00 95.12 347 VAL A CA 1
ATOM 2684 C C . VAL A 1 347 ? 19.248 -0.968 -20.403 1.00 95.12 347 VAL A C 1
ATOM 2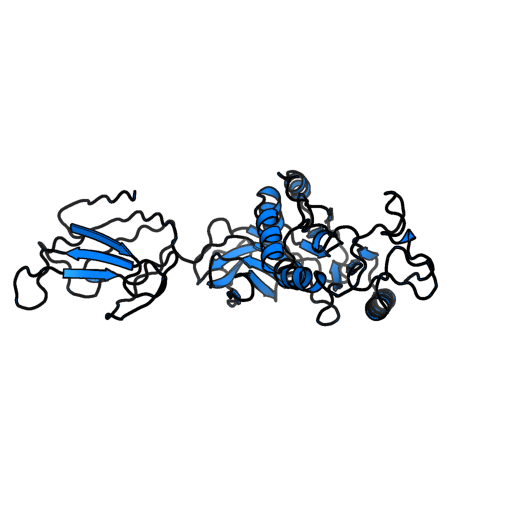686 O O . VAL A 1 347 ? 19.134 -1.447 -21.535 1.00 95.12 347 VAL A O 1
ATOM 2689 N N . ASN A 1 348 ? 18.766 0.235 -20.105 1.00 92.31 348 ASN A N 1
ATOM 2690 C CA . ASN A 1 348 ? 17.962 1.032 -21.023 1.00 92.31 348 ASN A CA 1
ATOM 2691 C C . ASN A 1 348 ? 18.741 1.354 -22.310 1.00 92.31 348 ASN A C 1
ATOM 2693 O O . ASN A 1 348 ? 18.165 1.347 -23.402 1.00 92.31 348 ASN A O 1
ATOM 2697 N N . SER A 1 349 ? 20.050 1.609 -22.204 1.00 92.25 349 SER A N 1
ATOM 2698 C CA . SER A 1 349 ? 20.935 1.940 -23.331 1.00 92.25 349 SER A CA 1
ATOM 2699 C C . SER A 1 349 ? 21.337 0.752 -24.207 1.00 92.25 349 SER A C 1
ATOM 2701 O O . SER A 1 349 ? 21.873 0.982 -25.293 1.00 92.25 349 SER A O 1
ATOM 2703 N N . ASP A 1 350 ? 21.054 -0.489 -23.798 1.00 92.31 350 ASP A N 1
ATOM 2704 C CA . ASP A 1 350 ? 21.338 -1.652 -24.637 1.00 92.31 350 ASP A CA 1
ATOM 2705 C C . ASP A 1 350 ? 20.513 -1.599 -25.935 1.00 92.31 350 ASP A C 1
ATOM 2707 O O . ASP A 1 350 ? 19.352 -1.160 -25.913 1.00 92.31 350 ASP A O 1
ATOM 2711 N N . PRO A 1 351 ? 21.060 -2.069 -27.073 1.00 90.69 351 PRO A N 1
ATOM 2712 C CA . PRO A 1 351 ? 20.309 -2.151 -28.320 1.00 90.69 351 PRO A CA 1
ATOM 2713 C C . PRO A 1 351 ? 19.016 -2.945 -28.133 1.00 90.69 351 PRO A C 1
ATOM 2715 O O . PRO A 1 351 ? 19.053 -4.062 -27.609 1.00 90.69 351 PRO A O 1
ATOM 2718 N N . ASP A 1 352 ? 17.886 -2.401 -28.594 1.00 90.06 352 ASP A N 1
ATOM 2719 C CA . ASP A 1 352 ? 16.633 -3.154 -28.624 1.00 90.06 352 ASP A CA 1
ATOM 2720 C C . ASP A 1 352 ? 16.800 -4.346 -29.572 1.00 90.06 352 ASP A C 1
ATOM 2722 O O . ASP A 1 352 ? 17.098 -4.193 -30.759 1.00 90.06 352 ASP A O 1
ATOM 2726 N N . ASN A 1 353 ? 16.708 -5.548 -29.016 1.00 89.31 353 ASN A N 1
ATOM 2727 C CA . ASN A 1 353 ? 16.908 -6.807 -29.714 1.00 89.31 353 ASN A CA 1
ATOM 2728 C C . ASN A 1 353 ? 16.053 -7.894 -29.050 1.00 89.31 353 ASN A C 1
ATOM 2730 O O . ASN A 1 353 ? 15.498 -7.695 -27.973 1.00 89.31 353 ASN A O 1
ATOM 2734 N N . ALA A 1 354 ? 15.979 -9.074 -29.669 1.00 87.31 354 ALA A N 1
ATOM 2735 C CA . ALA A 1 354 ? 15.108 -10.158 -29.213 1.00 87.31 354 ALA A CA 1
ATOM 2736 C C . ALA A 1 354 ? 15.416 -10.705 -27.797 1.00 87.31 354 ALA A C 1
ATOM 2738 O O . ALA A 1 354 ? 14.590 -11.426 -27.239 1.00 87.31 354 ALA A O 1
ATOM 2739 N N . ALA A 1 355 ? 16.588 -10.404 -27.227 1.00 89.44 355 ALA A N 1
ATOM 2740 C CA . ALA A 1 355 ? 16.967 -10.800 -25.871 1.00 89.44 355 ALA A CA 1
ATOM 2741 C C . ALA A 1 355 ? 16.671 -9.717 -24.817 1.00 89.44 355 ALA A C 1
ATOM 2743 O O . ALA A 1 355 ? 16.497 -10.050 -23.642 1.00 89.44 355 ALA A O 1
ATOM 2744 N N . LYS A 1 356 ? 16.589 -8.439 -25.216 1.00 92.31 356 LYS A N 1
ATOM 2745 C CA . LYS A 1 356 ? 16.295 -7.329 -24.303 1.00 92.31 356 LYS A CA 1
ATOM 2746 C C . LYS A 1 356 ? 14.881 -7.489 -23.742 1.00 92.31 356 LYS A C 1
ATOM 2748 O O . LYS A 1 356 ? 13.940 -7.825 -24.455 1.00 92.31 356 LYS A O 1
ATOM 2753 N N . THR A 1 357 ? 14.708 -7.268 -22.443 1.00 93.75 357 THR A N 1
ATOM 2754 C CA . THR A 1 357 ? 13.398 -7.419 -21.789 1.00 93.75 357 THR A CA 1
ATOM 2755 C C . THR A 1 357 ? 13.196 -6.390 -20.696 1.00 93.75 357 THR A C 1
ATOM 2757 O O . THR A 1 357 ? 14.160 -5.996 -20.047 1.00 93.75 357 THR A O 1
ATOM 2760 N N . MET A 1 358 ? 11.935 -5.997 -20.511 1.00 94.38 358 MET A N 1
ATOM 2761 C CA . MET A 1 358 ? 11.449 -5.141 -19.428 1.00 94.38 358 MET A CA 1
ATOM 2762 C C . MET A 1 358 ? 11.090 -5.949 -18.169 1.00 94.38 358 MET A C 1
ATOM 2764 O O . MET A 1 358 ? 11.298 -5.496 -17.051 1.00 94.38 358 MET A O 1
ATOM 2768 N N . LEU A 1 359 ? 10.529 -7.150 -18.348 1.00 94.62 359 LEU A N 1
ATOM 2769 C CA . LEU A 1 359 ? 9.879 -7.912 -17.269 1.00 94.62 359 LEU A CA 1
ATOM 2770 C C . LEU A 1 359 ? 10.693 -9.130 -16.811 1.00 94.62 359 LEU A C 1
ATOM 2772 O O . LEU A 1 359 ? 10.333 -9.798 -15.849 1.00 94.62 359 LEU A O 1
ATOM 2776 N N . GLY A 1 360 ? 11.757 -9.493 -17.528 1.00 94.38 360 GLY A N 1
ATOM 2777 C CA . GLY A 1 360 ? 12.378 -10.806 -17.350 1.00 94.38 360 GLY A CA 1
ATOM 2778 C C . GLY A 1 360 ? 11.491 -11.952 -17.862 1.00 94.38 360 GLY A C 1
ATOM 2779 O O . GLY A 1 360 ? 10.385 -11.753 -18.368 1.00 94.38 360 GLY A O 1
ATOM 2780 N N . ALA A 1 361 ? 11.997 -13.185 -17.778 1.00 93.31 361 ALA A N 1
ATOM 2781 C CA . ALA A 1 361 ? 11.307 -14.356 -18.325 1.00 93.31 361 ALA A CA 1
ATOM 2782 C C . ALA A 1 361 ? 10.097 -14.796 -17.479 1.00 93.31 361 ALA A C 1
ATOM 2784 O O . ALA A 1 361 ? 9.045 -15.105 -18.037 1.00 93.31 361 ALA A O 1
ATOM 2785 N N . ALA A 1 362 ? 10.239 -14.802 -16.148 1.00 94.56 362 ALA A N 1
ATOM 2786 C CA . ALA A 1 362 ? 9.217 -15.306 -15.228 1.00 94.56 362 ALA A CA 1
ATOM 2787 C C . ALA A 1 362 ? 7.941 -14.454 -15.267 1.00 94.56 362 ALA A C 1
ATOM 2789 O O . ALA A 1 362 ? 6.874 -14.954 -15.611 1.00 94.56 362 ALA A O 1
ATOM 2790 N N . GLN A 1 363 ? 8.064 -13.145 -15.036 1.00 96.12 363 GLN A N 1
ATOM 2791 C CA . GLN A 1 363 ? 6.922 -12.234 -15.064 1.00 96.12 363 GLN A CA 1
ATOM 2792 C C . GLN A 1 363 ? 6.265 -12.163 -16.447 1.00 96.12 363 GLN A C 1
ATOM 2794 O O . GLN A 1 363 ? 5.045 -12.051 -16.543 1.00 96.12 363 GLN A O 1
ATOM 2799 N N . LYS A 1 364 ? 7.042 -12.266 -17.538 1.00 94.75 364 LYS A N 1
ATOM 2800 C CA . LYS A 1 364 ? 6.474 -12.346 -18.892 1.00 94.75 364 LYS A CA 1
ATOM 2801 C C . LYS A 1 364 ? 5.614 -13.602 -19.066 1.00 94.75 364 LYS A C 1
ATOM 2803 O O . LYS A 1 364 ? 4.535 -13.519 -19.649 1.00 94.75 364 LYS A O 1
ATOM 2808 N N . ALA A 1 365 ? 6.074 -14.756 -18.581 1.00 94.94 365 ALA A N 1
ATOM 2809 C CA . ALA A 1 365 ? 5.300 -15.996 -18.626 1.00 94.94 365 ALA A CA 1
ATOM 2810 C C . ALA A 1 365 ? 4.027 -15.903 -17.769 1.00 94.94 365 ALA A C 1
ATOM 2812 O O . ALA A 1 365 ? 2.950 -16.292 -18.222 1.00 94.94 365 ALA A O 1
ATOM 2813 N N . ASP A 1 366 ? 4.134 -15.315 -16.580 1.00 95.81 366 ASP A N 1
ATOM 2814 C CA . ASP A 1 366 ? 3.002 -15.118 -15.678 1.00 95.81 366 ASP A CA 1
ATOM 2815 C C . ASP A 1 366 ? 1.958 -14.160 -16.251 1.00 95.81 366 ASP A C 1
ATOM 2817 O O . ASP A 1 366 ? 0.766 -14.463 -16.203 1.00 95.81 366 ASP A O 1
ATOM 2821 N N . LEU A 1 367 ? 2.389 -13.057 -16.871 1.00 96.19 367 LEU A N 1
ATOM 2822 C CA . LEU A 1 367 ? 1.498 -12.126 -17.561 1.00 96.19 367 LEU A CA 1
ATOM 2823 C C . LEU A 1 367 ? 0.764 -12.807 -18.721 1.00 96.19 367 LEU A C 1
ATOM 2825 O O . LEU A 1 367 ? -0.444 -12.633 -18.862 1.00 96.19 367 LEU A O 1
ATOM 2829 N N . LYS A 1 368 ? 1.456 -13.628 -19.520 1.00 96.00 368 LYS A N 1
ATOM 2830 C CA . LYS A 1 368 ? 0.814 -14.417 -20.583 1.00 96.00 368 LYS A CA 1
ATOM 2831 C C . LYS A 1 368 ? -0.247 -15.364 -20.035 1.00 96.00 368 LYS A C 1
ATOM 2833 O O . LYS A 1 368 ? -1.353 -15.370 -20.564 1.00 96.00 368 LYS A O 1
ATOM 2838 N N . SER A 1 369 ? 0.079 -16.122 -18.983 1.00 96.50 369 SER A N 1
ATOM 2839 C CA . SER A 1 369 ? -0.871 -17.028 -18.320 1.00 96.50 369 SER A CA 1
ATOM 2840 C C . SER A 1 369 ? -2.072 -16.256 -17.784 1.00 96.50 369 SER A C 1
ATOM 2842 O O . SER A 1 369 ? -3.210 -16.601 -18.067 1.00 96.50 369 SER A O 1
ATOM 2844 N N . TRP A 1 370 ? -1.850 -15.143 -17.090 1.00 96.12 370 TRP A N 1
ATOM 2845 C CA . TRP A 1 370 ? -2.939 -14.305 -16.601 1.00 96.12 370 TRP A CA 1
ATOM 2846 C C . TRP A 1 370 ? -3.882 -13.832 -17.710 1.00 96.12 370 TRP A C 1
ATOM 2848 O O . TRP A 1 370 ? -5.103 -13.911 -17.563 1.00 96.12 370 TRP A O 1
ATOM 2858 N N . LEU A 1 371 ? -3.325 -13.373 -18.832 1.00 96.38 371 LEU A N 1
ATOM 2859 C CA . LEU A 1 371 ? -4.109 -12.900 -19.968 1.00 96.38 371 LEU A CA 1
ATOM 2860 C C . LEU A 1 371 ? -4.854 -14.038 -20.678 1.00 96.38 371 LEU A C 1
ATOM 2862 O O . LEU A 1 371 ? -5.991 -13.820 -21.102 1.00 96.38 371 LEU A O 1
ATOM 2866 N N . SER A 1 372 ? -4.248 -15.225 -20.801 1.00 96.75 372 SER A N 1
ATOM 2867 C CA . SER A 1 372 ? -4.882 -16.392 -21.428 1.00 96.75 372 SER A CA 1
ATOM 2868 C C . SER A 1 372 ? -5.983 -17.000 -20.567 1.00 96.75 372 SER A C 1
ATOM 2870 O O . SER A 1 372 ? -7.011 -17.415 -21.098 1.00 96.75 372 SER A O 1
ATOM 2872 N N . ASP A 1 373 ? -5.779 -17.031 -19.251 1.00 95.81 373 ASP A N 1
ATOM 2873 C CA . ASP A 1 373 ? -6.649 -17.746 -18.314 1.00 95.81 373 ASP A CA 1
ATOM 2874 C C . ASP A 1 373 ? -7.851 -16.884 -17.886 1.00 95.81 373 ASP A C 1
ATOM 2876 O O . ASP A 1 373 ? -8.884 -17.392 -17.444 1.00 95.81 373 ASP A O 1
ATOM 2880 N N . SER A 1 374 ? -7.746 -15.560 -18.031 1.00 96.44 374 SER A N 1
ATOM 2881 C CA . SER A 1 374 ? -8.770 -14.620 -17.586 1.00 96.44 374 SER A CA 1
ATOM 2882 C C . SER A 1 374 ? -10.025 -14.621 -18.458 1.00 96.44 374 SER A C 1
ATOM 2884 O O . SER A 1 374 ? -10.012 -14.314 -19.656 1.00 96.44 374 SER A O 1
ATOM 2886 N N . THR A 1 375 ? -11.161 -14.823 -17.793 1.00 95.69 375 THR A N 1
ATOM 2887 C CA . THR A 1 375 ? -12.510 -14.704 -18.368 1.00 95.69 375 THR A CA 1
ATOM 2888 C C . THR A 1 37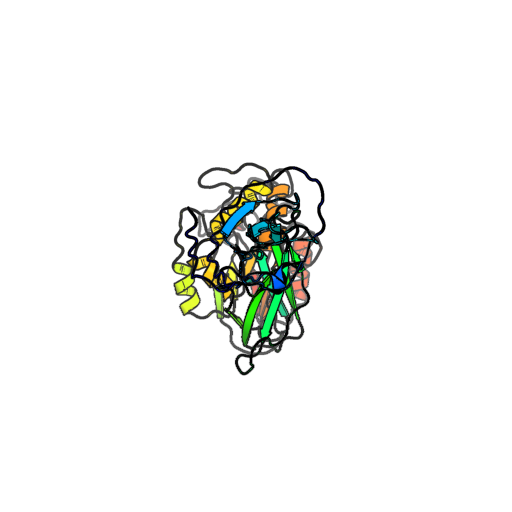5 ? -13.127 -13.311 -18.177 1.00 95.69 375 THR A C 1
ATOM 2890 O O . THR A 1 375 ? -14.262 -13.073 -18.603 1.00 95.69 375 THR A O 1
ATOM 2893 N N . ALA A 1 376 ? -12.395 -12.374 -17.561 1.00 96.94 376 ALA A N 1
ATOM 2894 C CA . ALA A 1 376 ? -12.864 -11.015 -17.318 1.00 96.94 376 ALA A CA 1
ATOM 2895 C C . ALA A 1 376 ? -13.164 -10.272 -18.628 1.00 96.94 376 ALA A C 1
ATOM 2897 O O . ALA A 1 376 ? -12.509 -10.474 -19.658 1.00 96.94 376 ALA A O 1
ATOM 2898 N N . LYS A 1 377 ? -14.163 -9.383 -18.575 1.00 96.88 377 LYS A N 1
ATOM 2899 C CA . LYS A 1 377 ? -14.587 -8.563 -19.719 1.00 96.88 377 LYS A CA 1
ATOM 2900 C C . LYS A 1 377 ? -13.544 -7.517 -20.083 1.00 96.88 377 LYS A C 1
ATOM 2902 O O . LYS A 1 377 ? -13.363 -7.246 -21.265 1.00 96.88 377 LYS A O 1
ATOM 2907 N N . PHE A 1 378 ? -12.868 -6.964 -19.081 1.00 97.88 378 PHE A N 1
ATOM 2908 C CA . PHE A 1 378 ? -11.770 -6.026 -19.265 1.00 97.88 378 PHE A CA 1
ATOM 2909 C C . PHE A 1 378 ? -10.521 -6.540 -18.558 1.00 97.88 378 PHE A C 1
ATOM 2911 O O . PHE A 1 378 ? -10.601 -7.138 -17.487 1.00 97.88 378 PHE A O 1
ATOM 2918 N N . LYS A 1 379 ? -9.375 -6.290 -19.186 1.00 97.94 379 LYS A N 1
ATOM 2919 C CA . LYS A 1 379 ? -8.039 -6.637 -18.707 1.00 97.94 379 LYS A CA 1
ATOM 2920 C C . LYS A 1 379 ? -7.218 -5.357 -18.723 1.00 97.94 379 LYS A C 1
ATOM 2922 O O . LYS A 1 379 ? -7.063 -4.760 -19.788 1.00 97.94 379 LYS A O 1
ATOM 2927 N N . LEU A 1 380 ? -6.749 -4.911 -17.566 1.00 97.62 380 LEU A N 1
ATOM 2928 C CA . LEU A 1 380 ? -5.941 -3.703 -17.429 1.00 97.62 380 LEU A CA 1
ATOM 2929 C C . LEU A 1 380 ? -4.525 -4.110 -17.044 1.00 97.62 380 LEU A C 1
ATOM 2931 O O . LEU A 1 380 ? -4.317 -4.765 -16.027 1.00 97.62 380 LEU A O 1
ATOM 2935 N N . ILE A 1 381 ? -3.552 -3.712 -17.858 1.00 96.94 381 ILE A N 1
ATOM 2936 C CA . ILE A 1 381 ? -2.134 -3.900 -17.557 1.00 96.94 381 ILE A CA 1
ATOM 2937 C C . ILE A 1 381 ? -1.610 -2.584 -16.990 1.00 96.94 381 ILE A C 1
ATOM 2939 O O . ILE A 1 381 ? -1.646 -1.556 -17.667 1.00 96.94 381 ILE A O 1
ATOM 2943 N N . VAL A 1 382 ? -1.148 -2.619 -15.745 1.00 96.88 382 VAL A N 1
ATOM 2944 C CA . VAL A 1 382 ? -0.646 -1.457 -15.011 1.00 96.88 382 VAL A CA 1
ATOM 2945 C C . VAL A 1 382 ? 0.875 -1.484 -15.058 1.00 96.88 382 VAL A C 1
ATOM 2947 O O . VAL A 1 382 ? 1.505 -2.442 -14.611 1.00 96.88 382 VAL A O 1
ATOM 2950 N N . SER A 1 383 ? 1.462 -0.431 -15.614 1.00 95.44 383 SER A N 1
ATOM 2951 C CA . SER A 1 383 ? 2.904 -0.277 -15.780 1.00 95.44 383 SER A CA 1
ATOM 2952 C C . SER A 1 383 ? 3.339 1.053 -15.182 1.00 95.44 383 SER A C 1
ATOM 2954 O O . SER A 1 383 ? 2.630 2.042 -15.355 1.00 95.44 383 SER A O 1
ATOM 2956 N N . SER A 1 384 ? 4.488 1.068 -14.505 1.00 95.00 384 SER A N 1
ATOM 2957 C CA . SER A 1 384 ? 5.071 2.300 -13.971 1.00 95.00 384 SER A CA 1
ATOM 2958 C C . SER A 1 384 ? 5.672 3.206 -15.047 1.00 95.00 384 SER A C 1
ATOM 2960 O O . SER A 1 384 ? 5.743 4.413 -14.869 1.00 95.00 384 SER A O 1
ATOM 2962 N N . VAL A 1 385 ? 6.031 2.647 -16.207 1.00 93.38 385 VAL A N 1
ATOM 2963 C CA . VAL A 1 385 ? 6.559 3.408 -17.344 1.00 93.38 385 VAL A CA 1
ATOM 2964 C C . VAL A 1 385 ? 5.558 3.445 -18.502 1.00 93.38 385 VAL A C 1
ATOM 2966 O O . VAL A 1 385 ? 4.807 2.487 -18.718 1.00 93.38 385 VAL A O 1
ATOM 2969 N N . PRO A 1 386 ? 5.524 4.532 -19.292 1.00 89.56 386 PRO A N 1
ATOM 2970 C CA . PRO A 1 386 ? 4.532 4.684 -20.344 1.00 89.56 386 PRO A CA 1
ATOM 2971 C C . PRO A 1 386 ? 4.756 3.688 -21.490 1.00 89.56 386 PRO A C 1
ATOM 2973 O O . PRO A 1 386 ? 5.885 3.405 -21.891 1.00 89.56 386 PRO A O 1
ATOM 2976 N N . TRP A 1 387 ? 3.656 3.196 -22.067 1.00 86.00 387 TRP A N 1
ATOM 2977 C CA . TRP A 1 387 ? 3.654 2.313 -23.248 1.00 86.00 387 TRP A CA 1
ATOM 2978 C C . TRP A 1 387 ? 4.142 2.995 -24.534 1.00 86.00 387 TRP A C 1
ATOM 2980 O O . TRP A 1 387 ? 4.425 2.343 -25.534 1.00 86.00 387 TRP A O 1
ATOM 2990 N N . SER A 1 388 ? 4.197 4.320 -24.514 1.00 72.81 388 SER A N 1
ATOM 2991 C CA . SER A 1 388 ? 4.424 5.194 -25.659 1.00 72.81 388 SER A CA 1
ATOM 2992 C C . SER A 1 388 ? 5.371 6.319 -25.273 1.00 72.81 388 SER A C 1
ATOM 2994 O O . SER A 1 388 ? 5.339 6.779 -24.133 1.00 72.81 388 SER A O 1
ATOM 2996 N N . ASN A 1 389 ? 6.093 6.873 -26.241 1.00 69.00 389 ASN A N 1
ATOM 2997 C CA . ASN A 1 389 ? 7.038 7.969 -26.023 1.00 69.00 389 ASN A CA 1
ATOM 2998 C C . ASN A 1 389 ? 6.397 9.370 -25.944 1.00 69.00 389 ASN A C 1
ATOM 3000 O O . ASN A 1 389 ? 7.036 10.377 -26.232 1.00 69.00 389 ASN A O 1
ATOM 3004 N N . PHE A 1 390 ? 5.121 9.483 -25.557 1.00 62.62 390 PHE A N 1
ATOM 3005 C CA . PHE A 1 390 ? 4.454 10.792 -25.466 1.00 62.62 390 PHE A CA 1
ATOM 3006 C C . PHE A 1 390 ? 5.136 11.759 -24.482 1.00 62.62 390 PHE A C 1
ATOM 3008 O O . PHE A 1 390 ? 4.950 12.966 -24.596 1.00 62.62 390 PHE A O 1
ATOM 3015 N N . ALA A 1 391 ? 5.940 11.244 -23.549 1.00 62.62 391 ALA A N 1
ATOM 3016 C CA . ALA A 1 391 ? 6.665 12.029 -22.556 1.00 62.62 391 ALA A CA 1
ATOM 3017 C C . ALA A 1 391 ? 8.147 12.285 -22.908 1.00 62.62 391 ALA A C 1
ATOM 3019 O O . ALA A 1 391 ? 8.878 12.785 -22.059 1.00 62.62 391 ALA A O 1
ATOM 3020 N N . ASN A 1 392 ? 8.612 11.952 -24.124 1.00 63.38 392 ASN A N 1
ATOM 3021 C CA . ASN A 1 392 ? 10.036 12.007 -24.506 1.00 63.38 392 ASN A CA 1
ATOM 3022 C C . ASN A 1 392 ? 10.960 11.234 -23.539 1.00 63.38 392 ASN A C 1
ATOM 3024 O O . ASN A 1 392 ? 12.117 11.600 -23.337 1.00 63.38 392 ASN A O 1
ATOM 3028 N N . THR A 1 393 ? 10.447 10.167 -22.927 1.00 66.38 393 THR A N 1
ATOM 3029 C CA . THR A 1 393 ? 11.178 9.300 -21.991 1.00 66.38 393 THR A CA 1
ATOM 3030 C C . THR A 1 393 ? 12.105 8.316 -22.706 1.00 66.38 393 THR A C 1
ATOM 3032 O O . THR A 1 393 ? 12.929 7.664 -22.062 1.00 66.38 393 THR A O 1
ATOM 3035 N N . GLY A 1 394 ? 12.000 8.220 -24.037 1.00 76.31 394 GLY A N 1
ATOM 3036 C CA . GLY A 1 394 ? 12.901 7.456 -24.889 1.00 76.31 394 GLY A CA 1
ATOM 3037 C C . GLY A 1 394 ? 13.029 6.002 -24.442 1.00 76.31 394 GLY A C 1
ATOM 3038 O O . GLY A 1 394 ? 12.044 5.311 -24.168 1.00 76.31 394 GLY A O 1
ATOM 3039 N N . ASN A 1 395 ? 14.274 5.550 -24.302 1.00 78.12 395 ASN A N 1
ATOM 3040 C CA . ASN A 1 395 ? 14.605 4.170 -23.956 1.00 78.12 395 ASN A CA 1
ATOM 3041 C C . ASN A 1 395 ? 14.324 3.772 -22.493 1.00 78.12 395 ASN A C 1
ATOM 3043 O O . ASN A 1 395 ? 14.498 2.601 -22.171 1.00 78.12 395 ASN A O 1
ATOM 3047 N N . ASN A 1 396 ? 13.880 4.695 -21.629 1.00 84.94 396 ASN A N 1
ATOM 3048 C CA . ASN A 1 396 ? 13.416 4.379 -20.269 1.00 84.94 396 ASN A CA 1
ATOM 3049 C C . ASN A 1 396 ? 11.937 3.930 -20.236 1.00 84.94 396 ASN A C 1
ATOM 3051 O O . ASN A 1 396 ? 11.439 3.473 -19.207 1.00 84.94 396 ASN A O 1
ATOM 3055 N N . SER A 1 397 ? 11.236 4.048 -21.368 1.00 89.88 397 SER A N 1
ATOM 3056 C CA . SER A 1 397 ? 9.855 3.598 -21.567 1.00 89.88 397 SER A CA 1
ATOM 3057 C C . SER A 1 397 ? 9.782 2.279 -22.337 1.00 89.88 397 SER A C 1
ATOM 3059 O O . SER A 1 397 ? 10.799 1.759 -22.797 1.00 89.88 397 SER A O 1
ATOM 3061 N N . TRP A 1 398 ? 8.571 1.761 -22.568 1.00 91.19 398 TRP A N 1
ATOM 3062 C CA . TRP A 1 398 ? 8.368 0.604 -23.450 1.00 91.19 398 TRP A CA 1
ATOM 3063 C C . TRP A 1 398 ? 8.849 0.830 -24.894 1.00 91.19 398 TRP A C 1
ATOM 3065 O O . TRP A 1 398 ? 9.081 -0.143 -25.609 1.00 91.19 398 TRP A O 1
ATOM 3075 N N . GLU A 1 399 ? 9.064 2.078 -25.324 1.00 87.75 399 GLU A N 1
ATOM 3076 C CA . GLU A 1 399 ? 9.680 2.377 -26.623 1.00 87.75 399 GLU A CA 1
ATOM 3077 C C . GLU A 1 399 ? 11.112 1.824 -26.736 1.00 87.75 399 GLU A C 1
ATOM 3079 O O . GLU A 1 399 ? 11.545 1.480 -27.829 1.00 87.75 399 GLU A O 1
ATOM 3084 N N . GLY A 1 400 ? 11.837 1.676 -25.622 1.00 87.50 400 GLY A N 1
ATOM 3085 C CA . GLY A 1 400 ? 13.173 1.069 -25.606 1.00 87.50 400 GLY A CA 1
ATOM 3086 C C . GLY A 1 400 ? 13.192 -0.463 -25.679 1.00 87.50 400 GLY A C 1
ATOM 3087 O O . GLY A 1 400 ? 14.280 -1.042 -25.613 1.00 87.50 400 GLY A O 1
ATOM 3088 N N . PHE A 1 401 ? 12.015 -1.100 -25.741 1.00 89.81 401 PHE A N 1
ATOM 3089 C CA . PHE A 1 401 ? 11.799 -2.542 -25.571 1.00 89.81 401 PHE A CA 1
ATOM 3090 C C . PHE A 1 401 ? 10.702 -3.070 -26.527 1.00 89.81 401 PHE A C 1
ATOM 3092 O O . PHE A 1 401 ? 9.810 -3.821 -26.118 1.00 89.81 401 PHE A O 1
ATOM 3099 N N . GLN A 1 402 ? 10.720 -2.659 -27.800 1.00 81.50 402 GLN A N 1
ATOM 3100 C CA . GLN A 1 402 ? 9.663 -2.955 -28.779 1.00 81.50 402 GLN A CA 1
ATOM 3101 C C . GLN A 1 402 ? 9.755 -4.371 -29.347 1.00 81.50 402 GLN A C 1
ATOM 3103 O O . GLN A 1 402 ? 8.737 -5.013 -29.606 1.00 81.50 402 GLN A O 1
ATOM 3108 N N . LEU A 1 403 ? 10.968 -4.892 -29.546 1.00 63.72 403 LEU A N 1
ATOM 3109 C CA . LEU A 1 403 ? 11.162 -6.150 -30.276 1.00 63.72 403 LEU A CA 1
ATOM 3110 C C . LEU A 1 403 ? 10.753 -7.404 -29.486 1.00 63.72 403 LEU A C 1
ATOM 3112 O O . LEU A 1 403 ? 10.794 -8.515 -30.018 1.00 63.72 403 LEU A O 1
ATOM 3116 N N . VAL A 1 404 ? 10.311 -7.240 -28.234 1.00 57.22 404 VAL A N 1
ATOM 3117 C CA . VAL A 1 404 ? 9.924 -8.329 -27.330 1.00 57.22 404 VAL A CA 1
ATOM 3118 C C . VAL A 1 404 ? 8.590 -8.011 -26.641 1.00 57.22 404 VAL A C 1
ATOM 3120 O O . VAL A 1 404 ? 8.487 -8.022 -25.415 1.00 57.22 404 VAL A O 1
ATOM 3123 N N . HIS A 1 405 ? 7.526 -7.771 -27.415 1.00 57.81 405 HIS A N 1
ATOM 3124 C CA . HIS A 1 405 ? 6.187 -7.598 -26.838 1.00 57.81 405 HIS A CA 1
ATOM 3125 C C . HIS A 1 405 ? 5.700 -8.836 -26.069 1.00 57.81 405 HIS A C 1
ATOM 3127 O O . HIS A 1 405 ? 6.150 -9.968 -26.309 1.00 57.81 405 HIS A O 1
ATOM 3133 N N . VAL A 1 406 ? 4.831 -8.556 -25.088 1.00 49.09 406 VAL A N 1
ATOM 3134 C CA . VAL A 1 406 ? 4.180 -9.496 -24.165 1.00 49.09 406 VAL A CA 1
ATOM 3135 C C . VAL A 1 406 ? 3.626 -10.685 -24.917 1.00 49.09 406 VAL A C 1
ATOM 3137 O O . VAL A 1 406 ? 2.799 -10.510 -25.833 1.00 49.09 406 VAL A O 1
#

Sequence (406 aa):
MNLFRNFGTVGLLTLLVTFTAFSPSTRPSASQGTGPLLSPTDFVTLTQEHAGQGGNENGDEFGAALAAGDFNGDGYMDLAIGAPGEAPVNDPKSGAVFVNAGLRASPTLTHGGLLGAVTDTSIKIWARADRPAMLSVQYKLPSESWPGITSPGVSLATTEDFTGVVTLTGLMPNTTYDYRLLLDDMIQPGSEATFRTLKAQGVRGTFTFAIGADTRFGSDPYPIFDRIRERNPDFMILMGDQIYGDSPVLIEDTKAAYERKYKENWAEAHLREFMKRIPMFMIWDDHEIINNWDQGQVGRYLNAKAAYDEYQGSHNPPPRAPGQNYYSFSVGQVDFYVLDTRSFRHVNSDPDNAAKTMLGAAQKADLKSWLSDSTAKFKLIVSSVPWSNFANTGNNSWEGFQLVHV

Radius of gyration: 27.13 Å; Cα contacts (8 Å, |Δi|>4): 889; chains: 1; bounding box: 49×40×95 Å

Secondary structure (DSSP, 8-state):
--------TTT-EE-------------------BPPPB-TT---EE-GGGGTSS---TT--TTSEEEEE-SSSSSS-EEEEEETT---SSSTT--EEEEEB---B---EEEEEEEES--SS-EEEEEEESSSEEEEEEEE-TTSPTT-EEPPPEEE-GGGTTEEEEEE-SPPTT-EEEEEEEETTEEPTT--EEEE--PPTT------EEEE----TTS---THHHHHHTT--SEEEE-S-SS-TTSSSPPPSSHHHHHHHHHHHHT-HHHHHHHTTS-EEE---GGGTSTT--S-S-TTHHHHHHHHIIIIITTSPPPSSTT---EEEEETTEEEEE---SSSPPPTTSPP-TT--SSHHHHHHHHHHHHHH---SEEEEE-SS-SSGGGS-GGGSGGGG-TT--